Protein AF-A0A962A7D8-F1 (afdb_monomer)

Foldseek 3Di:
DDDDDDDDDPPPDDPVRVVVVCVVVVPPPPQPPVNVVVVVVVVVVVDDDPDPPPPVVVVVVVVVVVVVVVVLVVVLVVLVVVLVVLVVVLVVLVVVLVVLVVQLVVLVVVLVVLVVVVVVLVVVLVVLVVLLVVLQVVCVVQQWDWAADPVRDIWIWAAEPVRFIWTQDPLDTHTDPDPVVVVRVCVVVVDDDDHGHYPPPPVNSVSVVSNVVSVVVVVVSVVVVVVSVVVSVVSVVSSVVSVVSSVVSVVVSVVSVVVSVVSVVVSVVSVVVVVVPPPDDPDPDPLVVLCVVCVVVLLVVCVVVVLEDELVVSCVVSVVSVHHSVCSVVSVVVSCVPPVRDYDHPDDPPPPPPDDDDDDDDDDDDDDDD

pLDDT: mean 70.57, std 15.54, range [33.22, 94.38]

Sequence (370 aa):
MMIVQPAINNSELSRTQQQELGAVLGTSKPKTQFQIENENLLAIASGANVAQTGIIGADKAEKERENARRREGEAARATFDALGHLYAELEKLNEDIKAAEEEYELALKKEMDQLAITQQEGFDLFETLDELKAVASELENAGYIMVSDIQGDKHVVFQGTDGGYYIHENGQSVPVTDDAQLAAIEAQLGMEGKHLANPDEIQSNALIVKQQALYKQLDMHEDNSFASDAQQQVLGKETDKAEGKVNGLKDERTVLKSKIAVQEELQDKDSENEEINDIGAPKPDEDMMLFAERKSEIGAIIDYNGGTISDYELENILREYGINPAKLETIKQNLSDSYGFELENMQRKEIALENTPAITPSPSMNTPLS

Structure (mmCIF, N/CA/C/O backbone):
data_AF-A0A962A7D8-F1
#
_entry.id   AF-A0A962A7D8-F1
#
loop_
_atom_site.group_PDB
_atom_site.id
_atom_site.type_symbol
_atom_site.label_atom_id
_atom_site.label_alt_id
_atom_site.label_comp_id
_atom_site.label_asym_id
_atom_site.label_entity_id
_atom_site.label_seq_id
_atom_site.pdbx_PDB_ins_code
_atom_site.Cartn_x
_atom_site.Cartn_y
_atom_site.Cartn_z
_atom_site.occupancy
_atom_site.B_iso_or_equiv
_atom_site.auth_seq_id
_atom_site.auth_comp_id
_atom_site.auth_asym_id
_atom_site.auth_atom_id
_atom_site.pdbx_PDB_model_num
ATOM 1 N N . MET A 1 1 ? 62.758 20.189 8.345 1.00 37.97 1 MET A N 1
ATOM 2 C CA . MET A 1 1 ? 61.518 19.388 8.412 1.00 37.97 1 MET A CA 1
ATOM 3 C C . MET A 1 1 ? 61.565 18.391 7.265 1.00 37.97 1 MET A C 1
ATOM 5 O O . MET A 1 1 ? 61.422 18.798 6.123 1.00 37.97 1 MET A O 1
ATOM 9 N N . MET A 1 2 ? 61.910 17.136 7.556 1.00 33.22 2 MET A N 1
ATOM 10 C CA . MET A 1 2 ? 61.931 16.039 6.581 1.00 33.22 2 MET A CA 1
ATOM 11 C C . MET A 1 2 ? 60.559 15.368 6.600 1.00 33.22 2 MET A C 1
ATOM 13 O O . MET A 1 2 ? 60.123 14.916 7.656 1.00 33.22 2 MET A O 1
ATOM 17 N N . ILE A 1 3 ? 59.883 15.326 5.453 1.00 35.62 3 ILE A N 1
ATOM 18 C CA . ILE A 1 3 ? 58.653 14.550 5.280 1.00 35.62 3 ILE A CA 1
ATOM 19 C C . ILE A 1 3 ? 59.082 13.114 4.974 1.00 35.62 3 ILE A C 1
ATOM 21 O O . ILE A 1 3 ? 59.644 12.839 3.916 1.00 35.62 3 ILE A O 1
ATOM 25 N N . VAL A 1 4 ? 58.866 12.220 5.935 1.00 35.19 4 VAL A N 1
ATOM 26 C CA . VAL A 1 4 ? 59.059 10.775 5.787 1.00 35.19 4 VAL A CA 1
ATOM 27 C C . VAL A 1 4 ? 57.798 10.211 5.131 1.00 35.19 4 VAL A C 1
ATOM 29 O O . VAL A 1 4 ? 56.715 10.311 5.703 1.00 35.19 4 VAL A O 1
ATOM 32 N N . GLN A 1 5 ? 57.922 9.649 3.927 1.00 34.38 5 GLN A N 1
ATOM 33 C CA . GLN A 1 5 ? 56.853 8.861 3.307 1.00 34.38 5 GLN A CA 1
ATOM 34 C C . GLN A 1 5 ? 56.814 7.463 3.946 1.00 34.38 5 GLN A C 1
ATOM 36 O O . GLN A 1 5 ? 57.874 6.853 4.112 1.00 34.38 5 GLN A O 1
ATOM 41 N N . PRO A 1 6 ? 55.633 6.930 4.303 1.00 41.41 6 PRO A N 1
ATOM 42 C CA . PRO A 1 6 ? 55.533 5.584 4.842 1.00 41.41 6 PRO A CA 1
ATOM 43 C C . PRO A 1 6 ? 55.734 4.561 3.716 1.00 41.41 6 PRO A C 1
ATOM 45 O O . PRO A 1 6 ? 55.047 4.596 2.697 1.00 41.41 6 PRO A O 1
ATOM 48 N N . ALA A 1 7 ? 56.675 3.637 3.907 1.00 45.56 7 ALA A N 1
ATOM 49 C CA . ALA A 1 7 ? 56.797 2.454 3.068 1.00 45.56 7 ALA A CA 1
ATOM 50 C C . ALA A 1 7 ? 55.638 1.501 3.399 1.00 45.56 7 ALA A C 1
ATOM 52 O O . ALA A 1 7 ? 55.587 0.930 4.488 1.00 45.56 7 ALA A O 1
ATOM 53 N N . ILE A 1 8 ? 54.692 1.358 2.473 1.00 44.34 8 ILE A N 1
ATOM 54 C CA . ILE A 1 8 ? 53.616 0.370 2.571 1.00 44.34 8 ILE A CA 1
ATOM 55 C C . ILE A 1 8 ? 54.189 -0.981 2.126 1.00 44.34 8 ILE A C 1
ATOM 57 O O . ILE A 1 8 ? 54.698 -1.117 1.013 1.00 44.34 8 ILE A O 1
ATOM 61 N N . ASN A 1 9 ? 54.147 -1.973 3.016 1.00 47.34 9 ASN A N 1
ATOM 62 C CA . ASN A 1 9 ? 54.553 -3.347 2.727 1.00 47.34 9 ASN A CA 1
ATOM 63 C C . ASN A 1 9 ? 53.448 -4.036 1.906 1.00 47.34 9 ASN A C 1
ATOM 65 O O . ASN A 1 9 ? 52.355 -4.277 2.407 1.00 47.34 9 ASN A O 1
ATOM 69 N N . ASN A 1 10 ? 53.734 -4.373 0.646 1.00 48.00 10 ASN A N 1
ATOM 70 C CA . ASN A 1 10 ? 52.764 -4.925 -0.316 1.00 48.00 10 ASN A CA 1
ATOM 71 C C . ASN A 1 10 ? 52.416 -6.417 -0.115 1.00 48.00 10 ASN A C 1
ATOM 73 O O . ASN A 1 10 ? 51.794 -7.025 -0.987 1.00 48.00 10 ASN A O 1
ATOM 77 N N . SER A 1 11 ? 52.814 -7.037 0.997 1.00 47.69 11 SER A N 1
ATOM 78 C CA . SER A 1 11 ? 52.662 -8.484 1.202 1.00 47.69 11 SER A CA 1
ATOM 79 C C . SER A 1 11 ? 51.288 -8.931 1.718 1.00 47.69 11 SER A C 1
ATOM 81 O O . SER A 1 11 ? 51.069 -10.132 1.826 1.00 47.69 11 SER A O 1
ATOM 83 N N . GLU A 1 12 ? 50.361 -8.012 2.012 1.00 49.09 12 GLU A N 1
ATOM 84 C CA . GLU A 1 12 ? 49.039 -8.336 2.593 1.00 49.09 12 GLU A CA 1
ATOM 85 C C . GLU A 1 12 ? 47.843 -7.806 1.781 1.00 49.09 12 GLU A C 1
ATOM 87 O O . GLU A 1 12 ? 46.715 -7.780 2.265 1.00 49.09 12 GLU A O 1
ATOM 92 N N . LEU A 1 13 ? 48.055 -7.398 0.528 1.00 50.09 13 LEU A N 1
ATOM 93 C CA . LEU A 1 13 ? 46.958 -6.985 -0.351 1.00 50.09 13 LEU A CA 1
ATOM 94 C C . LEU A 1 13 ? 46.391 -8.192 -1.103 1.00 50.09 13 LEU A C 1
ATOM 96 O O . LEU A 1 13 ? 47.131 -8.961 -1.719 1.00 50.09 13 LEU A O 1
ATOM 100 N N . SER A 1 14 ? 45.064 -8.339 -1.083 1.00 59.34 14 SER A N 1
ATOM 101 C CA . SER A 1 14 ? 44.373 -9.336 -1.907 1.00 59.34 14 SER A CA 1
ATOM 102 C C . SER A 1 14 ? 44.593 -9.052 -3.402 1.00 59.3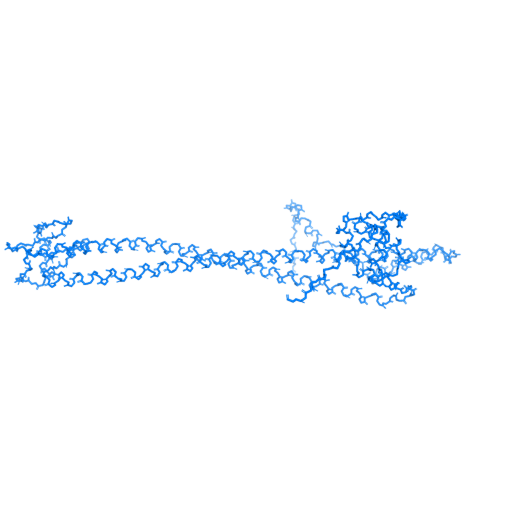4 14 SER A C 1
ATOM 104 O O . SER A 1 14 ? 44.813 -7.906 -3.802 1.00 59.34 14 SER A O 1
ATOM 106 N N . ARG A 1 15 ? 44.519 -10.085 -4.257 1.00 52.59 15 ARG A N 1
ATOM 107 C CA . ARG A 1 15 ? 44.713 -9.946 -5.720 1.00 52.59 15 ARG A CA 1
ATOM 108 C C . ARG A 1 15 ? 43.838 -8.850 -6.339 1.00 52.59 15 ARG A C 1
ATOM 110 O O . ARG A 1 15 ? 44.302 -8.145 -7.229 1.00 52.59 15 ARG A O 1
ATOM 117 N N . THR A 1 16 ? 42.618 -8.685 -5.839 1.00 51.78 16 THR A N 1
ATOM 118 C CA . THR A 1 16 ? 41.662 -7.677 -6.309 1.00 51.78 16 THR A CA 1
ATOM 119 C C . THR A 1 16 ? 42.120 -6.258 -5.956 1.00 51.78 16 THR A C 1
ATOM 121 O O . THR A 1 16 ? 42.110 -5.375 -6.806 1.00 51.78 16 THR A O 1
ATOM 124 N N . GLN A 1 17 ? 42.657 -6.053 -4.750 1.00 59.25 17 GLN A N 1
ATOM 125 C CA . GLN A 1 17 ? 43.193 -4.753 -4.327 1.00 59.25 17 GLN A CA 1
ATOM 126 C C . GLN A 1 17 ? 44.527 -4.416 -5.008 1.00 59.25 17 GLN A C 1
ATOM 128 O O . GLN A 1 17 ? 44.809 -3.249 -5.263 1.00 59.25 17 GLN A O 1
ATOM 133 N N . GLN A 1 18 ? 45.342 -5.420 -5.352 1.00 54.72 18 GLN A N 1
ATOM 134 C CA . GLN A 1 18 ? 46.541 -5.208 -6.172 1.00 54.72 18 GLN A CA 1
ATOM 135 C C . GLN A 1 18 ? 46.192 -4.798 -7.612 1.00 54.72 18 GLN A C 1
ATOM 137 O O . GLN A 1 18 ? 46.920 -4.003 -8.204 1.00 54.72 18 GLN A O 1
ATOM 142 N N . GLN A 1 19 ? 45.080 -5.294 -8.168 1.00 53.62 19 GLN A N 1
ATOM 143 C CA . GLN A 1 19 ? 44.579 -4.865 -9.478 1.00 53.62 19 GLN A CA 1
ATOM 144 C C . GLN A 1 19 ? 44.039 -3.431 -9.452 1.00 53.62 19 GLN A C 1
ATOM 146 O O . GLN A 1 19 ? 44.359 -2.655 -10.350 1.00 53.62 19 GLN A O 1
ATOM 151 N N . GLU A 1 20 ? 43.306 -3.044 -8.408 1.00 53.62 20 GLU A N 1
ATOM 152 C CA . GLU A 1 20 ? 42.812 -1.669 -8.259 1.00 53.62 20 GLU A CA 1
ATOM 153 C C . GLU A 1 20 ? 43.946 -0.669 -7.982 1.00 53.62 20 GLU A C 1
ATOM 155 O O . GLU A 1 20 ? 43.993 0.391 -8.605 1.00 53.62 20 GLU A O 1
ATOM 160 N N . LEU A 1 21 ? 44.940 -1.019 -7.150 1.00 49.62 21 LEU A N 1
ATOM 161 C CA . LEU A 1 21 ? 46.147 -0.193 -6.995 1.00 49.62 21 LEU A CA 1
ATOM 162 C C . LEU A 1 21 ? 46.977 -0.128 -8.285 1.00 49.62 21 LEU A C 1
ATOM 164 O O . LEU A 1 21 ? 47.561 0.915 -8.573 1.00 49.62 21 LEU A O 1
ATOM 168 N N . GLY A 1 22 ? 47.016 -1.205 -9.076 1.00 49.94 22 GLY A N 1
ATOM 169 C CA . GLY A 1 22 ? 47.651 -1.222 -10.395 1.00 49.94 22 GLY A CA 1
ATOM 170 C C . GLY A 1 22 ? 46.959 -0.302 -11.406 1.00 49.94 22 GLY A C 1
ATOM 171 O O . GLY A 1 22 ? 47.640 0.344 -12.201 1.00 49.94 22 GLY A O 1
ATOM 172 N N . ALA A 1 23 ? 45.631 -0.180 -11.334 1.00 53.50 23 ALA A N 1
ATOM 173 C CA . ALA A 1 23 ? 44.852 0.751 -12.149 1.00 53.50 23 ALA A CA 1
ATOM 174 C C . ALA A 1 23 ? 45.048 2.218 -11.719 1.00 53.50 23 ALA A C 1
ATOM 176 O O . ALA A 1 23 ? 45.075 3.107 -12.566 1.00 53.50 23 ALA A O 1
ATOM 177 N N . VAL A 1 24 ? 45.246 2.474 -10.420 1.00 50.94 24 VAL A N 1
ATOM 178 C CA . VAL A 1 24 ? 45.437 3.832 -9.873 1.00 50.94 24 VAL A CA 1
ATOM 179 C C . VAL A 1 24 ? 46.891 4.327 -9.990 1.00 50.94 24 VAL A C 1
ATOM 181 O O . VAL A 1 24 ? 47.118 5.523 -10.163 1.00 50.94 24 VAL A O 1
ATOM 184 N N . LEU A 1 25 ? 47.890 3.435 -9.928 1.00 47.41 25 LEU A N 1
ATOM 185 C CA . LEU A 1 25 ? 49.326 3.778 -9.985 1.00 47.41 25 LEU A CA 1
ATOM 186 C C . LEU A 1 25 ? 50.003 3.450 -11.329 1.00 47.41 25 LEU A C 1
ATOM 188 O O . LEU A 1 25 ? 51.215 3.635 -11.466 1.00 47.41 25 LEU A O 1
ATOM 192 N N . GLY A 1 26 ? 49.244 2.981 -12.323 1.00 42.12 26 GLY A N 1
ATOM 193 C CA . GLY A 1 26 ? 49.722 2.628 -13.659 1.00 42.12 26 GLY A CA 1
ATOM 194 C C . GLY A 1 26 ? 50.285 3.819 -14.436 1.00 42.12 26 GLY A C 1
ATOM 195 O O . GLY A 1 26 ? 49.585 4.528 -15.155 1.00 42.12 26 GLY A O 1
ATOM 196 N N . THR A 1 27 ? 51.596 4.008 -14.332 1.00 48.44 27 THR A N 1
ATOM 197 C CA . THR A 1 27 ? 52.415 4.915 -15.134 1.00 48.44 27 THR A CA 1
ATOM 198 C C . THR A 1 27 ? 52.615 4.383 -16.556 1.00 48.44 27 THR A C 1
ATOM 200 O O . THR A 1 27 ? 53.718 4.030 -16.961 1.00 48.44 27 THR A O 1
ATOM 203 N N . SER A 1 28 ? 51.572 4.421 -17.380 1.00 46.38 28 SER A N 1
ATOM 204 C CA . SER A 1 28 ? 51.760 4.646 -18.815 1.00 46.38 28 SER A CA 1
ATOM 205 C C . SER A 1 28 ? 51.180 6.012 -19.124 1.00 46.38 28 SER A C 1
ATOM 207 O O . SER A 1 28 ? 50.012 6.138 -19.487 1.00 46.38 28 SER A O 1
ATOM 209 N N . LYS A 1 29 ? 51.984 7.065 -18.926 1.00 50.78 29 LYS A N 1
ATOM 210 C CA . LYS A 1 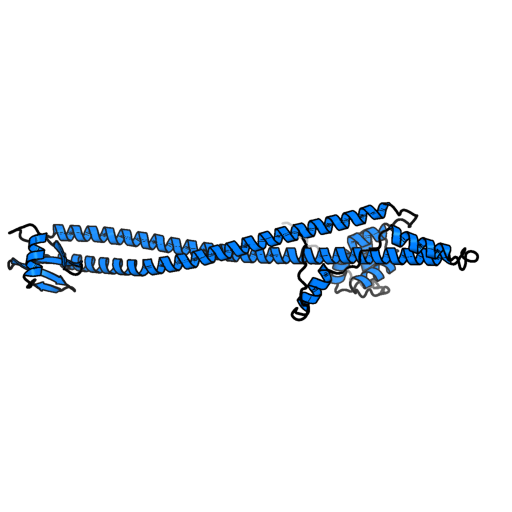29 ? 51.611 8.368 -19.478 1.00 50.78 29 LYS A CA 1
ATOM 211 C C . LYS A 1 29 ? 51.354 8.150 -20.974 1.00 50.78 29 LYS A C 1
ATOM 213 O O . LYS A 1 29 ? 52.261 7.639 -21.638 1.00 50.78 29 LYS A O 1
ATOM 218 N N . PRO A 1 30 ? 50.156 8.474 -21.491 1.00 50.34 30 PRO A N 1
ATOM 219 C CA . PRO A 1 30 ? 49.910 8.408 -22.922 1.00 50.34 30 PRO A CA 1
ATOM 220 C C . PRO A 1 30 ? 50.983 9.250 -23.610 1.00 50.34 30 PRO A C 1
ATOM 222 O O . PRO A 1 30 ? 51.311 10.345 -23.135 1.00 50.34 30 PRO A O 1
ATOM 225 N N . LYS A 1 31 ? 51.595 8.701 -24.668 1.00 52.47 31 LYS A N 1
ATOM 226 C CA . LYS A 1 31 ? 52.597 9.429 -25.452 1.00 52.47 31 LYS A CA 1
ATOM 227 C C . LYS A 1 31 ? 51.984 10.770 -25.836 1.00 52.47 31 LYS A C 1
ATOM 229 O O . LYS A 1 31 ? 50.856 10.813 -26.324 1.00 52.47 31 LYS A O 1
ATOM 234 N N . THR A 1 32 ? 52.692 11.864 -25.581 1.00 63.53 32 THR A N 1
ATOM 235 C CA . THR A 1 32 ? 52.187 13.170 -26.009 1.00 63.53 32 THR A CA 1
ATOM 236 C C . THR A 1 32 ? 52.130 13.196 -27.536 1.00 63.53 32 THR A C 1
ATOM 238 O O . THR A 1 32 ? 52.928 12.522 -28.190 1.00 63.53 32 THR A O 1
ATOM 241 N N . GLN A 1 33 ? 51.222 13.990 -28.111 1.00 56.00 33 GLN A N 1
ATOM 242 C CA . GLN A 1 33 ? 51.113 14.194 -29.565 1.00 56.00 33 GLN A CA 1
ATOM 243 C C . GLN A 1 33 ? 52.496 14.413 -30.210 1.00 56.00 33 GLN A C 1
ATOM 245 O O . GLN A 1 33 ? 52.840 13.806 -31.217 1.00 56.00 33 GLN A O 1
ATOM 250 N N . PHE A 1 34 ? 53.346 15.180 -29.523 1.00 56.53 34 PHE A N 1
ATOM 251 C CA . PHE A 1 34 ? 54.712 15.481 -29.937 1.00 56.53 34 PHE A CA 1
ATOM 252 C C . PHE A 1 34 ? 55.637 14.252 -29.980 1.00 56.53 34 PHE A C 1
ATOM 254 O O . PHE A 1 34 ? 56.494 14.152 -30.850 1.00 56.53 34 PHE A O 1
ATOM 261 N N . GLN A 1 35 ? 55.491 13.296 -29.058 1.00 57.75 35 GLN A N 1
ATOM 262 C CA . GLN A 1 35 ? 56.272 12.052 -29.064 1.00 57.75 35 GLN A CA 1
ATOM 263 C C . GLN A 1 35 ? 55.832 11.108 -30.189 1.00 57.75 35 GLN A C 1
ATOM 265 O O . GLN A 1 35 ? 56.678 10.444 -30.784 1.00 57.75 35 GLN A O 1
ATOM 270 N N . ILE A 1 36 ? 54.534 11.086 -30.503 1.00 66.00 36 ILE A N 1
ATOM 271 C CA . ILE A 1 36 ? 53.969 10.309 -31.617 1.00 66.00 36 ILE A CA 1
ATOM 272 C C . ILE A 1 36 ? 54.437 10.889 -32.959 1.00 66.00 36 ILE A C 1
ATOM 274 O O . ILE A 1 36 ? 54.907 10.159 -33.830 1.00 66.00 36 ILE A O 1
ATOM 278 N N . GLU A 1 37 ? 54.381 12.212 -33.111 1.00 53.50 37 GLU A N 1
ATOM 279 C CA . GLU A 1 37 ? 54.834 12.898 -34.324 1.00 53.50 37 GLU A CA 1
ATOM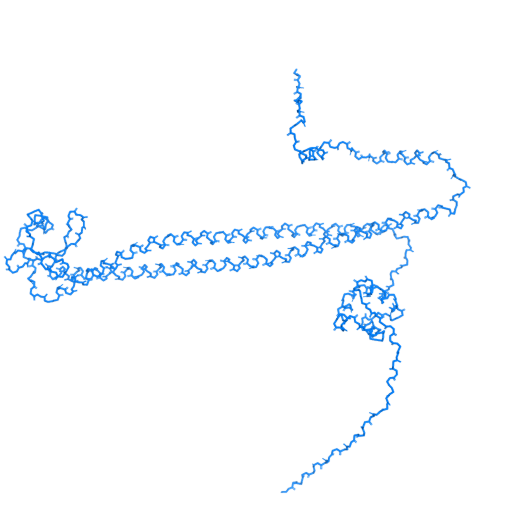 280 C C . GLU A 1 37 ? 56.342 12.742 -34.549 1.00 53.50 37 GLU A C 1
ATOM 282 O O . GLU A 1 37 ? 56.775 12.522 -35.679 1.00 53.50 37 GLU A O 1
ATOM 287 N N . ASN A 1 38 ? 57.150 12.779 -33.486 1.00 59.41 38 ASN A N 1
ATOM 288 C CA . ASN A 1 38 ? 58.602 12.647 -33.602 1.00 59.41 38 ASN A CA 1
ATOM 289 C C . ASN A 1 38 ? 59.036 11.209 -33.961 1.00 59.41 38 ASN A C 1
ATOM 291 O O . ASN A 1 38 ? 59.969 11.028 -34.741 1.00 59.41 38 ASN A O 1
ATOM 295 N N . GLU A 1 39 ? 58.333 10.181 -33.467 1.00 61.53 39 GLU A N 1
ATOM 296 C CA . GLU A 1 39 ? 58.530 8.789 -33.910 1.00 61.53 39 GLU A CA 1
ATOM 297 C C . GLU A 1 39 ? 58.134 8.593 -35.383 1.00 61.53 39 GLU A C 1
ATOM 299 O O . GLU A 1 39 ? 58.875 7.955 -36.136 1.00 61.53 39 GLU A O 1
ATOM 304 N N . ASN A 1 40 ? 57.026 9.197 -35.827 1.00 59.41 40 ASN A N 1
ATOM 305 C CA . ASN A 1 40 ? 56.606 9.157 -37.232 1.00 59.41 40 ASN A CA 1
ATOM 306 C C . ASN A 1 40 ? 57.596 9.883 -38.155 1.00 59.41 40 ASN A C 1
ATOM 308 O O . ASN A 1 40 ? 57.915 9.383 -39.234 1.00 59.41 40 ASN A O 1
ATOM 312 N N . LEU A 1 41 ? 58.145 11.021 -37.728 1.00 59.38 41 LEU A N 1
ATOM 313 C CA . LEU A 1 41 ? 59.161 11.753 -38.488 1.00 59.38 41 LEU A CA 1
ATOM 314 C C . LEU A 1 41 ? 60.491 10.992 -38.565 1.00 59.38 41 LEU A C 1
ATOM 316 O O . LEU A 1 41 ? 61.124 10.994 -39.619 1.00 59.38 41 LEU A O 1
ATOM 320 N N . LEU A 1 42 ? 60.890 10.285 -37.504 1.00 52.62 42 LEU A N 1
ATOM 321 C CA . LEU A 1 42 ? 62.054 9.389 -37.514 1.00 52.62 42 LEU A CA 1
ATOM 322 C C . LEU A 1 42 ? 61.848 8.179 -38.438 1.00 52.62 42 LEU A C 1
ATOM 324 O O . LEU A 1 42 ? 62.777 7.789 -39.149 1.00 52.62 42 LEU A O 1
ATOM 328 N N . ALA A 1 43 ? 60.633 7.628 -38.493 1.00 52.66 43 ALA A N 1
ATOM 329 C CA . ALA A 1 43 ? 60.281 6.560 -39.426 1.00 52.66 43 ALA A CA 1
ATOM 330 C C . ALA A 1 43 ? 60.337 7.036 -40.889 1.00 52.66 43 ALA A C 1
ATOM 332 O O . ALA A 1 43 ? 60.905 6.345 -41.736 1.00 52.66 43 ALA A O 1
ATOM 333 N N . ILE A 1 44 ? 59.849 8.248 -41.173 1.00 52.44 44 ILE A N 1
ATOM 334 C CA . ILE A 1 44 ? 59.912 8.880 -42.501 1.00 52.44 44 ILE A CA 1
ATOM 335 C C . ILE A 1 44 ? 61.363 9.226 -42.887 1.00 52.44 44 ILE A C 1
ATOM 337 O O . ILE A 1 44 ? 61.778 8.974 -44.019 1.00 52.44 44 ILE A O 1
ATOM 341 N N . ALA A 1 45 ? 62.163 9.738 -41.946 1.00 43.16 45 ALA A N 1
ATOM 342 C CA . ALA A 1 45 ? 63.569 10.088 -42.166 1.00 43.16 45 ALA A CA 1
ATOM 343 C C . ALA A 1 45 ? 64.478 8.861 -42.374 1.00 43.16 45 ALA A C 1
ATOM 345 O O . ALA A 1 45 ? 65.517 8.975 -43.024 1.00 43.16 45 ALA A O 1
ATOM 346 N N . SER A 1 46 ? 64.086 7.683 -41.871 1.00 44.88 46 SER A N 1
ATOM 347 C CA . SER A 1 46 ? 64.838 6.430 -42.047 1.00 44.88 46 SER A CA 1
ATOM 348 C C . SER A 1 46 ? 64.749 5.813 -43.454 1.00 44.88 46 SER A C 1
ATOM 350 O O . SER A 1 46 ? 65.473 4.864 -43.743 1.00 44.88 46 SER A O 1
ATOM 352 N N . GLY A 1 47 ? 63.937 6.385 -44.354 1.00 46.28 47 GLY A N 1
ATOM 353 C CA . GLY A 1 47 ? 64.273 6.524 -45.776 1.00 46.28 47 GLY A CA 1
ATOM 354 C C . GLY A 1 47 ? 64.792 5.298 -46.541 1.00 46.28 47 GLY A C 1
ATOM 355 O O . GLY A 1 47 ? 65.643 5.459 -47.414 1.00 46.28 47 GLY A O 1
ATOM 356 N N . ALA A 1 48 ? 64.282 4.091 -46.291 1.00 43.59 48 ALA A N 1
ATOM 357 C CA . ALA A 1 48 ? 64.514 2.945 -47.169 1.00 43.59 48 ALA A CA 1
ATOM 358 C C . ALA A 1 48 ? 63.318 2.769 -48.124 1.00 43.59 48 ALA A C 1
ATOM 360 O O . ALA A 1 48 ? 62.338 2.114 -47.782 1.00 43.59 48 ALA A O 1
ATOM 361 N N . ASN A 1 49 ? 63.455 3.353 -49.326 1.00 41.31 49 ASN A N 1
ATOM 362 C CA . ASN A 1 49 ? 62.617 3.248 -50.542 1.00 41.31 49 ASN A CA 1
ATOM 363 C C . ASN A 1 49 ? 61.690 4.433 -50.861 1.00 41.31 49 ASN A C 1
ATOM 365 O O . ASN A 1 49 ? 60.469 4.346 -50.772 1.00 41.31 49 ASN A O 1
ATOM 369 N N . VAL A 1 50 ? 62.287 5.513 -51.377 1.00 47.62 50 VAL A N 1
ATOM 370 C CA . VAL A 1 50 ? 61.589 6.685 -51.953 1.00 47.62 50 VAL A CA 1
ATOM 371 C C . VAL A 1 50 ? 61.606 6.680 -53.500 1.00 47.62 50 VAL A C 1
ATOM 373 O O . VAL A 1 50 ? 61.333 7.688 -54.132 1.00 47.62 50 VAL A O 1
ATOM 376 N N . ALA A 1 51 ? 61.887 5.552 -54.166 1.00 41.97 51 ALA A N 1
ATOM 377 C CA . ALA A 1 51 ? 61.970 5.524 -55.640 1.00 41.97 51 ALA A CA 1
ATOM 378 C C . ALA A 1 51 ? 61.086 4.478 -56.347 1.00 41.97 51 ALA A C 1
ATOM 380 O O . ALA A 1 51 ? 61.225 4.284 -57.551 1.00 41.97 51 ALA A O 1
ATOM 381 N N . GLN A 1 52 ? 60.152 3.823 -55.645 1.00 41.22 52 GLN A N 1
ATOM 382 C CA . GLN A 1 52 ? 59.254 2.824 -56.257 1.00 41.22 52 GLN A CA 1
ATOM 383 C C . GLN A 1 52 ? 57.807 2.888 -55.727 1.00 41.22 52 GLN A C 1
ATOM 385 O O . GLN A 1 52 ? 57.073 1.906 -55.737 1.00 41.22 52 GLN A O 1
ATOM 390 N N . THR A 1 53 ? 57.382 4.056 -55.248 1.00 41.34 53 THR A N 1
ATOM 391 C CA . THR A 1 53 ? 56.125 4.276 -54.509 1.00 41.34 53 THR A CA 1
ATOM 392 C C . THR A 1 53 ? 55.107 5.119 -55.282 1.00 41.34 53 THR A C 1
ATOM 394 O O . THR A 1 53 ? 54.309 5.831 -54.690 1.00 41.34 53 THR A O 1
ATOM 397 N N . GLY A 1 54 ? 55.096 5.033 -56.614 1.00 40.06 54 GLY A N 1
ATOM 398 C CA . GLY A 1 54 ? 54.026 5.634 -57.423 1.00 40.06 54 GLY A CA 1
ATOM 399 C C . GLY A 1 54 ? 52.755 4.779 -57.507 1.00 40.06 54 GLY A C 1
ATOM 400 O O . GLY A 1 54 ? 51.688 5.310 -57.776 1.00 40.06 54 GLY A O 1
ATOM 401 N N . ILE A 1 55 ? 52.863 3.461 -57.287 1.00 43.91 55 ILE A N 1
ATOM 402 C CA . ILE A 1 55 ? 51.766 2.505 -57.547 1.00 43.91 55 ILE A CA 1
ATOM 403 C C . ILE A 1 55 ? 51.399 1.672 -56.301 1.00 43.91 55 ILE A C 1
ATOM 405 O O . ILE A 1 55 ? 50.259 1.262 -56.166 1.00 43.91 55 ILE A O 1
ATOM 409 N N . ILE A 1 56 ? 52.308 1.489 -55.332 1.00 45.78 56 ILE A N 1
ATOM 410 C CA . ILE A 1 56 ? 52.059 0.665 -54.123 1.00 45.78 56 ILE A CA 1
ATOM 411 C C . ILE A 1 56 ? 51.526 1.499 -52.932 1.00 45.78 56 ILE A C 1
ATOM 413 O O . ILE A 1 56 ? 50.964 0.964 -51.980 1.00 45.78 56 ILE A O 1
ATOM 417 N N . GLY A 1 57 ? 51.681 2.829 -52.964 1.00 45.31 57 GLY A N 1
ATOM 418 C CA . GLY A 1 57 ? 51.228 3.721 -51.886 1.00 45.31 57 GLY A CA 1
ATOM 419 C C . GLY A 1 57 ? 49.714 3.961 -51.859 1.00 45.31 57 GLY A C 1
ATOM 420 O O . GLY A 1 57 ? 49.163 4.183 -50.783 1.00 45.31 57 GLY A O 1
ATOM 421 N N . ALA A 1 58 ? 49.052 3.869 -53.018 1.00 53.44 58 ALA A N 1
ATOM 422 C CA . ALA A 1 58 ? 47.601 3.991 -53.123 1.00 53.44 58 ALA A CA 1
ATOM 423 C C . ALA A 1 58 ? 46.909 2.857 -52.355 1.00 53.44 58 ALA A C 1
ATOM 425 O O . ALA A 1 58 ? 46.134 3.142 -51.454 1.00 53.44 58 ALA A O 1
ATOM 426 N N . ASP A 1 59 ? 47.315 1.602 -52.578 1.00 58.94 59 ASP A N 1
ATOM 427 C CA . ASP A 1 59 ? 46.730 0.429 -51.909 1.00 58.94 59 ASP A CA 1
ATOM 428 C C . ASP A 1 59 ? 46.892 0.446 -50.382 1.00 58.94 59 ASP A C 1
ATOM 430 O O . ASP A 1 59 ? 46.017 -0.018 -49.653 1.00 58.94 59 ASP A O 1
ATOM 434 N N . LYS A 1 60 ? 48.002 0.987 -49.858 1.00 67.44 60 LYS A N 1
ATOM 435 C CA . LYS A 1 60 ? 48.196 1.091 -48.403 1.00 67.44 60 LYS A CA 1
ATOM 436 C C . LYS A 1 60 ? 47.306 2.176 -47.790 1.00 67.44 60 LYS A C 1
ATOM 438 O O . LYS A 1 60 ? 46.709 1.934 -46.745 1.00 67.44 60 LYS A O 1
ATOM 443 N N . ALA A 1 61 ? 47.205 3.337 -48.436 1.00 68.88 61 ALA A N 1
ATOM 444 C CA . ALA A 1 61 ? 46.331 4.418 -47.989 1.00 68.88 61 ALA A CA 1
ATOM 445 C C . ALA A 1 61 ? 44.844 4.040 -48.123 1.00 68.88 61 ALA A C 1
ATOM 447 O O . ALA A 1 61 ? 44.054 4.342 -47.234 1.00 68.88 61 ALA A O 1
ATOM 448 N N . GLU A 1 62 ? 44.477 3.329 -49.191 1.00 70.12 62 GLU A N 1
ATOM 449 C CA . GLU A 1 62 ? 43.143 2.760 -49.411 1.00 70.12 62 GLU A CA 1
ATOM 450 C C . GLU A 1 62 ? 42.791 1.764 -48.299 1.00 70.12 62 GLU A C 1
ATOM 452 O O . GLU A 1 62 ? 41.756 1.893 -47.654 1.00 70.12 62 GLU A O 1
ATOM 457 N N . LYS A 1 63 ? 43.703 0.837 -47.980 1.00 71.56 63 LYS A N 1
ATOM 458 C CA . LYS A 1 63 ? 43.510 -0.160 -46.918 1.00 71.56 63 LYS A CA 1
ATOM 459 C C . LYS A 1 63 ? 43.467 0.449 -45.514 1.00 71.56 63 LYS A C 1
ATOM 461 O O . LYS A 1 63 ? 42.754 -0.048 -44.645 1.00 71.56 63 LYS A O 1
ATOM 466 N N . GLU A 1 64 ? 44.234 1.506 -45.252 1.00 69.75 64 GLU A N 1
ATOM 467 C CA . GLU A 1 64 ? 44.147 2.253 -43.989 1.00 69.75 64 GLU A CA 1
ATOM 468 C C . GLU A 1 64 ? 42.818 3.015 -43.876 1.00 69.75 64 GLU A C 1
ATOM 470 O O . GLU A 1 64 ? 42.207 2.979 -42.808 1.00 69.75 64 GLU A O 1
ATOM 475 N N . ARG A 1 65 ? 42.314 3.604 -44.970 1.00 71.62 65 ARG A N 1
ATOM 476 C CA . ARG A 1 65 ? 40.972 4.214 -45.020 1.00 71.62 65 ARG A CA 1
ATOM 477 C C . ARG A 1 65 ? 39.857 3.185 -44.857 1.00 71.62 65 ARG A C 1
ATOM 479 O O . ARG A 1 65 ? 38.898 3.447 -44.144 1.00 71.62 65 ARG A O 1
ATOM 486 N N . GLU A 1 66 ? 39.981 2.013 -45.472 1.00 72.50 66 GLU A N 1
ATOM 487 C CA . GLU A 1 66 ? 39.007 0.929 -45.331 1.00 72.50 66 GLU A CA 1
ATOM 488 C C . GLU A 1 66 ? 38.973 0.392 -43.894 1.00 72.50 66 GLU A C 1
ATOM 490 O O . GLU A 1 66 ? 37.899 0.221 -43.323 1.00 72.50 66 GLU A O 1
ATOM 495 N N . ASN A 1 67 ? 40.134 0.222 -43.255 1.00 69.25 67 ASN A N 1
ATOM 496 C CA . ASN A 1 67 ? 40.202 -0.135 -41.836 1.00 69.25 67 ASN A CA 1
ATOM 497 C C . ASN A 1 67 ? 39.639 0.962 -40.919 1.00 69.25 67 ASN A C 1
ATOM 499 O O . ASN A 1 67 ? 39.051 0.627 -39.893 1.00 69.25 67 ASN A O 1
ATOM 503 N N . ALA A 1 68 ? 39.820 2.245 -41.256 1.00 67.44 68 ALA A N 1
ATOM 504 C CA . ALA A 1 68 ? 39.221 3.357 -40.517 1.00 67.44 68 ALA A CA 1
ATOM 505 C C . ALA A 1 68 ? 37.689 3.321 -40.620 1.00 67.44 68 ALA A C 1
ATOM 507 O O . ALA A 1 68 ? 37.030 3.226 -39.590 1.00 67.44 68 ALA A O 1
ATOM 508 N N . ARG A 1 69 ? 37.142 3.207 -41.839 1.00 71.12 69 ARG A N 1
ATOM 509 C CA . ARG A 1 69 ? 35.695 3.046 -42.076 1.00 71.12 69 ARG A CA 1
ATOM 510 C C . ARG A 1 69 ? 35.117 1.816 -41.383 1.00 71.12 69 ARG A C 1
ATOM 512 O O . ARG A 1 69 ? 34.010 1.855 -40.861 1.00 71.12 69 ARG A O 1
ATOM 519 N N . ARG A 1 70 ? 35.861 0.704 -41.353 1.00 70.19 70 ARG A N 1
ATOM 520 C CA . ARG A 1 70 ? 35.420 -0.512 -40.659 1.00 70.19 70 ARG A CA 1
ATOM 521 C C . ARG A 1 70 ? 35.383 -0.319 -39.144 1.00 70.19 70 ARG A C 1
ATOM 523 O O . ARG A 1 70 ? 34.457 -0.802 -38.509 1.00 70.19 70 ARG A O 1
ATOM 530 N N . ARG A 1 71 ? 36.362 0.390 -38.570 1.00 69.81 71 ARG A N 1
ATOM 531 C CA . ARG A 1 71 ? 36.380 0.734 -37.137 1.00 69.81 71 ARG A CA 1
ATOM 532 C C . ARG A 1 71 ? 35.277 1.723 -36.773 1.00 69.81 71 ARG A C 1
ATOM 534 O O . ARG A 1 71 ? 34.669 1.555 -35.726 1.00 69.81 71 ARG A O 1
ATOM 541 N N . GLU A 1 72 ? 35.003 2.702 -37.630 1.00 69.75 72 GLU A N 1
ATOM 542 C CA . GLU A 1 72 ? 33.882 3.639 -37.478 1.00 69.75 72 GLU A CA 1
ATOM 543 C C . GLU A 1 72 ? 32.541 2.893 -37.540 1.00 69.75 72 GLU A C 1
ATOM 545 O O . GLU A 1 72 ? 31.718 3.038 -36.644 1.00 69.75 72 GLU A O 1
ATOM 550 N N . GLY A 1 73 ? 32.360 1.988 -38.508 1.00 70.00 73 GLY A N 1
ATOM 551 C CA . GLY A 1 73 ? 31.164 1.144 -38.593 1.00 70.00 73 GLY A CA 1
ATOM 552 C C . GLY A 1 73 ? 31.006 0.163 -37.422 1.00 70.00 73 GLY A C 1
ATOM 553 O O . GLY A 1 73 ? 29.889 -0.088 -36.974 1.00 70.00 73 GLY A O 1
ATOM 554 N N . GLU A 1 74 ? 32.107 -0.385 -36.896 1.00 72.81 74 GLU A N 1
ATOM 555 C CA . GLU A 1 74 ? 32.105 -1.199 -35.670 1.00 72.81 74 GLU A CA 1
ATOM 556 C C . GLU A 1 74 ? 31.745 -0.352 -34.434 1.00 72.81 74 GLU A C 1
ATOM 558 O O . GLU A 1 74 ? 30.969 -0.810 -33.595 1.00 72.81 74 GLU A O 1
ATOM 563 N N . ALA A 1 75 ? 32.245 0.886 -34.338 1.00 70.00 75 ALA A N 1
ATOM 564 C CA . ALA A 1 75 ? 31.924 1.812 -33.253 1.00 70.00 75 ALA A CA 1
ATOM 565 C C . ALA A 1 75 ? 30.453 2.260 -33.292 1.00 70.00 75 ALA A C 1
ATOM 567 O O . ALA A 1 75 ? 29.783 2.198 -32.265 1.00 70.00 75 ALA A O 1
ATOM 568 N N . ALA A 1 76 ? 29.929 2.608 -34.470 1.00 70.06 76 ALA A N 1
ATOM 569 C CA . ALA A 1 76 ? 28.530 2.994 -34.662 1.00 70.06 76 ALA A CA 1
ATOM 570 C C . ALA A 1 76 ? 27.548 1.844 -34.367 1.00 70.06 76 ALA A C 1
ATOM 572 O O . ALA A 1 76 ? 26.474 2.051 -33.807 1.00 70.06 76 ALA A O 1
ATOM 573 N N . ARG A 1 77 ? 27.916 0.598 -34.699 1.00 73.38 77 ARG A N 1
ATOM 574 C CA . ARG A 1 77 ? 27.127 -0.577 -34.289 1.00 73.38 77 ARG A CA 1
ATOM 575 C C . ARG A 1 77 ? 27.150 -0.769 -32.777 1.00 73.38 77 ARG A C 1
ATOM 577 O O . ARG A 1 77 ? 26.101 -0.982 -32.183 1.00 73.38 77 ARG A O 1
ATOM 584 N N . ALA A 1 78 ? 28.319 -0.640 -32.150 1.00 71.69 78 ALA A N 1
ATOM 585 C CA . ALA A 1 78 ? 28.444 -0.776 -30.703 1.00 71.69 78 ALA A CA 1
ATOM 586 C C . ALA A 1 78 ? 27.655 0.301 -29.935 1.00 71.69 78 ALA A C 1
ATOM 588 O O . ALA A 1 78 ? 27.090 0.000 -28.883 1.00 71.69 78 ALA A O 1
ATOM 589 N N . THR A 1 79 ? 27.581 1.539 -30.442 1.00 73.00 79 THR A N 1
ATOM 590 C CA . THR A 1 79 ? 26.758 2.597 -29.833 1.00 73.00 79 THR A CA 1
ATOM 591 C C . THR A 1 79 ? 25.264 2.327 -29.997 1.00 73.00 79 THR A C 1
ATOM 593 O O . THR A 1 79 ? 24.523 2.511 -29.031 1.00 73.00 79 THR A O 1
ATOM 596 N N . PHE A 1 80 ? 24.828 1.826 -31.157 1.00 73.62 80 PHE A N 1
ATOM 597 C CA . PHE A 1 80 ? 23.434 1.437 -31.388 1.00 73.62 80 PHE A CA 1
ATOM 598 C C . PHE A 1 80 ? 23.003 0.259 -30.500 1.00 73.62 80 PHE A C 1
ATOM 600 O O . PHE A 1 80 ? 21.956 0.325 -29.858 1.00 73.62 80 PHE A O 1
ATOM 607 N N . ASP A 1 81 ? 23.837 -0.779 -30.387 1.00 73.62 81 ASP A N 1
ATOM 608 C CA . ASP A 1 81 ? 23.584 -1.920 -29.498 1.00 73.62 81 ASP A CA 1
ATOM 609 C C . ASP A 1 81 ? 23.516 -1.471 -28.026 1.00 73.62 81 ASP A C 1
ATOM 611 O O . ASP A 1 81 ? 22.636 -1.900 -27.275 1.00 73.62 81 ASP A O 1
ATOM 615 N N . ALA A 1 82 ? 24.401 -0.556 -27.609 1.00 74.06 82 ALA A N 1
ATOM 616 C CA . ALA A 1 82 ? 24.381 0.016 -26.263 1.00 74.06 82 ALA A CA 1
ATOM 617 C C . ALA A 1 82 ? 23.098 0.819 -25.987 1.00 74.06 82 ALA A C 1
ATOM 619 O O . ALA A 1 82 ? 22.509 0.672 -24.915 1.00 74.06 82 ALA A O 1
ATOM 620 N N . LEU A 1 83 ? 22.633 1.627 -26.947 1.00 73.50 83 LEU A N 1
ATOM 621 C CA . LEU A 1 83 ? 21.349 2.328 -26.845 1.00 73.50 83 LEU A CA 1
ATOM 622 C C . LEU A 1 83 ? 20.181 1.342 -26.763 1.00 73.50 83 LEU A C 1
ATOM 624 O O . LEU A 1 83 ? 19.327 1.494 -25.893 1.00 73.50 83 LEU A O 1
ATOM 628 N N . GLY A 1 84 ? 20.171 0.300 -27.599 1.00 73.62 84 GLY A N 1
ATOM 629 C CA . GLY A 1 84 ? 19.156 -0.754 -27.560 1.00 73.62 84 GLY A CA 1
ATOM 630 C C . GLY A 1 84 ? 19.066 -1.432 -26.190 1.00 73.62 84 GLY A C 1
ATOM 631 O O . GLY A 1 84 ? 17.971 -1.595 -25.649 1.00 73.62 84 GLY A O 1
ATOM 632 N N . HIS A 1 85 ? 20.211 -1.748 -25.578 1.00 79.44 85 HIS A N 1
ATOM 633 C CA . HIS A 1 85 ? 20.258 -2.281 -24.215 1.00 79.44 85 HIS A CA 1
ATO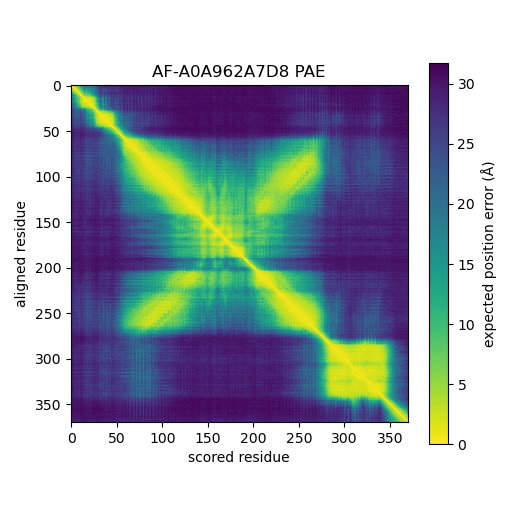M 634 C C . HIS A 1 85 ? 19.715 -1.296 -23.169 1.00 79.44 85 HIS A C 1
ATOM 636 O O . HIS A 1 85 ? 18.921 -1.702 -22.322 1.00 79.44 85 HIS A O 1
ATOM 642 N N . LEU A 1 86 ? 20.083 -0.011 -23.239 1.00 73.31 86 LEU A N 1
ATOM 643 C CA . LEU A 1 86 ? 19.580 1.010 -22.309 1.00 73.31 86 LEU A CA 1
ATOM 644 C C . LEU A 1 86 ? 18.064 1.224 -22.441 1.00 73.31 86 LEU A C 1
ATOM 646 O O . LEU A 1 86 ? 17.380 1.407 -21.435 1.00 73.31 86 LEU A O 1
ATOM 650 N N . TYR A 1 87 ? 17.527 1.173 -23.662 1.00 76.44 87 TYR A N 1
ATOM 651 C CA . TYR A 1 87 ? 16.088 1.262 -23.908 1.00 76.44 87 TYR A CA 1
ATOM 652 C C . TYR A 1 87 ? 15.331 0.039 -23.376 1.00 76.44 87 TYR A C 1
ATOM 654 O O . TYR A 1 87 ? 14.293 0.210 -22.737 1.00 76.44 87 TYR A O 1
ATOM 662 N N . ALA A 1 88 ? 15.873 -1.171 -23.544 1.00 79.75 88 ALA A N 1
ATOM 663 C CA . ALA A 1 88 ? 15.294 -2.385 -22.966 1.00 79.75 88 ALA A CA 1
ATOM 664 C C . ALA A 1 88 ? 15.327 -2.369 -21.424 1.00 79.75 88 ALA A C 1
ATOM 666 O O . ALA A 1 88 ? 14.355 -2.755 -20.772 1.00 79.75 88 ALA A O 1
ATOM 667 N N . GLU A 1 89 ? 16.419 -1.881 -20.821 1.00 81.31 89 GLU A N 1
ATOM 668 C CA . GLU A 1 89 ? 16.492 -1.656 -19.371 1.00 81.31 89 GLU A CA 1
ATOM 669 C C . GLU A 1 89 ? 15.449 -0.630 -18.905 1.00 81.31 89 GLU A C 1
ATOM 671 O O . GLU A 1 89 ? 14.826 -0.823 -17.861 1.00 81.31 89 GLU A O 1
ATOM 676 N N . LEU A 1 90 ? 15.220 0.435 -19.681 1.00 80.25 90 LEU A N 1
ATOM 677 C CA . LEU A 1 90 ? 14.234 1.466 -19.359 1.00 80.25 90 LEU A CA 1
ATOM 678 C C . LEU A 1 90 ? 12.804 0.931 -19.431 1.00 80.25 90 LEU A C 1
ATOM 680 O O . LEU A 1 90 ? 11.985 1.276 -18.580 1.00 80.25 90 LEU A O 1
ATOM 684 N N . GLU A 1 91 ? 12.499 0.106 -20.431 1.00 85.00 91 GLU A N 1
ATOM 685 C CA . GLU A 1 91 ? 11.199 -0.551 -20.568 1.00 85.00 91 GLU A CA 1
ATOM 686 C C . GLU A 1 91 ? 10.921 -1.460 -19.371 1.00 85.00 91 GLU A C 1
ATOM 688 O O . GLU A 1 91 ? 9.925 -1.257 -18.674 1.00 85.00 91 GLU A O 1
ATOM 693 N N . LYS A 1 92 ? 11.860 -2.356 -19.050 1.00 87.94 92 LYS A N 1
ATOM 694 C CA . LYS A 1 92 ? 11.754 -3.228 -17.877 1.00 87.94 92 LYS A CA 1
ATOM 695 C C . LYS A 1 92 ? 11.585 -2.430 -16.581 1.00 87.94 92 LYS A C 1
ATOM 697 O O . LYS A 1 92 ? 10.735 -2.755 -15.760 1.00 87.94 92 LYS A O 1
ATOM 702 N N . LEU A 1 93 ? 12.350 -1.354 -16.405 1.00 79.69 93 LEU A N 1
ATOM 703 C CA . LEU A 1 93 ? 12.242 -0.510 -15.217 1.00 79.69 93 LEU A CA 1
ATOM 704 C C . LEU A 1 93 ? 10.874 0.185 -15.118 1.00 79.69 93 LEU A C 1
ATOM 706 O O . LEU A 1 93 ? 10.363 0.377 -14.017 1.00 79.69 93 LEU A O 1
ATOM 710 N N . ASN A 1 94 ? 10.251 0.548 -16.242 1.00 81.56 94 ASN A N 1
ATOM 711 C CA . ASN A 1 94 ? 8.888 1.083 -16.232 1.00 81.56 94 ASN A CA 1
ATOM 712 C C . ASN A 1 94 ? 7.853 0.015 -15.842 1.00 81.56 94 ASN A C 1
ATOM 714 O O . ASN A 1 94 ? 6.904 0.341 -15.127 1.00 81.56 94 ASN A O 1
ATOM 718 N N . GLU A 1 95 ? 8.030 -1.238 -16.270 1.00 88.62 95 GLU A N 1
ATOM 719 C CA . GLU A 1 95 ? 7.191 -2.358 -15.820 1.00 88.62 95 GLU A CA 1
ATOM 720 C C . GLU A 1 95 ? 7.348 -2.605 -14.314 1.00 88.62 95 GLU A C 1
ATOM 722 O O . GLU A 1 95 ? 6.348 -2.710 -13.601 1.00 88.62 95 GLU A O 1
ATOM 727 N N . ASP A 1 96 ? 8.587 -2.604 -13.815 1.00 82.25 96 ASP A N 1
ATOM 728 C CA . ASP A 1 96 ? 8.895 -2.768 -12.391 1.00 82.25 96 ASP A CA 1
ATOM 729 C C . ASP A 1 96 ? 8.297 -1.624 -11.546 1.00 82.25 96 ASP A C 1
ATOM 731 O O . ASP A 1 96 ? 7.745 -1.873 -10.470 1.00 82.25 96 ASP A O 1
ATOM 735 N N . ILE A 1 97 ? 8.343 -0.375 -12.037 1.00 79.94 97 ILE A N 1
ATOM 736 C CA . ILE A 1 97 ? 7.677 0.775 -11.395 1.00 79.94 97 ILE A CA 1
ATOM 737 C C . ILE A 1 97 ? 6.170 0.551 -11.336 1.00 79.94 97 ILE A C 1
ATOM 739 O O . ILE A 1 97 ? 5.578 0.746 -10.278 1.00 79.94 97 ILE A O 1
ATOM 743 N N . LYS A 1 98 ? 5.550 0.130 -12.442 1.00 88.31 98 LYS A N 1
ATOM 744 C CA . LYS A 1 98 ? 4.103 -0.093 -12.492 1.00 88.31 98 LYS A CA 1
ATOM 745 C C . LYS A 1 98 ? 3.671 -1.179 -11.503 1.00 88.31 98 LYS A C 1
ATOM 747 O O . LYS A 1 98 ? 2.721 -0.977 -10.754 1.00 88.31 98 LYS A O 1
ATOM 752 N N . ALA A 1 99 ? 4.396 -2.295 -11.450 1.00 89.38 99 ALA A N 1
ATOM 753 C CA . ALA A 1 99 ? 4.128 -3.359 -10.486 1.00 89.38 99 ALA A CA 1
ATOM 754 C C . ALA A 1 99 ? 4.294 -2.874 -9.033 1.00 89.38 99 ALA A C 1
ATOM 756 O O . ALA A 1 99 ? 3.485 -3.207 -8.169 1.00 89.38 99 ALA A O 1
ATOM 757 N N . ALA A 1 100 ? 5.312 -2.052 -8.756 1.00 79.56 100 ALA A N 1
ATOM 758 C CA . ALA A 1 100 ? 5.511 -1.467 -7.432 1.00 79.56 100 ALA A CA 1
ATOM 759 C C . ALA A 1 100 ? 4.416 -0.446 -7.055 1.00 79.56 100 ALA A C 1
ATOM 761 O O . ALA A 1 100 ? 4.030 -0.378 -5.890 1.00 79.56 100 ALA A O 1
ATOM 762 N N . GLU A 1 101 ? 3.899 0.326 -8.016 1.00 85.69 101 GLU A N 1
ATOM 763 C CA . GLU A 1 101 ? 2.767 1.240 -7.806 1.00 85.69 101 GLU A CA 1
ATOM 764 C C . GLU A 1 101 ? 1.482 0.465 -7.472 1.00 85.69 101 GLU A C 1
ATOM 766 O O . GLU A 1 101 ? 0.791 0.824 -6.521 1.00 85.69 101 GLU A O 1
ATOM 771 N N . GLU A 1 102 ? 1.210 -0.650 -8.158 1.00 89.69 102 GLU A N 1
ATOM 772 C CA . GLU A 1 102 ? 0.079 -1.537 -7.839 1.00 89.69 102 GLU A CA 1
ATOM 773 C C . GLU A 1 102 ? 0.208 -2.164 -6.431 1.00 89.69 102 GLU A C 1
ATOM 775 O O . GLU A 1 102 ? -0.774 -2.243 -5.687 1.00 89.69 102 GLU A O 1
ATOM 780 N N . GLU A 1 103 ? 1.418 -2.573 -6.023 1.00 86.56 103 GLU A N 1
ATOM 781 C CA . GLU A 1 103 ? 1.694 -3.051 -4.657 1.00 86.56 103 GLU A CA 1
ATOM 782 C C . GLU A 1 103 ? 1.437 -1.959 -3.602 1.00 86.56 103 GLU A C 1
ATOM 784 O O . GLU A 1 103 ? 0.839 -2.240 -2.558 1.00 86.56 103 GLU A O 1
ATOM 789 N N . TYR A 1 104 ? 1.867 -0.722 -3.873 1.00 84.25 104 TYR A N 1
ATOM 790 C CA . TYR A 1 104 ? 1.659 0.424 -2.985 1.00 84.25 104 TYR A CA 1
ATOM 791 C C . TYR A 1 104 ? 0.174 0.775 -2.836 1.00 84.25 104 TYR A C 1
ATOM 793 O O . TYR A 1 104 ? -0.309 0.922 -1.713 1.00 84.25 104 TYR A O 1
ATOM 801 N N . GLU A 1 105 ? -0.578 0.835 -3.938 1.00 88.94 105 GLU A N 1
ATOM 802 C CA . GLU A 1 105 ? -2.023 1.092 -3.898 1.00 88.94 105 GLU A CA 1
ATOM 803 C C . GLU A 1 105 ? -2.773 0.021 -3.093 1.00 88.94 105 GLU A C 1
ATOM 805 O O . GLU A 1 105 ? -3.688 0.335 -2.324 1.00 88.94 105 GLU A O 1
ATOM 810 N N . LEU A 1 106 ? -2.370 -1.247 -3.220 1.00 89.56 106 LEU A N 1
ATOM 811 C CA . LEU A 1 106 ? -2.953 -2.338 -2.443 1.00 89.56 106 LEU A CA 1
ATOM 812 C C . LEU A 1 106 ? -2.642 -2.214 -0.943 1.00 89.56 106 LEU A C 1
ATOM 814 O O . LEU A 1 106 ? -3.523 -2.485 -0.124 1.00 89.56 106 LEU A O 1
ATOM 818 N N . ALA A 1 107 ? -1.415 -1.832 -0.579 1.00 83.25 107 ALA A N 1
ATOM 819 C CA . ALA A 1 107 ? -1.027 -1.604 0.814 1.00 83.25 107 ALA A CA 1
ATOM 820 C C . ALA A 1 107 ? -1.831 -0.448 1.429 1.00 83.25 107 ALA A C 1
ATOM 822 O O . ALA A 1 107 ? -2.477 -0.632 2.463 1.00 83.25 107 ALA A O 1
ATOM 823 N N . LEU A 1 108 ? -1.905 0.684 0.722 1.00 85.06 108 LEU A N 1
ATOM 824 C CA . LEU A 1 108 ? -2.673 1.854 1.145 1.00 85.06 108 LEU A CA 1
ATOM 825 C C . LEU A 1 108 ? -4.161 1.527 1.325 1.00 85.06 108 LEU A C 1
ATOM 827 O O . LEU A 1 108 ? -4.790 1.953 2.292 1.00 85.06 108 LEU A O 1
ATOM 831 N N . LYS A 1 109 ? -4.735 0.726 0.419 1.00 90.69 109 LYS A N 1
ATOM 832 C CA . LYS A 1 109 ? -6.126 0.283 0.542 1.00 90.69 109 LYS A CA 1
ATOM 833 C C . LYS A 1 109 ? -6.360 -0.536 1.814 1.00 90.69 109 LYS A C 1
ATOM 835 O O . LYS A 1 109 ? -7.347 -0.298 2.501 1.00 90.69 109 LYS A O 1
ATOM 840 N N . LYS A 1 110 ? -5.466 -1.472 2.146 1.00 86.12 110 LYS A N 1
ATOM 841 C CA . LYS A 1 110 ? -5.582 -2.270 3.380 1.00 86.12 110 LYS A CA 1
ATOM 842 C C . LYS A 1 110 ? -5.507 -1.400 4.631 1.00 86.12 110 LYS A C 1
ATOM 844 O O . LYS A 1 110 ? -6.256 -1.635 5.572 1.00 86.12 110 LYS A O 1
ATOM 849 N N . GLU A 1 111 ? -4.625 -0.404 4.635 1.00 85.50 111 GLU A N 1
ATOM 850 C CA . GLU A 1 111 ? -4.510 0.555 5.736 1.00 85.50 111 GLU A CA 1
ATOM 851 C C . GLU A 1 111 ? -5.800 1.371 5.908 1.00 85.50 111 GLU A C 1
ATOM 853 O O . GLU A 1 111 ? -6.316 1.495 7.020 1.00 85.50 111 GLU A O 1
ATOM 858 N N . MET A 1 112 ? -6.382 1.845 4.802 1.00 82.12 112 MET A N 1
ATOM 859 C CA . MET A 1 112 ? -7.664 2.555 4.808 1.00 82.12 112 MET A CA 1
ATOM 860 C C . MET A 1 112 ? -8.833 1.684 5.281 1.00 82.12 112 MET A C 1
ATOM 862 O O . MET A 1 112 ? -9.656 2.148 6.072 1.00 82.12 112 MET A O 1
ATOM 866 N N . ASP A 1 113 ? -8.905 0.434 4.819 1.00 87.88 113 ASP A N 1
ATOM 867 C CA . ASP A 1 113 ? -9.935 -0.520 5.239 1.00 87.88 113 ASP A CA 1
ATOM 868 C C . ASP A 1 113 ? -9.816 -0.811 6.749 1.00 87.88 113 ASP A C 1
ATOM 870 O O . ASP A 1 113 ? -10.823 -0.819 7.458 1.00 87.88 113 ASP A O 1
ATOM 874 N N . GLN A 1 114 ? -8.591 -0.963 7.272 1.00 83.25 114 GLN A N 1
ATOM 875 C CA . GLN A 1 114 ? -8.357 -1.150 8.707 1.00 83.25 114 GLN A CA 1
ATOM 876 C C . GLN A 1 114 ? -8.761 0.085 9.520 1.00 83.25 114 GLN A C 1
ATOM 878 O O . GLN A 1 114 ? -9.408 -0.048 10.557 1.00 83.25 114 GLN A O 1
ATOM 883 N N . LEU A 1 115 ? -8.430 1.290 9.046 1.00 80.38 115 LEU A N 1
ATOM 884 C CA . LEU A 1 115 ? -8.830 2.533 9.706 1.00 80.38 115 LEU A CA 1
ATOM 885 C C . LEU A 1 115 ? -10.357 2.674 9.768 1.00 80.38 115 LEU A C 1
ATOM 887 O O . LEU A 1 115 ? -10.889 3.115 10.787 1.00 80.38 115 LEU A O 1
ATOM 891 N N . ALA A 1 116 ? -11.065 2.283 8.705 1.00 83.50 116 ALA A N 1
ATOM 892 C CA . ALA A 1 116 ? -12.525 2.292 8.680 1.00 83.50 116 ALA A CA 1
ATOM 893 C C . ALA A 1 116 ? -13.123 1.324 9.715 1.00 83.50 116 ALA A C 1
ATOM 895 O O . ALA A 1 116 ? -14.081 1.686 10.399 1.00 83.50 116 ALA A O 1
ATOM 896 N N . ILE A 1 117 ? -12.534 0.132 9.878 1.00 82.81 117 ILE A N 1
ATOM 897 C CA . ILE A 1 117 ? -12.931 -0.829 10.920 1.00 82.81 117 ILE A CA 1
ATOM 898 C C . ILE A 1 117 ? -12.717 -0.223 12.309 1.00 82.81 117 ILE A C 1
ATOM 900 O O . ILE A 1 117 ? -13.658 -0.180 13.095 1.00 82.81 117 ILE A O 1
ATOM 904 N N . THR A 1 118 ? -11.532 0.328 12.592 1.00 79.50 118 THR A N 1
ATOM 905 C CA . THR A 1 118 ? -11.239 0.946 13.897 1.00 79.50 118 THR A CA 1
ATOM 906 C C . THR A 1 118 ? -12.181 2.119 14.204 1.00 79.50 118 THR A C 1
ATOM 908 O O . THR A 1 118 ? -12.610 2.296 15.343 1.00 79.50 118 THR A O 1
ATOM 911 N N . GLN A 1 119 ? -12.542 2.928 13.201 1.00 79.38 119 GLN A N 1
ATOM 912 C CA . GLN A 1 119 ? -13.516 4.012 13.379 1.00 79.38 119 GLN A CA 1
ATOM 913 C C . GLN A 1 119 ? -14.917 3.487 13.702 1.00 79.38 119 GLN A C 1
ATOM 915 O O . GLN A 1 119 ? -15.591 4.060 14.559 1.00 79.38 119 GLN A O 1
ATOM 920 N N . GLN A 1 120 ? -15.345 2.405 13.045 1.00 81.56 120 GLN A N 1
ATOM 921 C CA . GLN A 1 120 ? -16.627 1.765 13.330 1.00 81.56 120 GLN A CA 1
ATOM 922 C C . GLN A 1 120 ? -16.647 1.167 14.741 1.00 81.56 120 GLN A C 1
ATOM 924 O O . GLN A 1 120 ? -17.581 1.429 15.490 1.00 81.56 120 GLN A O 1
ATOM 929 N N . GLU A 1 121 ? -15.595 0.450 15.140 1.00 79.44 121 GLU A N 1
ATOM 930 C CA . GLU A 1 121 ? -15.460 -0.084 16.502 1.00 79.44 121 GLU A CA 1
ATOM 931 C C . GLU A 1 121 ? -15.485 1.035 17.555 1.00 79.44 121 GLU A C 1
ATOM 933 O O . GLU A 1 121 ? -16.098 0.888 18.612 1.00 79.44 121 GLU A O 1
ATOM 938 N N . GLY A 1 122 ? -14.873 2.186 17.253 1.00 75.50 122 GLY A N 1
ATOM 939 C CA . GLY A 1 122 ? -14.958 3.376 18.096 1.00 75.50 122 GLY A CA 1
ATOM 940 C C . GLY A 1 122 ? -16.383 3.926 18.212 1.00 75.50 122 GLY A C 1
ATOM 941 O O . GLY A 1 122 ? -16.785 4.349 19.294 1.00 75.50 122 GLY A O 1
ATOM 942 N N . PHE A 1 123 ? -17.164 3.906 17.128 1.00 77.25 123 PHE A N 1
ATOM 943 C CA . PHE A 1 123 ? -18.573 4.310 17.153 1.00 77.25 123 PHE A CA 1
ATOM 944 C C . PHE A 1 123 ? -19.423 3.358 18.007 1.00 77.25 123 PHE A C 1
ATOM 946 O O . PHE A 1 123 ? -20.178 3.822 18.863 1.00 77.25 123 PHE A O 1
ATOM 953 N N . ASP A 1 124 ? -19.239 2.047 17.842 1.00 77.00 124 ASP A N 1
ATOM 954 C CA . ASP A 1 124 ? -19.936 1.017 18.624 1.00 77.00 124 ASP A CA 1
ATOM 955 C C . ASP A 1 124 ? -19.611 1.147 20.132 1.00 77.00 124 ASP A C 1
ATOM 957 O O . ASP A 1 124 ? -20.485 0.997 20.995 1.00 77.00 124 ASP A O 1
ATOM 961 N N . LEU A 1 125 ? -18.369 1.525 20.470 1.00 78.94 125 LEU A N 1
ATOM 962 C CA . LEU A 1 125 ? -17.952 1.830 21.843 1.00 78.94 125 LEU A CA 1
ATOM 963 C C . LEU A 1 125 ? -18.707 3.037 22.425 1.00 78.94 125 LEU A C 1
ATOM 965 O O . LEU A 1 125 ? -19.140 2.998 23.579 1.00 78.94 125 LEU A O 1
ATOM 969 N N . PHE A 1 126 ? -18.876 4.110 21.645 1.00 78.38 126 PHE A N 1
ATOM 970 C CA . PHE A 1 126 ? -19.640 5.286 22.078 1.00 78.38 126 PHE A CA 1
ATOM 971 C C . PHE A 1 126 ? -21.107 4.942 22.351 1.00 78.38 126 PHE A C 1
ATOM 973 O O . PHE A 1 126 ? -21.640 5.370 23.377 1.00 78.38 126 PHE A O 1
ATOM 980 N N . GLU A 1 127 ? -21.737 4.142 21.487 1.00 83.19 127 GLU A N 1
ATOM 981 C CA . GLU A 1 127 ? -23.117 3.680 21.687 1.00 83.19 127 GLU A CA 1
ATOM 982 C C . GLU A 1 127 ? -23.236 2.835 22.966 1.00 83.19 127 GLU A C 1
ATOM 984 O O . GLU A 1 127 ? -24.087 3.108 23.815 1.00 83.19 127 GLU A O 1
ATOM 989 N N . THR A 1 128 ? -22.302 1.903 23.177 1.00 80.38 128 THR A N 1
ATOM 990 C CA . THR A 1 128 ? -22.226 1.076 24.395 1.00 80.38 128 THR A CA 1
ATOM 991 C C . THR A 1 128 ? -22.074 1.931 25.661 1.00 80.38 128 THR A C 1
ATOM 993 O O . THR A 1 128 ? -22.726 1.676 26.677 1.00 80.38 128 THR A O 1
ATOM 996 N N . LEU A 1 129 ? -21.245 2.981 25.620 1.00 78.62 129 LEU A N 1
ATOM 997 C CA . LEU A 1 129 ? -21.055 3.905 26.744 1.00 78.62 129 LEU A CA 1
ATOM 998 C C . LEU A 1 129 ? -22.305 4.738 27.045 1.00 78.62 129 LEU A C 1
ATOM 1000 O O . LEU A 1 129 ? -22.604 4.990 28.216 1.00 78.62 129 LEU A O 1
ATOM 1004 N N . ASP A 1 130 ? -23.025 5.189 26.022 1.00 82.00 130 ASP A N 1
ATOM 1005 C CA . ASP A 1 130 ? -24.263 5.942 26.214 1.00 82.00 130 ASP A CA 1
ATOM 1006 C C . ASP A 1 130 ? -25.391 5.046 26.741 1.00 82.00 130 ASP A C 1
ATOM 1008 O O . ASP A 1 130 ? -26.111 5.452 27.660 1.00 82.00 130 ASP A O 1
ATOM 1012 N N . GLU A 1 131 ? -25.476 3.796 26.276 1.00 83.00 131 GLU A N 1
ATOM 1013 C CA . GLU A 1 131 ? -26.354 2.788 26.874 1.00 83.00 131 GLU A CA 1
ATOM 1014 C C . GLU A 1 131 ? -26.016 2.533 28.347 1.00 83.00 131 GLU A C 1
ATOM 1016 O O . GLU A 1 131 ? -26.915 2.477 29.188 1.00 83.00 131 GLU A O 1
ATOM 1021 N N . LEU A 1 132 ? -24.728 2.431 28.688 1.00 83.12 132 LEU A N 1
ATOM 1022 C CA . LEU A 1 132 ? -24.286 2.223 30.066 1.00 83.12 132 LEU A CA 1
ATOM 1023 C C . LEU A 1 132 ? -24.688 3.397 30.972 1.00 83.12 132 LEU A C 1
ATOM 1025 O O . LEU A 1 132 ? -25.147 3.177 32.094 1.00 83.12 132 LEU A O 1
ATOM 1029 N N . LYS A 1 133 ? -24.561 4.643 30.492 1.00 81.56 133 LYS A N 1
ATOM 1030 C CA . LYS A 1 133 ? -25.014 5.838 31.229 1.00 81.56 133 LYS A CA 1
ATOM 1031 C C . LYS A 1 133 ? -26.527 5.837 31.433 1.00 81.56 133 LYS A C 1
ATOM 1033 O O . LYS A 1 133 ? -26.981 6.190 32.521 1.00 81.56 133 LYS A O 1
ATOM 1038 N N . ALA A 1 134 ? -27.294 5.440 30.417 1.00 83.44 134 ALA A N 1
ATOM 1039 C CA . ALA A 1 134 ? -28.746 5.336 30.522 1.00 83.44 134 ALA A CA 1
ATOM 1040 C C . ALA A 1 134 ? -29.146 4.293 31.577 1.00 83.44 134 ALA A C 1
ATOM 1042 O O . ALA A 1 134 ? -29.903 4.612 32.491 1.00 83.44 134 ALA A O 1
ATOM 1043 N N . VAL A 1 135 ? -28.553 3.093 31.523 1.00 79.56 135 VAL A N 1
ATOM 1044 C CA . VAL A 1 135 ? -28.797 2.024 32.508 1.00 79.56 135 VAL A CA 1
ATOM 1045 C C . VAL A 1 135 ? -28.383 2.456 33.917 1.00 79.56 135 VAL A C 1
ATOM 1047 O O . VAL A 1 135 ? -29.123 2.223 34.868 1.00 79.56 135 VAL A O 1
ATOM 1050 N N . ALA A 1 136 ? -27.238 3.126 34.069 1.00 76.38 136 ALA A N 1
ATOM 1051 C CA . ALA A 1 136 ? -26.794 3.639 35.364 1.00 76.38 136 ALA A CA 1
ATOM 1052 C C . ALA A 1 136 ? -27.776 4.672 35.944 1.00 76.38 136 ALA A C 1
ATOM 1054 O O . ALA A 1 136 ? -28.083 4.620 37.132 1.00 76.38 136 ALA A O 1
ATOM 1055 N N . SER A 1 137 ? -28.307 5.571 35.109 1.00 79.50 137 SER A N 1
ATOM 1056 C CA . SER A 1 137 ? -29.310 6.550 35.537 1.00 79.50 137 SER A CA 1
ATOM 1057 C C . SER A 1 137 ? -30.639 5.891 35.919 1.00 79.50 137 SER A C 1
ATOM 1059 O O . SER A 1 137 ? -31.265 6.297 36.897 1.00 79.50 137 SER A O 1
ATOM 1061 N N . GLU A 1 138 ? -31.071 4.858 35.191 1.00 80.62 138 GLU A N 1
ATOM 1062 C CA . GLU A 1 138 ? -32.265 4.079 35.543 1.00 80.62 138 GLU A CA 1
ATOM 1063 C C . GLU A 1 138 ? -32.093 3.342 36.877 1.00 80.62 138 GLU A C 1
ATOM 1065 O O . GLU A 1 138 ? -32.993 3.392 37.715 1.00 80.62 138 GLU A O 1
ATOM 1070 N N . LEU A 1 139 ? -30.924 2.736 37.114 1.00 74.75 139 LEU A N 1
ATOM 1071 C CA . LEU A 1 139 ? -30.588 2.091 38.387 1.00 74.75 139 LEU A CA 1
ATOM 1072 C C . LEU A 1 139 ? -30.579 3.092 39.554 1.00 74.75 139 LEU A C 1
ATOM 1074 O O . LEU A 1 139 ? -31.162 2.810 40.599 1.00 74.75 139 LEU A O 1
ATOM 1078 N N . GLU A 1 140 ? -29.986 4.275 39.371 1.00 74.19 140 GLU A N 1
ATOM 1079 C CA . GLU A 1 140 ? -29.972 5.332 40.393 1.00 74.19 140 GLU A CA 1
ATOM 1080 C C . GLU A 1 140 ? -31.389 5.831 40.724 1.00 74.19 140 GLU A C 1
ATOM 1082 O O . GLU A 1 140 ? -31.751 5.959 41.895 1.00 74.19 140 GLU A O 1
ATOM 1087 N N . ASN A 1 141 ? -32.231 6.046 39.706 1.00 76.94 141 ASN A N 1
ATOM 1088 C CA . ASN A 1 141 ? -33.637 6.425 39.893 1.00 76.94 141 ASN A CA 1
ATOM 1089 C C . ASN A 1 141 ? -34.446 5.333 40.605 1.00 76.94 141 ASN A C 1
ATOM 1091 O O . ASN A 1 141 ? -35.352 5.642 41.380 1.00 76.94 141 ASN A O 1
ATOM 1095 N N . ALA A 1 142 ? -34.098 4.069 40.363 1.00 69.44 142 ALA A N 1
ATOM 1096 C CA . ALA A 1 142 ? -34.646 2.915 41.056 1.00 69.44 142 ALA A CA 1
ATOM 1097 C C . ALA A 1 142 ? -34.001 2.685 42.434 1.00 69.44 142 ALA A C 1
ATOM 1099 O O . ALA A 1 142 ? -34.248 1.649 43.028 1.00 69.44 142 ALA A O 1
ATOM 1100 N N . GLY A 1 143 ? -33.186 3.614 42.953 1.00 69.50 143 GLY A N 1
ATOM 1101 C CA . GLY A 1 143 ? -32.608 3.575 44.300 1.00 69.50 143 GLY A CA 1
ATOM 1102 C C . GLY A 1 143 ? -31.490 2.550 44.508 1.00 69.50 143 GLY A C 1
ATOM 1103 O O . GLY A 1 143 ? -31.185 2.225 45.658 1.00 69.50 143 GLY A O 1
ATOM 1104 N N . TYR A 1 144 ? -30.885 2.061 43.424 1.00 71.00 144 TYR A N 1
ATO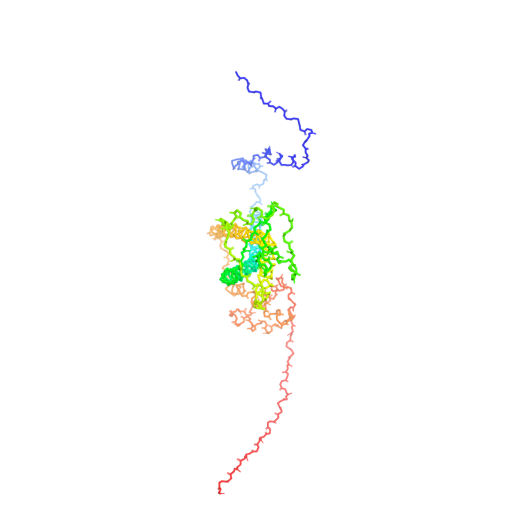M 1105 C CA . TYR A 1 144 ? -29.646 1.283 43.442 1.00 71.00 144 TYR A CA 1
ATOM 1106 C C . TYR A 1 144 ? -28.440 2.217 43.415 1.00 71.00 144 TYR A C 1
ATOM 1108 O O . TYR A 1 144 ? -28.492 3.309 42.849 1.00 71.00 144 TYR A O 1
ATOM 1116 N N . ILE A 1 145 ? -27.329 1.780 44.003 1.00 72.00 145 ILE A N 1
ATOM 1117 C CA . ILE A 1 145 ? -26.095 2.568 44.033 1.00 72.00 145 ILE A CA 1
ATOM 1118 C C . ILE A 1 145 ? -24.939 1.720 43.543 1.00 72.00 145 ILE A C 1
ATOM 1120 O O . ILE A 1 145 ? -24.828 0.544 43.879 1.00 72.00 145 ILE A O 1
ATOM 1124 N N . MET A 1 146 ? -24.061 2.344 42.767 1.00 71.94 146 MET A N 1
ATOM 1125 C CA . MET A 1 146 ? -22.801 1.750 42.344 1.00 71.94 146 MET A CA 1
ATOM 1126 C C . MET A 1 146 ? -21.712 2.041 43.373 1.00 71.94 146 MET A C 1
ATOM 1128 O O . MET A 1 146 ? -21.456 3.200 43.706 1.00 71.94 146 MET A O 1
ATOM 1132 N N . VAL A 1 147 ? -21.051 0.990 43.841 1.00 71.81 147 VAL A N 1
ATOM 1133 C CA . VAL A 1 147 ? -19.996 1.052 44.858 1.00 71.81 147 VAL A CA 1
ATOM 1134 C C . VAL A 1 147 ? -18.769 0.341 44.308 1.00 71.81 147 VAL A C 1
ATOM 1136 O O . VAL A 1 147 ? -18.901 -0.705 43.682 1.00 71.81 147 VAL A O 1
ATOM 1139 N N . SER A 1 148 ? -17.584 0.909 44.505 1.00 70.50 148 SER A N 1
ATOM 1140 C CA . SER A 1 148 ? -16.336 0.249 44.114 1.00 70.50 148 SER A CA 1
ATOM 1141 C C . SER A 1 148 ? -15.740 -0.445 45.325 1.00 70.50 148 SER A C 1
ATOM 1143 O O . SER A 1 148 ? -15.665 0.154 46.399 1.00 70.50 148 SER A O 1
ATOM 1145 N N . ASP A 1 149 ? -15.306 -1.688 45.158 1.00 69.81 149 ASP A N 1
ATOM 1146 C CA . ASP A 1 149 ? -14.546 -2.368 46.196 1.00 69.81 149 ASP A CA 1
ATOM 1147 C C . ASP A 1 149 ? -13.086 -1.879 46.255 1.00 69.81 149 ASP A C 1
ATOM 1149 O O . ASP A 1 149 ? -12.652 -0.987 45.521 1.00 69.81 149 ASP A O 1
ATOM 1153 N N . ILE A 1 150 ? -12.310 -2.470 47.165 1.00 64.88 150 ILE A N 1
ATOM 1154 C CA . ILE A 1 150 ? -10.898 -2.128 47.378 1.00 64.88 150 ILE A CA 1
ATOM 1155 C C . ILE A 1 150 ? -9.983 -2.495 46.198 1.00 64.88 150 ILE A C 1
ATOM 1157 O O . ILE A 1 150 ? -8.850 -2.015 46.151 1.00 64.88 150 ILE A O 1
ATOM 1161 N N . GLN A 1 151 ? -10.435 -3.363 45.288 1.00 71.88 151 GLN A N 1
ATOM 1162 C CA . GLN A 1 151 ? -9.723 -3.747 44.066 1.00 71.88 151 GLN A CA 1
ATOM 1163 C C . GLN A 1 151 ? -10.103 -2.837 42.888 1.00 71.88 151 GLN A C 1
ATOM 1165 O O . GLN A 1 151 ? -9.365 -2.770 41.908 1.00 71.88 151 GLN A O 1
ATOM 1170 N N . GLY A 1 152 ? -11.179 -2.058 43.036 1.00 71.19 152 GLY A N 1
ATOM 1171 C CA . GLY A 1 152 ? -11.703 -1.137 42.033 1.00 71.19 152 GLY A CA 1
ATOM 1172 C C . GLY A 1 152 ? -12.897 -1.699 41.264 1.00 71.19 152 GLY A C 1
ATOM 1173 O O . GLY A 1 152 ? -13.479 -0.966 40.456 1.00 71.19 152 GLY A O 1
ATOM 1174 N N . ASP A 1 153 ? -13.301 -2.940 41.543 1.00 71.94 153 ASP A N 1
ATOM 1175 C CA . ASP A 1 153 ? -14.426 -3.580 40.872 1.00 71.94 153 ASP A CA 1
ATOM 1176 C C . ASP A 1 153 ? -15.729 -2.919 41.315 1.00 71.94 153 ASP A C 1
ATOM 1178 O O . ASP A 1 153 ? -15.923 -2.573 42.485 1.00 71.94 153 ASP A O 1
ATOM 1182 N N . LYS A 1 154 ? -16.617 -2.675 40.351 1.00 71.56 154 LYS A N 1
ATOM 1183 C CA . LYS A 1 154 ? -17.865 -1.947 40.577 1.00 71.56 154 LYS A CA 1
ATOM 1184 C C . LYS A 1 154 ? -19.015 -2.914 40.822 1.00 71.56 154 LYS A C 1
ATOM 1186 O O . LYS A 1 154 ? -19.312 -3.759 39.983 1.00 71.56 154 LYS A O 1
ATOM 1191 N N . HIS A 1 155 ? -19.717 -2.702 41.926 1.00 74.75 155 HIS A N 1
ATOM 1192 C CA . HIS A 1 155 ? -20.821 -3.524 42.404 1.00 74.75 155 HIS A CA 1
ATOM 1193 C C . HIS A 1 155 ? -22.104 -2.703 42.512 1.00 74.75 155 HIS A C 1
ATOM 1195 O O . HIS A 1 155 ? -22.077 -1.547 42.938 1.00 74.75 155 HIS A O 1
ATOM 1201 N N . VAL A 1 156 ? -23.238 -3.313 42.164 1.00 74.88 156 VAL A N 1
ATOM 1202 C CA . VAL A 1 156 ? -24.565 -2.728 42.397 1.00 74.88 156 VAL A CA 1
ATOM 1203 C C . VAL A 1 156 ? -25.029 -3.118 43.799 1.00 74.88 156 VAL A C 1
ATOM 1205 O O . VAL A 1 156 ? -25.170 -4.308 44.092 1.00 74.88 156 VAL A O 1
ATOM 1208 N N . VAL A 1 157 ? -25.302 -2.125 44.646 1.00 75.44 157 VAL A N 1
ATOM 1209 C CA . VAL A 1 157 ? -25.800 -2.300 46.016 1.00 75.44 157 VAL A CA 1
ATOM 1210 C C . VAL A 1 157 ? -27.220 -1.763 46.157 1.00 75.44 157 VAL A C 1
ATOM 1212 O O . VAL A 1 157 ? -27.562 -0.704 45.627 1.00 75.44 157 VAL A O 1
ATOM 1215 N N . PHE A 1 158 ? -28.042 -2.493 46.909 1.00 77.00 158 PHE A N 1
ATOM 1216 C CA . PHE A 1 158 ? -29.395 -2.098 47.302 1.00 77.00 158 PHE A CA 1
ATOM 1217 C C . PHE A 1 158 ? -29.692 -2.505 48.751 1.00 77.00 158 PHE A C 1
ATOM 1219 O O . PHE A 1 158 ? -28.939 -3.272 49.353 1.00 77.00 158 PHE A O 1
ATOM 1226 N N . GLN A 1 159 ? -30.784 -1.991 49.321 1.00 75.88 159 GLN A N 1
ATOM 1227 C CA . GLN A 1 159 ? -31.224 -2.320 50.680 1.00 75.88 159 GLN A CA 1
ATOM 1228 C C . GLN A 1 159 ? -32.443 -3.237 50.610 1.00 75.88 159 GLN A C 1
ATOM 1230 O O . GLN A 1 159 ? -33.435 -2.923 49.961 1.00 75.88 159 GLN A O 1
ATOM 1235 N N . GLY A 1 160 ? -32.376 -4.388 51.270 1.00 70.50 160 GLY A N 1
ATOM 1236 C CA . GLY A 1 160 ? -33.503 -5.305 51.369 1.00 70.50 160 GLY A CA 1
ATOM 1237 C C . GLY A 1 160 ? -34.635 -4.751 52.236 1.00 70.50 160 GLY A C 1
ATOM 1238 O O . GLY A 1 160 ? -34.462 -3.810 53.013 1.00 70.50 160 GLY A O 1
ATOM 1239 N N . THR A 1 161 ? -35.801 -5.402 52.172 1.00 71.06 161 THR A N 1
ATOM 1240 C CA . THR A 1 161 ? -36.956 -5.126 53.053 1.00 71.06 161 THR A CA 1
ATOM 1241 C C . THR A 1 161 ? -36.613 -5.210 54.545 1.00 71.06 161 THR A C 1
ATOM 1243 O O . THR A 1 161 ? -37.305 -4.640 55.385 1.00 71.06 161 THR A O 1
ATOM 1246 N N . ASP A 1 162 ? -35.587 -5.992 54.882 1.00 76.12 162 ASP A N 1
ATOM 1247 C CA . ASP A 1 162 ? -35.071 -6.220 56.231 1.00 76.12 162 ASP A CA 1
ATOM 1248 C C . ASP A 1 162 ? -34.139 -5.097 56.722 1.00 76.12 162 ASP A C 1
ATOM 1250 O O . ASP A 1 162 ? -33.718 -5.113 57.878 1.00 76.12 162 ASP A O 1
ATOM 1254 N N . GLY A 1 163 ? -33.831 -4.121 55.863 1.00 74.50 163 GLY A N 1
ATOM 1255 C CA . GLY A 1 163 ? -32.902 -3.030 56.139 1.00 74.50 163 GLY A CA 1
ATOM 1256 C C . GLY A 1 163 ? -31.429 -3.389 55.921 1.00 74.50 163 GLY A C 1
ATOM 1257 O O . GLY A 1 163 ? -30.585 -2.505 56.074 1.00 74.50 163 GLY A O 1
ATOM 1258 N N . GLY A 1 164 ? -31.113 -4.636 55.554 1.00 78.25 164 GLY A N 1
ATOM 1259 C CA . GLY A 1 164 ? -29.752 -5.074 55.237 1.00 78.25 164 GLY A CA 1
ATOM 1260 C C . GLY A 1 164 ? -29.319 -4.637 53.838 1.00 78.25 164 GLY A C 1
ATOM 1261 O O . GLY A 1 164 ? -30.156 -4.458 52.957 1.00 78.25 164 GLY A O 1
ATOM 1262 N N . TYR A 1 165 ? -28.016 -4.470 53.617 1.00 79.88 165 TYR A N 1
ATOM 1263 C CA . TYR A 1 165 ? -27.468 -4.176 52.291 1.00 79.88 165 TYR A CA 1
ATOM 1264 C C . TYR A 1 165 ? -27.120 -5.467 51.551 1.00 79.88 165 TYR A C 1
ATOM 1266 O O . TYR A 1 165 ? -26.628 -6.423 52.150 1.00 79.88 165 TYR A O 1
ATOM 1274 N N . TYR A 1 166 ? -27.353 -5.482 50.243 1.00 82.00 166 TYR A N 1
ATOM 1275 C CA . TYR A 1 166 ? -27.086 -6.617 49.367 1.00 82.00 166 TYR A CA 1
ATOM 1276 C C . TYR A 1 166 ? -26.318 -6.152 48.131 1.00 82.00 166 TYR A C 1
ATOM 1278 O O . TYR A 1 166 ? -26.647 -5.115 47.554 1.00 82.00 166 TYR A O 1
ATOM 1286 N N . ILE A 1 167 ? -25.324 -6.936 47.717 1.00 80.56 167 ILE A N 1
ATOM 1287 C CA . ILE A 1 167 ? -24.616 -6.793 46.441 1.00 80.56 167 ILE A CA 1
ATOM 1288 C C . ILE A 1 167 ? -25.241 -7.758 45.439 1.00 80.56 167 ILE A C 1
ATOM 1290 O O . ILE A 1 167 ? -25.508 -8.915 45.771 1.00 80.56 167 ILE A O 1
ATOM 1294 N N . HIS A 1 168 ? -25.469 -7.301 44.211 1.00 72.62 168 HIS A N 1
ATOM 1295 C CA . HIS A 1 168 ? -25.878 -8.188 43.128 1.00 72.62 168 HIS A CA 1
ATOM 1296 C C . HIS A 1 168 ? -24.658 -8.695 42.351 1.00 72.62 168 HIS A C 1
ATOM 1298 O O . HIS A 1 168 ? -24.023 -7.945 41.611 1.00 72.62 168 HIS A O 1
ATOM 1304 N N . GLU A 1 169 ? -24.354 -9.983 42.488 1.00 72.44 169 GLU A N 1
ATOM 1305 C CA . GLU A 1 169 ? -23.201 -10.638 41.874 1.00 72.44 169 GLU A CA 1
ATOM 1306 C C . GLU A 1 169 ? -23.661 -11.890 41.112 1.00 72.44 169 GLU A C 1
ATOM 1308 O O . GLU A 1 169 ? -24.366 -12.742 41.652 1.00 72.44 169 GLU A O 1
ATOM 1313 N N . ASN A 1 170 ? -23.295 -12.013 39.830 1.00 69.00 170 ASN A N 1
ATOM 1314 C CA . ASN A 1 170 ? -23.632 -13.172 38.983 1.00 69.00 170 ASN A CA 1
ATOM 1315 C C . ASN A 1 170 ? -25.131 -13.560 38.963 1.00 69.00 170 ASN A C 1
ATOM 1317 O O . ASN A 1 170 ? -25.481 -14.741 38.910 1.00 69.00 170 ASN A O 1
ATOM 1321 N N . GLY A 1 171 ? -26.033 -12.575 39.018 1.00 67.25 171 GLY A N 1
ATOM 1322 C CA . GLY A 1 171 ? -27.481 -12.812 39.041 1.00 67.25 171 GLY A CA 1
ATOM 1323 C C . GLY A 1 171 ? -28.036 -13.244 40.404 1.00 67.25 171 GLY A C 1
ATOM 1324 O O . GLY A 1 171 ? -29.209 -13.613 40.496 1.00 67.25 171 GLY A O 1
ATOM 1325 N N . GLN A 1 172 ? -27.214 -13.234 41.456 1.00 74.75 172 GLN A N 1
ATOM 1326 C CA . GLN A 1 172 ? -27.620 -13.521 42.828 1.00 74.75 172 GLN A CA 1
ATOM 1327 C C . GLN A 1 172 ? -27.408 -12.304 43.723 1.00 74.75 172 GLN A C 1
ATOM 1329 O O . GLN A 1 172 ? -26.445 -11.559 43.581 1.00 74.75 172 GLN A O 1
ATOM 1334 N N . SER A 1 173 ? -28.314 -12.119 44.677 1.00 78.94 173 SER A N 1
ATOM 1335 C CA . SER A 1 173 ? -28.183 -11.090 45.704 1.00 78.94 173 SER A CA 1
ATOM 1336 C C . SER A 1 173 ? -27.497 -11.685 46.927 1.00 78.94 173 SER A C 1
ATOM 1338 O O . SER A 1 173 ? -28.042 -12.586 47.569 1.00 78.94 173 SER A O 1
ATOM 1340 N N . VAL A 1 174 ? -26.307 -11.188 47.242 1.00 82.56 174 VAL A N 1
ATOM 1341 C CA . VAL A 1 174 ? -25.489 -11.632 48.372 1.00 82.56 174 VAL A CA 1
ATOM 1342 C C . VAL A 1 174 ? -25.559 -10.564 49.466 1.00 82.56 174 VAL A C 1
ATOM 1344 O O . VAL A 1 174 ? -25.344 -9.389 49.168 1.00 82.56 174 VAL A O 1
ATOM 1347 N N . PRO A 1 175 ? -25.888 -10.916 50.722 1.00 83.06 175 PRO A N 1
ATOM 1348 C CA . PRO A 1 175 ? -25.894 -9.945 51.809 1.00 83.06 175 PRO A CA 1
ATOM 1349 C C . PRO A 1 175 ? -24.479 -9.420 52.062 1.00 83.06 175 PRO A C 1
ATOM 1351 O O . PRO A 1 175 ? -23.520 -10.193 52.110 1.00 83.06 175 PRO A O 1
ATOM 1354 N N . VAL A 1 176 ? -24.354 -8.113 52.274 1.00 80.94 176 VAL A N 1
ATOM 1355 C CA . VAL A 1 176 ? -23.103 -7.494 52.714 1.00 80.94 176 VAL A CA 1
ATOM 1356 C C . VAL A 1 176 ? -22.937 -7.783 54.199 1.00 80.94 176 VAL A C 1
ATOM 1358 O O . VAL A 1 176 ? -23.646 -7.226 55.035 1.00 80.94 176 VAL A O 1
ATOM 1361 N N . THR A 1 177 ? -22.023 -8.691 54.528 1.00 77.62 177 THR A N 1
ATOM 1362 C CA . THR A 1 177 ? -21.753 -9.099 55.917 1.00 77.62 177 THR A CA 1
ATOM 1363 C C . THR A 1 177 ? -20.417 -8.597 56.453 1.00 77.62 177 THR A C 1
ATOM 1365 O O . THR A 1 177 ? -20.122 -8.812 57.623 1.00 77.62 177 THR A O 1
ATOM 1368 N N . ASP A 1 178 ? -19.581 -8.004 55.602 1.00 79.81 178 ASP A N 1
ATOM 1369 C CA . ASP A 1 178 ? -18.281 -7.470 56.000 1.00 79.81 178 ASP A CA 1
ATOM 1370 C C . ASP A 1 178 ? -18.417 -6.019 56.480 1.00 79.81 178 ASP A C 1
ATOM 1372 O O . ASP A 1 178 ? -18.833 -5.144 55.721 1.00 79.81 178 ASP A O 1
ATOM 1376 N N . ASP A 1 179 ? -18.037 -5.761 57.733 1.00 74.69 179 ASP A N 1
ATOM 1377 C CA . ASP A 1 179 ? -18.140 -4.442 58.370 1.00 74.69 179 ASP A CA 1
ATOM 1378 C C . ASP A 1 179 ? -17.328 -3.371 57.620 1.00 74.69 179 ASP A C 1
ATOM 1380 O O . ASP A 1 179 ? -17.707 -2.199 57.604 1.00 74.69 179 ASP A O 1
ATOM 1384 N N . ALA A 1 180 ? -16.218 -3.753 56.975 1.00 73.38 180 ALA A N 1
ATOM 1385 C CA . ALA A 1 180 ? -15.403 -2.826 56.192 1.00 73.38 180 ALA A CA 1
ATOM 1386 C C . ALA A 1 180 ? -16.092 -2.424 54.877 1.00 73.38 180 ALA A C 1
ATOM 1388 O O . ALA A 1 180 ? -16.106 -1.238 54.536 1.00 73.38 180 ALA A O 1
ATOM 1389 N N . GLN A 1 181 ? -16.706 -3.378 54.168 1.00 70.38 181 GLN A N 1
ATOM 1390 C CA . GLN A 1 181 ? -17.560 -3.088 53.011 1.00 70.38 181 GLN A CA 1
ATOM 1391 C C . GLN A 1 181 ? -18.786 -2.260 53.403 1.00 70.38 181 GLN A C 1
ATOM 1393 O O . GLN A 1 181 ? -19.119 -1.305 52.704 1.00 70.38 181 GLN A O 1
ATOM 1398 N N . LEU A 1 182 ? -19.425 -2.578 54.533 1.00 70.88 182 LEU A N 1
ATOM 1399 C CA . LEU A 1 182 ? -20.575 -1.830 55.040 1.00 70.88 182 LEU A CA 1
ATOM 1400 C C . LEU A 1 182 ? -20.201 -0.368 55.320 1.00 70.88 182 LEU A C 1
ATOM 1402 O O . LEU A 1 182 ? -20.856 0.544 54.822 1.00 70.88 182 LEU A O 1
ATOM 1406 N N . ALA A 1 183 ? -19.092 -0.142 56.030 1.00 71.31 183 ALA A N 1
ATOM 1407 C CA . ALA A 1 183 ? -18.588 1.196 56.324 1.00 71.31 183 ALA A CA 1
ATOM 1408 C C . ALA A 1 183 ? -18.197 1.968 55.052 1.00 71.31 183 ALA A C 1
ATOM 1410 O O . ALA A 1 183 ? -18.386 3.182 54.992 1.00 71.31 183 ALA A O 1
ATOM 1411 N N . ALA A 1 184 ? -17.672 1.289 54.026 1.00 69.56 184 ALA A N 1
ATOM 1412 C CA . ALA A 1 184 ? -17.371 1.903 52.734 1.00 69.56 184 ALA A CA 1
ATOM 1413 C C . ALA A 1 184 ? -18.649 2.328 51.993 1.00 69.56 184 ALA A C 1
ATOM 1415 O O . ALA A 1 184 ? -18.730 3.465 51.526 1.00 69.56 184 ALA A O 1
ATOM 1416 N N . ILE A 1 185 ? -19.663 1.457 51.953 1.00 68.88 185 ILE A N 1
ATOM 1417 C CA . ILE A 1 185 ? -20.984 1.747 51.376 1.00 68.88 185 ILE A CA 1
ATOM 1418 C C . ILE A 1 185 ? -21.624 2.941 52.094 1.00 68.88 185 ILE A C 1
ATOM 1420 O O . ILE A 1 185 ? -22.055 3.891 51.443 1.00 68.88 185 ILE A O 1
ATOM 1424 N N . GLU A 1 186 ? -21.633 2.934 53.428 1.00 70.38 186 GLU A N 1
ATOM 1425 C CA . GLU A 1 186 ? -22.200 4.005 54.257 1.00 70.38 186 GLU A CA 1
ATOM 1426 C C . GLU A 1 186 ? -21.442 5.334 54.101 1.00 70.38 186 GLU A C 1
ATOM 1428 O O . GLU A 1 186 ? -22.060 6.398 53.988 1.00 70.38 186 GLU A O 1
ATOM 1433 N N . ALA A 1 187 ? -20.107 5.290 54.030 1.00 71.31 187 ALA A N 1
ATOM 1434 C CA . ALA A 1 187 ? -19.277 6.470 53.798 1.00 71.31 187 ALA A CA 1
ATOM 1435 C C . ALA A 1 187 ? -19.518 7.080 52.410 1.00 71.31 187 ALA A C 1
ATOM 1437 O O . ALA A 1 187 ? -19.591 8.303 52.276 1.00 71.31 187 ALA A O 1
ATOM 1438 N N . GLN A 1 188 ? -19.672 6.240 51.384 1.00 66.81 188 GLN A N 1
ATOM 1439 C CA . GLN A 1 188 ? -19.908 6.662 50.003 1.00 66.81 188 GLN A CA 1
ATOM 1440 C C . GLN A 1 188 ? -21.337 7.178 49.797 1.00 66.81 188 GLN A C 1
ATOM 1442 O O . GLN A 1 188 ? -21.564 8.109 49.025 1.00 66.81 188 GLN A O 1
ATOM 1447 N N . LEU A 1 189 ? -22.282 6.638 50.565 1.00 65.31 189 LEU A N 1
ATOM 1448 C CA . LEU A 1 189 ? -23.642 7.142 50.678 1.00 65.31 189 LEU A CA 1
ATOM 1449 C C . LEU A 1 189 ? -23.735 8.502 51.366 1.00 65.31 189 LEU A C 1
ATOM 1451 O O . LEU A 1 189 ? -24.731 9.199 51.187 1.00 65.31 189 LEU A O 1
ATOM 1455 N N . GLY A 1 190 ? -22.725 8.890 52.150 1.00 60.41 190 GLY A N 1
ATOM 1456 C CA . GLY A 1 190 ? -22.693 10.159 52.877 1.00 60.41 190 GLY A CA 1
ATOM 1457 C C . GLY A 1 190 ? -23.853 10.332 53.863 1.00 60.41 190 GLY A C 1
ATOM 1458 O O . GLY A 1 190 ? -24.214 11.466 54.185 1.00 60.41 190 GLY A O 1
ATOM 1459 N N . MET A 1 191 ? -24.499 9.237 54.280 1.00 52.16 191 MET A N 1
ATOM 1460 C CA . MET A 1 191 ? -25.805 9.289 54.933 1.00 52.16 191 MET A CA 1
ATOM 1461 C C . MET A 1 191 ? -25.967 8.220 56.007 1.00 52.16 191 MET A C 1
ATOM 1463 O O . MET A 1 191 ? -26.188 7.050 55.714 1.00 52.16 191 MET A O 1
ATOM 1467 N N . GLU A 1 192 ? -26.018 8.671 57.259 1.00 47.78 192 GLU A N 1
ATOM 1468 C CA . GLU A 1 192 ? -26.814 8.002 58.284 1.00 47.78 192 GLU A CA 1
ATOM 1469 C C . GLU A 1 192 ? -28.302 8.106 57.876 1.00 47.78 192 GLU A C 1
ATOM 1471 O O . GLU A 1 192 ? -28.909 9.175 57.962 1.00 47.78 192 GLU A O 1
ATOM 1476 N N . GLY A 1 193 ? -28.905 7.010 57.401 1.00 46.47 193 GLY A N 1
ATOM 1477 C CA . GLY A 1 193 ? -30.367 6.843 57.418 1.00 46.47 193 GLY A CA 1
ATOM 1478 C C . GLY A 1 193 ? -31.185 7.185 56.161 1.00 46.47 193 GLY A C 1
ATOM 1479 O O . GLY A 1 193 ? -32.381 7.444 56.302 1.00 46.47 193 GLY A O 1
ATOM 1480 N N . LYS A 1 194 ? -30.631 7.156 54.937 1.00 49.56 194 LYS A N 1
ATOM 1481 C CA . LYS A 1 194 ? -31.484 7.062 53.729 1.00 49.56 194 LYS A CA 1
ATOM 1482 C C . LYS A 1 194 ? -31.742 5.602 53.370 1.00 49.56 194 LYS A C 1
ATOM 1484 O O . LYS A 1 194 ? -30.806 4.831 53.206 1.00 49.56 194 LYS A O 1
ATOM 1489 N N . HIS A 1 195 ? -33.020 5.254 53.237 1.00 50.97 195 HIS A N 1
ATOM 1490 C CA . HIS A 1 195 ? -33.437 3.938 52.772 1.00 50.97 195 HIS A CA 1
ATOM 1491 C C . HIS A 1 195 ? -33.177 3.792 51.268 1.00 50.97 195 HIS A C 1
ATOM 1493 O O . HIS A 1 195 ? -33.575 4.675 50.503 1.00 50.97 195 HIS A O 1
ATOM 1499 N N . LEU A 1 196 ? -32.515 2.707 50.857 1.00 58.12 196 LEU A N 1
ATOM 1500 C CA . LEU A 1 196 ? -32.401 2.339 49.440 1.00 58.12 196 LEU A CA 1
ATOM 1501 C C . LEU A 1 196 ? -33.665 1.610 48.988 1.00 58.12 196 LEU A C 1
ATOM 1503 O O . LEU A 1 196 ? -34.501 1.223 49.807 1.00 58.12 196 LEU A O 1
ATOM 1507 N N . ALA A 1 197 ? -33.829 1.465 47.677 1.00 53.59 197 ALA A N 1
ATOM 1508 C CA . ALA A 1 197 ? -35.041 0.887 47.120 1.00 53.59 197 ALA A CA 1
ATOM 1509 C C . ALA A 1 197 ? -35.262 -0.570 47.520 1.00 53.59 197 ALA A C 1
ATOM 1511 O O . ALA A 1 197 ? -34.328 -1.348 47.695 1.00 53.59 197 ALA A O 1
ATOM 1512 N N . ASN A 1 198 ? -36.544 -0.914 47.610 1.00 55.22 198 ASN A N 1
ATOM 1513 C CA . ASN A 1 198 ? -37.019 -2.224 48.002 1.00 55.22 198 ASN A CA 1
ATOM 1514 C C . ASN A 1 198 ? -36.960 -3.190 46.794 1.00 55.22 198 ASN A C 1
ATOM 1516 O O . ASN A 1 198 ? -37.549 -2.875 45.760 1.00 55.22 198 ASN A O 1
ATOM 1520 N N . PRO A 1 199 ? -36.310 -4.364 46.892 1.00 51.84 199 PRO A N 1
ATOM 1521 C CA . PRO A 1 199 ? -35.969 -5.226 45.748 1.00 51.84 199 PRO A CA 1
ATOM 1522 C C . PRO A 1 199 ? -37.139 -5.932 45.038 1.00 51.84 199 PRO A C 1
ATOM 1524 O O . PRO A 1 199 ? -36.900 -6.692 44.101 1.00 51.84 199 PRO A O 1
ATOM 1527 N N . ASP A 1 200 ? -38.392 -5.705 45.439 1.00 55.50 200 ASP A N 1
ATOM 1528 C CA . ASP A 1 200 ? -39.567 -6.373 44.853 1.00 55.50 200 ASP A CA 1
ATOM 1529 C C . ASP A 1 200 ? -39.926 -5.881 43.430 1.00 55.50 200 ASP A C 1
ATOM 1531 O O . ASP A 1 200 ? -40.849 -6.401 42.795 1.00 55.50 200 ASP A O 1
ATOM 1535 N N . GLU A 1 201 ? -39.188 -4.916 42.873 1.00 55.50 201 GLU A N 1
ATOM 1536 C CA . GLU A 1 201 ? -39.362 -4.471 41.490 1.00 55.50 201 GLU A CA 1
ATOM 1537 C C . GLU A 1 201 ? -38.576 -5.358 40.506 1.00 55.50 201 GLU A C 1
ATOM 1539 O O . GLU A 1 201 ? -37.379 -5.217 40.281 1.00 55.50 201 GLU A O 1
ATOM 1544 N N . ILE A 1 202 ? -39.293 -6.275 39.849 1.00 48.66 202 ILE A N 1
ATOM 1545 C CA . ILE A 1 202 ? -38.804 -7.212 38.812 1.00 48.66 202 ILE A CA 1
ATOM 1546 C C . ILE A 1 202 ? -38.025 -6.522 37.664 1.00 48.66 202 ILE A C 1
ATOM 1548 O O . ILE A 1 202 ? -37.258 -7.180 36.959 1.00 48.66 202 ILE A O 1
ATOM 1552 N N . GLN A 1 203 ? -38.182 -5.208 37.470 1.00 58.19 203 GLN A N 1
ATOM 1553 C CA . GLN A 1 203 ? -37.454 -4.448 36.447 1.00 58.19 203 GLN A CA 1
ATOM 1554 C C . GLN A 1 203 ? -35.948 -4.325 36.744 1.00 58.19 203 GLN A C 1
ATOM 1556 O O . GLN A 1 203 ? -35.150 -4.240 35.810 1.00 58.19 203 GLN A O 1
ATOM 1561 N N . SER A 1 204 ? -35.534 -4.420 38.007 1.00 62.28 204 SER A N 1
ATOM 1562 C CA . SER A 1 204 ? -34.159 -4.136 38.426 1.00 62.28 204 SER A CA 1
ATOM 1563 C C . SER A 1 204 ? -33.148 -5.219 38.044 1.00 62.28 204 SER A C 1
ATOM 1565 O O . SER A 1 204 ? -32.041 -4.906 37.611 1.00 62.28 204 SER A O 1
ATOM 1567 N N . ASN A 1 205 ? -33.523 -6.503 38.108 1.00 67.25 205 ASN A N 1
ATOM 1568 C CA . ASN A 1 205 ? -32.617 -7.595 37.718 1.00 67.25 205 ASN A CA 1
ATOM 1569 C C . ASN A 1 205 ? -32.273 -7.553 36.221 1.00 67.25 205 ASN A C 1
ATOM 1571 O O . ASN A 1 205 ? -31.150 -7.868 35.835 1.00 67.25 205 ASN A O 1
ATOM 1575 N N . ALA A 1 206 ? -33.218 -7.139 35.368 1.00 70.81 206 ALA A N 1
ATOM 1576 C CA . ALA A 1 206 ? -32.966 -6.996 33.936 1.00 70.81 206 ALA A CA 1
ATOM 1577 C C . ALA A 1 206 ? -31.954 -5.875 33.645 1.00 70.81 206 ALA A C 1
ATOM 1579 O O . ALA A 1 206 ? -31.087 -6.043 32.787 1.00 70.81 206 ALA A O 1
ATOM 1580 N N . LEU A 1 207 ? -32.025 -4.767 34.391 1.00 74.00 207 LEU A N 1
ATOM 1581 C CA . LEU A 1 207 ? -31.088 -3.648 34.268 1.00 74.00 207 LEU A CA 1
ATOM 1582 C C . LEU A 1 207 ? -29.681 -4.017 34.737 1.00 74.00 207 LEU A C 1
ATOM 1584 O O . LEU A 1 207 ? -28.716 -3.697 34.048 1.00 74.00 207 LEU A O 1
ATOM 1588 N N . ILE A 1 208 ? -29.555 -4.753 35.844 1.00 71.38 208 ILE A N 1
ATOM 1589 C CA . ILE A 1 208 ? -28.245 -5.194 36.348 1.00 71.38 208 ILE A CA 1
ATOM 1590 C C . ILE A 1 208 ? -27.585 -6.179 35.373 1.00 71.38 208 ILE A C 1
ATOM 1592 O O . ILE A 1 208 ? -26.409 -6.027 35.042 1.00 71.38 208 ILE A O 1
ATOM 1596 N N . VAL A 1 209 ? -28.343 -7.146 34.842 1.00 77.25 209 VAL A N 1
ATOM 1597 C CA . VAL A 1 209 ? -27.834 -8.071 33.813 1.00 77.25 209 VAL A CA 1
ATOM 1598 C C . VAL A 1 209 ? -27.425 -7.312 32.548 1.00 77.25 209 VAL A C 1
ATOM 1600 O O . VAL A 1 209 ? -26.370 -7.601 31.980 1.00 77.25 209 VAL A O 1
ATOM 1603 N N . LYS A 1 210 ? -28.213 -6.313 32.121 1.00 78.69 210 LYS A N 1
ATOM 1604 C CA . LYS A 1 210 ? -27.859 -5.459 30.979 1.00 78.69 210 LYS A CA 1
ATOM 1605 C C . LYS A 1 210 ? -26.561 -4.687 31.242 1.00 78.69 210 LYS A C 1
ATOM 1607 O O . LYS A 1 210 ? -25.692 -4.664 30.378 1.00 78.69 210 LYS A O 1
ATOM 1612 N N . GLN A 1 211 ? -26.394 -4.114 32.431 1.00 79.38 211 GLN A N 1
ATOM 1613 C CA . GLN A 1 211 ? -25.183 -3.385 32.810 1.00 79.38 211 GLN A CA 1
ATOM 1614 C C . GLN A 1 211 ? -23.934 -4.281 32.793 1.00 79.38 211 GLN A C 1
ATOM 1616 O O . GLN A 1 211 ? -22.919 -3.902 32.216 1.00 79.38 211 GLN A O 1
ATOM 1621 N N . GLN A 1 212 ? -24.010 -5.483 33.375 1.00 79.56 212 GLN A N 1
ATOM 1622 C CA . GLN A 1 212 ? -22.904 -6.449 33.361 1.00 79.56 212 GLN A CA 1
ATOM 1623 C C . GLN A 1 212 ? -22.541 -6.885 31.935 1.00 79.56 212 GLN A C 1
ATOM 1625 O O . GLN A 1 212 ? -21.361 -7.018 31.608 1.00 79.56 212 GLN A O 1
ATOM 1630 N N . ALA A 1 213 ? -23.540 -7.073 31.065 1.00 77.81 213 ALA A N 1
ATOM 1631 C CA . ALA A 1 213 ? -23.306 -7.385 29.658 1.00 77.81 213 ALA A CA 1
ATOM 1632 C C . ALA A 1 213 ? -22.581 -6.244 28.920 1.00 77.81 213 ALA A C 1
ATOM 1634 O O . ALA A 1 213 ? -21.647 -6.520 28.169 1.00 77.81 213 ALA A O 1
ATOM 1635 N N . LEU A 1 214 ? -22.959 -4.986 29.175 1.00 80.06 214 LEU A N 1
ATOM 1636 C CA . LEU A 1 214 ? -22.307 -3.803 28.599 1.00 80.06 214 LEU A CA 1
ATOM 1637 C C . LEU A 1 214 ? -20.861 -3.636 29.100 1.00 80.06 214 LEU A C 1
ATOM 1639 O O . LEU A 1 214 ? -19.976 -3.345 28.303 1.00 80.06 214 LEU A O 1
ATOM 1643 N N . TYR A 1 215 ? -20.587 -3.880 30.389 1.00 78.25 215 TYR A N 1
ATOM 1644 C CA . TYR A 1 215 ? -19.208 -3.879 30.906 1.00 78.25 215 TYR A CA 1
ATOM 1645 C C . TYR A 1 215 ? -18.344 -4.952 30.246 1.00 78.25 215 TYR A C 1
ATOM 1647 O O . TYR A 1 215 ? -17.233 -4.669 29.815 1.00 78.25 215 TYR A O 1
ATOM 1655 N N . LYS A 1 216 ? -18.880 -6.161 30.064 1.00 79.94 216 LYS A N 1
ATOM 1656 C CA . LYS A 1 216 ? -18.157 -7.219 29.353 1.00 79.94 216 LYS A CA 1
ATOM 1657 C C . LYS A 1 216 ? -17.879 -6.861 27.888 1.00 79.94 216 LYS A C 1
ATOM 1659 O O . LYS A 1 216 ? -16.845 -7.250 27.355 1.00 79.94 216 LYS A O 1
ATOM 1664 N N . GLN A 1 217 ? -18.796 -6.153 27.226 1.00 77.56 217 GLN A N 1
ATOM 1665 C CA . GLN A 1 217 ? -18.556 -5.631 25.877 1.00 77.56 217 GLN A CA 1
ATOM 1666 C C . GLN A 1 217 ? -17.435 -4.585 25.880 1.00 77.56 217 GLN A C 1
ATOM 1668 O O . GLN A 1 217 ? -16.554 -4.666 25.029 1.00 77.56 217 GLN A O 1
ATOM 1673 N N . LEU A 1 218 ? -17.417 -3.666 26.854 1.00 78.88 218 LEU A N 1
ATOM 1674 C CA . LEU A 1 218 ? -16.341 -2.681 27.025 1.00 78.88 218 LEU A CA 1
ATOM 1675 C C . LEU A 1 218 ? -14.967 -3.345 27.204 1.00 78.88 218 LEU A C 1
ATOM 1677 O O . LEU A 1 218 ? -14.036 -2.979 26.490 1.00 78.88 218 LEU A O 1
ATOM 1681 N N . ASP A 1 219 ? -14.862 -4.362 28.063 1.00 77.00 219 ASP A N 1
ATOM 1682 C CA . ASP A 1 219 ? -13.608 -5.103 28.273 1.00 77.00 219 ASP A CA 1
ATOM 1683 C C . ASP A 1 219 ? -13.123 -5.770 26.974 1.00 77.00 219 ASP A C 1
ATOM 1685 O O . ASP A 1 219 ? -11.944 -5.713 26.627 1.00 77.00 219 ASP A O 1
ATOM 1689 N N . MET A 1 220 ? -14.043 -6.357 26.196 1.00 75.69 220 MET A N 1
ATOM 1690 C CA . MET A 1 220 ? -13.707 -6.938 24.891 1.00 75.69 220 MET A CA 1
ATOM 1691 C C . MET A 1 220 ? -13.205 -5.889 23.887 1.00 75.69 220 MET A C 1
ATOM 1693 O O . MET A 1 220 ? -12.365 -6.208 23.045 1.00 75.69 220 MET A O 1
ATOM 1697 N N . HIS A 1 221 ? -13.710 -4.654 23.950 1.00 76.06 221 HIS A N 1
ATOM 1698 C CA . HIS A 1 221 ? -13.224 -3.566 23.104 1.00 76.06 221 HIS A CA 1
ATOM 1699 C C . HIS A 1 221 ? -11.827 -3.081 23.520 1.00 76.06 221 HIS A C 1
ATOM 1701 O O . HIS A 1 221 ? -11.029 -2.773 22.634 1.00 76.06 221 HIS A O 1
ATOM 1707 N N . GLU A 1 222 ? -11.499 -3.049 24.817 1.00 74.69 222 GLU A N 1
ATOM 1708 C CA . GLU A 1 222 ? -10.145 -2.704 25.285 1.00 74.69 222 GLU A CA 1
ATOM 1709 C C . GLU A 1 222 ? -9.097 -3.716 24.800 1.00 74.69 222 GLU A C 1
ATOM 1711 O O . GLU A 1 222 ? -8.065 -3.321 24.249 1.00 74.69 222 GLU A O 1
ATOM 1716 N N . ASP A 1 223 ? -9.388 -5.016 24.906 1.00 72.50 223 ASP A N 1
ATOM 1717 C CA . ASP A 1 223 ? -8.490 -6.070 24.411 1.00 72.50 223 ASP A CA 1
ATOM 1718 C C . ASP A 1 223 ? -8.278 -5.980 22.885 1.00 72.50 223 ASP A C 1
ATOM 1720 O O . ASP A 1 223 ? -7.167 -6.185 22.380 1.00 72.50 223 ASP A O 1
ATOM 1724 N N . ASN A 1 224 ? -9.328 -5.625 22.137 1.00 70.94 224 ASN A N 1
ATOM 1725 C CA . ASN A 1 224 ? -9.254 -5.452 20.685 1.00 70.94 224 ASN A CA 1
ATOM 1726 C C . ASN A 1 224 ? -8.501 -4.174 20.273 1.00 70.94 224 ASN A C 1
ATOM 1728 O O . ASN A 1 224 ? -7.808 -4.183 19.251 1.00 70.94 224 ASN A O 1
ATOM 1732 N N . SER A 1 225 ? -8.566 -3.099 21.068 1.00 73.12 225 SER A N 1
ATOM 1733 C CA . SER A 1 225 ? -7.873 -1.835 20.773 1.00 73.12 225 SER A CA 1
ATOM 1734 C C . SER A 1 225 ? -6.356 -2.034 20.700 1.00 73.12 225 SER A C 1
ATOM 1736 O O . SER A 1 225 ? -5.707 -1.546 19.773 1.00 73.12 225 SER A O 1
ATOM 1738 N N . PHE A 1 226 ? -5.788 -2.819 21.620 1.00 65.69 226 PHE A N 1
ATOM 1739 C CA . PHE A 1 226 ? -4.348 -3.084 21.643 1.00 65.69 226 PHE A CA 1
ATOM 1740 C C . PHE A 1 226 ? -3.887 -3.903 20.426 1.00 65.69 226 PHE A C 1
ATOM 1742 O O . PHE A 1 226 ? -2.809 -3.669 19.870 1.00 65.69 226 PHE A O 1
ATOM 1749 N N . ALA A 1 227 ? -4.713 -4.854 19.977 1.00 70.31 227 ALA A N 1
ATOM 1750 C CA . ALA A 1 227 ? -4.449 -5.624 18.765 1.00 70.31 227 ALA A CA 1
ATOM 1751 C C . ALA A 1 227 ? -4.539 -4.752 17.497 1.00 70.31 227 ALA A C 1
ATOM 1753 O O . ALA A 1 227 ? -3.711 -4.906 16.593 1.00 70.31 227 ALA A O 1
ATOM 1754 N N . SER A 1 228 ? -5.491 -3.813 17.455 1.00 76.75 228 SER A N 1
ATOM 1755 C CA . SER A 1 228 ? -5.662 -2.858 16.353 1.00 76.75 228 SER A CA 1
ATOM 1756 C C . SER A 1 228 ? -4.454 -1.925 16.207 1.00 76.75 228 SER A C 1
ATOM 1758 O O . SER A 1 228 ? -3.947 -1.757 15.097 1.00 76.75 228 SER A O 1
ATOM 1760 N N . ASP A 1 229 ? -3.919 -1.384 17.306 1.00 75.75 229 ASP A N 1
ATOM 1761 C CA . ASP A 1 229 ? -2.748 -0.492 17.269 1.00 75.75 229 ASP A CA 1
ATOM 1762 C C . ASP A 1 229 ? -1.498 -1.198 16.714 1.00 75.75 229 ASP A C 1
ATOM 1764 O O . ASP A 1 229 ? -0.755 -0.648 15.892 1.00 75.75 229 ASP A O 1
ATOM 1768 N N . ALA A 1 230 ? -1.277 -2.454 17.117 1.00 77.25 230 ALA A N 1
ATOM 1769 C CA . ALA A 1 230 ? -0.179 -3.264 16.599 1.00 77.25 230 ALA A CA 1
ATOM 1770 C C . ALA A 1 230 ? -0.340 -3.550 15.095 1.00 77.25 230 ALA A C 1
ATOM 1772 O O . ALA A 1 230 ? 0.641 -3.491 14.348 1.00 77.25 230 ALA A O 1
ATOM 1773 N N . GLN A 1 231 ? -1.566 -3.825 14.638 1.00 77.19 231 GLN A N 1
ATOM 1774 C CA . GLN A 1 231 ? -1.863 -4.038 13.220 1.00 77.19 231 GLN A CA 1
ATOM 1775 C C . GLN A 1 231 ? -1.679 -2.761 12.394 1.00 77.19 231 GLN A C 1
ATOM 1777 O O . GLN A 1 231 ? -1.032 -2.820 11.348 1.00 77.19 231 GLN A O 1
ATOM 1782 N N . GLN A 1 232 ? -2.153 -1.607 12.877 1.00 78.94 232 GLN A N 1
ATOM 1783 C CA . GLN A 1 232 ? -1.940 -0.317 12.210 1.00 78.94 232 GLN A CA 1
ATOM 1784 C C . GLN A 1 232 ? -0.447 0.008 12.078 1.00 78.94 232 GLN A C 1
ATOM 1786 O O . GLN A 1 232 ? -0.001 0.437 11.016 1.00 78.94 232 GLN A O 1
ATOM 1791 N N . GLN A 1 233 ? 0.361 -0.269 13.108 1.00 83.38 233 GLN A N 1
ATOM 1792 C CA . GLN A 1 233 ? 1.805 -0.041 13.031 1.00 83.38 233 GLN A CA 1
ATOM 1793 C C . GLN A 1 233 ? 2.498 -0.945 11.998 1.00 83.38 233 GLN A C 1
ATOM 1795 O O . GLN A 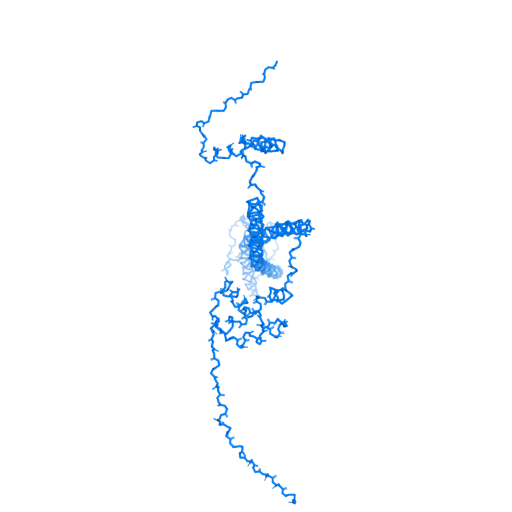1 233 ? 3.472 -0.527 11.365 1.00 83.38 233 GLN A O 1
ATOM 1800 N N . VAL A 1 234 ? 2.048 -2.194 11.846 1.00 84.12 234 VAL A N 1
ATOM 1801 C CA . VAL A 1 234 ? 2.587 -3.109 10.827 1.00 84.12 234 VAL A CA 1
ATOM 1802 C C . VAL A 1 234 ? 2.189 -2.641 9.430 1.00 84.12 234 VAL A C 1
ATOM 1804 O O . VAL A 1 234 ? 3.066 -2.535 8.575 1.00 84.12 234 VAL A O 1
ATOM 1807 N N . LEU A 1 235 ? 0.914 -2.299 9.222 1.00 81.12 235 LEU A N 1
ATOM 1808 C CA . LEU A 1 235 ? 0.409 -1.815 7.935 1.00 81.12 235 LEU A CA 1
ATOM 1809 C C . LEU A 1 235 ? 1.111 -0.523 7.501 1.00 81.12 235 LEU A C 1
ATOM 1811 O O . LEU A 1 235 ? 1.623 -0.477 6.388 1.00 81.12 235 LEU A O 1
ATOM 1815 N N . GLY A 1 236 ? 1.266 0.458 8.397 1.00 81.38 236 GLY A N 1
ATOM 1816 C CA . GLY A 1 236 ? 1.982 1.699 8.078 1.00 81.38 236 GLY A CA 1
ATOM 1817 C C . GLY A 1 236 ? 3.433 1.457 7.637 1.00 81.38 236 GLY A C 1
ATOM 1818 O O . GLY A 1 236 ? 3.895 2.031 6.656 1.00 81.38 236 GLY A O 1
ATOM 1819 N N . LYS A 1 237 ? 4.147 0.515 8.276 1.00 87.44 237 LYS A N 1
ATOM 1820 C CA . LYS A 1 237 ? 5.510 0.132 7.851 1.00 87.44 237 LYS A CA 1
ATOM 1821 C C . LYS A 1 237 ? 5.541 -0.541 6.478 1.00 87.44 237 LYS A C 1
ATOM 1823 O O . LYS A 1 237 ? 6.534 -0.407 5.761 1.00 87.44 237 LYS A O 1
ATOM 1828 N N . GLU A 1 238 ? 4.516 -1.319 6.136 1.00 82.56 238 GLU A N 1
ATOM 1829 C CA . GLU A 1 238 ? 4.398 -1.936 4.812 1.00 82.56 238 GLU A CA 1
ATOM 1830 C C . GLU A 1 238 ? 4.132 -0.880 3.734 1.00 82.56 238 GLU A C 1
ATOM 1832 O O . GLU A 1 238 ? 4.800 -0.913 2.696 1.00 82.56 238 GLU A O 1
ATOM 1837 N N . THR A 1 239 ? 3.249 0.086 4.009 1.00 83.44 239 THR A N 1
ATOM 1838 C CA . THR A 1 239 ? 2.971 1.235 3.135 1.00 83.44 239 THR A CA 1
ATOM 1839 C C . THR A 1 239 ? 4.232 2.070 2.897 1.00 83.44 239 THR A C 1
ATOM 1841 O O . THR A 1 239 ? 4.623 2.260 1.744 1.00 83.44 239 THR A O 1
ATOM 1844 N N . ASP A 1 240 ? 4.946 2.460 3.961 1.00 83.25 240 ASP A N 1
ATOM 1845 C CA . ASP A 1 240 ? 6.201 3.227 3.877 1.00 83.25 240 ASP A CA 1
ATOM 1846 C C . ASP A 1 240 ? 7.269 2.497 3.045 1.00 83.25 240 ASP A C 1
ATOM 1848 O O . ASP A 1 240 ? 8.002 3.088 2.245 1.00 83.25 240 ASP A O 1
ATOM 1852 N N . LYS A 1 241 ? 7.376 1.174 3.224 1.00 86.94 241 LYS A N 1
ATOM 1853 C CA . LYS A 1 241 ? 8.334 0.344 2.485 1.00 86.94 241 LYS A CA 1
ATOM 1854 C C . LYS A 1 241 ? 7.980 0.262 0.999 1.00 86.94 241 LYS A C 1
ATOM 1856 O O . LYS A 1 241 ? 8.887 0.310 0.163 1.00 86.94 241 LYS A O 1
ATOM 1861 N N . ALA A 1 242 ? 6.697 0.112 0.671 1.00 79.56 242 ALA A N 1
ATOM 1862 C CA . ALA A 1 242 ? 6.225 0.087 -0.709 1.00 79.56 242 ALA A CA 1
ATOM 1863 C C . ALA A 1 242 ? 6.449 1.447 -1.392 1.00 79.56 242 ALA A C 1
ATOM 1865 O O . ALA A 1 242 ? 6.991 1.492 -2.498 1.00 79.56 242 ALA A O 1
ATOM 1866 N N . GLU A 1 243 ? 6.161 2.552 -0.699 1.00 85.56 243 GLU A N 1
ATOM 1867 C CA . GLU A 1 243 ? 6.435 3.907 -1.189 1.00 85.56 243 GLU A CA 1
ATOM 1868 C C . GLU A 1 243 ? 7.932 4.125 -1.453 1.00 85.56 243 GLU A C 1
ATOM 1870 O O . GLU A 1 243 ? 8.331 4.590 -2.525 1.00 85.56 243 GLU A O 1
ATOM 1875 N N . GLY A 1 244 ? 8.787 3.719 -0.507 1.00 84.50 244 GLY A N 1
ATOM 1876 C CA . GLY A 1 244 ? 10.239 3.801 -0.652 1.00 84.50 244 GLY A CA 1
ATOM 1877 C C . GLY A 1 244 ? 10.766 3.030 -1.868 1.00 84.50 244 GLY A C 1
ATOM 1878 O O . GLY A 1 244 ? 11.653 3.521 -2.568 1.00 84.50 244 GLY A O 1
ATOM 1879 N N . LYS A 1 245 ? 10.193 1.855 -2.166 1.00 86.19 245 LYS A N 1
ATOM 1880 C CA . LYS A 1 245 ? 10.524 1.060 -3.363 1.00 86.19 245 LYS A CA 1
ATOM 1881 C C . LYS A 1 245 ? 10.143 1.801 -4.648 1.00 86.19 245 LYS A C 1
ATOM 1883 O O . LYS A 1 245 ? 10.971 1.892 -5.551 1.00 86.19 245 LYS A O 1
ATOM 1888 N N . VAL A 1 246 ? 8.935 2.368 -4.722 1.00 82.81 246 VAL A N 1
ATOM 1889 C CA . VAL A 1 246 ? 8.480 3.155 -5.886 1.00 82.81 246 VAL A CA 1
ATOM 1890 C C . VAL A 1 246 ? 9.394 4.358 -6.127 1.00 82.81 246 VAL A C 1
ATOM 1892 O O . VAL A 1 246 ? 9.817 4.597 -7.260 1.00 82.81 246 VAL A O 1
ATOM 1895 N N . ASN A 1 247 ? 9.735 5.098 -5.069 1.00 82.75 247 ASN A N 1
ATOM 1896 C CA . ASN A 1 247 ? 10.609 6.267 -5.172 1.00 82.75 247 ASN A CA 1
ATOM 1897 C C . ASN A 1 247 ? 12.025 5.882 -5.625 1.00 82.75 247 ASN A C 1
ATOM 1899 O O . ASN A 1 247 ? 12.550 6.500 -6.550 1.00 82.75 247 ASN A O 1
ATOM 1903 N N . GLY A 1 248 ? 12.594 4.805 -5.071 1.00 84.25 248 GLY A N 1
ATOM 1904 C CA . GLY A 1 248 ? 13.899 4.291 -5.499 1.00 84.25 248 GLY A CA 1
ATOM 1905 C C . GLY A 1 248 ? 13.943 3.926 -6.987 1.00 84.25 248 GLY A C 1
ATOM 1906 O O . GLY A 1 248 ? 14.856 4.340 -7.699 1.00 84.25 248 GLY A O 1
ATOM 1907 N N . LEU A 1 249 ? 12.918 3.235 -7.497 1.00 78.81 249 LEU A N 1
ATOM 1908 C CA . LEU A 1 249 ? 12.840 2.884 -8.921 1.00 78.81 249 LEU A CA 1
ATOM 1909 C C . LEU A 1 249 ? 12.659 4.122 -9.825 1.00 78.81 249 LEU A C 1
ATOM 1911 O O . LEU A 1 249 ? 13.216 4.189 -10.924 1.00 78.81 249 LEU A O 1
ATOM 1915 N N . LYS A 1 250 ? 11.917 5.144 -9.373 1.00 80.25 250 LYS A N 1
ATOM 1916 C CA . LYS A 1 250 ? 11.773 6.422 -10.101 1.00 80.25 250 LYS A CA 1
ATOM 1917 C C . LYS A 1 250 ? 13.096 7.189 -10.193 1.00 80.25 250 LYS A C 1
ATOM 1919 O O . LYS A 1 250 ? 13.367 7.800 -11.237 1.00 80.25 250 LYS A O 1
ATOM 1924 N N . ASP A 1 251 ? 13.920 7.128 -9.153 1.00 83.94 251 ASP A N 1
ATOM 1925 C CA . ASP A 1 251 ? 15.266 7.705 -9.156 1.00 83.94 251 ASP A CA 1
ATOM 1926 C C . ASP A 1 251 ? 16.183 6.961 -10.136 1.00 83.94 251 ASP A C 1
ATOM 1928 O O . ASP A 1 251 ? 16.820 7.593 -10.986 1.00 83.94 251 ASP A O 1
ATOM 1932 N N . GLU A 1 252 ? 16.174 5.623 -10.115 1.00 81.50 252 GLU A N 1
ATOM 1933 C CA . GLU A 1 252 ? 16.910 4.794 -11.082 1.00 81.50 252 GLU A CA 1
ATOM 1934 C C . GLU A 1 252 ? 16.516 5.121 -12.530 1.00 81.50 252 GLU A C 1
ATOM 1936 O O . GLU A 1 252 ? 17.381 5.289 -13.395 1.00 81.50 252 GLU A O 1
ATOM 1941 N N . ARG A 1 253 ? 15.219 5.331 -12.790 1.00 84.06 253 ARG A N 1
ATOM 1942 C CA . ARG A 1 253 ? 14.714 5.716 -14.118 1.00 84.06 253 ARG A CA 1
ATOM 1943 C C . ARG A 1 253 ? 15.264 7.063 -14.563 1.00 84.06 253 ARG A C 1
ATOM 1945 O O . ARG A 1 253 ? 15.557 7.256 -15.742 1.00 84.06 253 ARG A O 1
ATOM 1952 N N . THR A 1 254 ? 15.402 8.005 -13.637 1.00 82.56 254 THR A N 1
ATOM 1953 C CA . THR A 1 254 ? 15.957 9.334 -13.923 1.00 82.56 254 THR A CA 1
ATOM 1954 C C . THR A 1 254 ? 17.437 9.240 -14.297 1.00 82.56 254 THR A C 1
ATOM 1956 O O . THR A 1 254 ? 17.877 9.854 -15.276 1.00 82.56 254 THR A O 1
ATOM 1959 N N . VAL A 1 255 ? 18.197 8.412 -13.575 1.00 84.44 255 VAL A N 1
ATOM 1960 C CA . VAL A 1 255 ? 19.603 8.126 -13.896 1.00 84.44 255 VAL A CA 1
ATOM 1961 C C . VAL A 1 255 ? 19.723 7.461 -15.268 1.00 84.44 255 VAL A C 1
ATOM 1963 O O . VAL A 1 255 ? 20.560 7.873 -16.072 1.00 84.44 255 VAL A O 1
ATOM 1966 N N . LEU A 1 256 ? 18.875 6.476 -15.572 1.00 78.56 256 LEU A N 1
ATOM 1967 C CA . LEU A 1 256 ? 18.916 5.760 -16.846 1.00 78.56 256 LEU A CA 1
ATOM 1968 C C . LEU A 1 256 ? 18.561 6.663 -18.035 1.00 78.56 256 LEU A C 1
ATOM 1970 O O . LEU A 1 256 ? 19.279 6.666 -19.031 1.00 78.56 256 LEU A O 1
ATOM 1974 N N . LYS A 1 257 ? 17.537 7.517 -17.903 1.00 77.75 257 LYS A N 1
ATOM 1975 C CA . LYS A 1 257 ? 17.214 8.542 -18.913 1.00 77.75 257 LYS A CA 1
ATOM 1976 C C . LYS A 1 257 ? 18.378 9.497 -19.169 1.00 77.75 257 LYS A C 1
ATOM 1978 O O . LYS A 1 257 ? 18.632 9.856 -20.312 1.00 77.75 257 LYS A O 1
ATOM 1983 N N . SER A 1 258 ? 19.103 9.875 -18.117 1.00 81.69 258 SER A N 1
ATOM 1984 C CA . SER A 1 258 ? 20.286 10.732 -18.250 1.00 81.69 258 SER A CA 1
ATOM 1985 C C . SER A 1 258 ? 21.416 10.022 -19.005 1.00 81.69 258 SER A C 1
ATOM 1987 O O . SER A 1 258 ? 22.082 10.645 -19.824 1.00 81.69 258 SER A O 1
ATOM 1989 N N . LYS A 1 259 ? 21.613 8.714 -18.779 1.00 79.25 259 LYS A N 1
ATOM 1990 C CA . LYS A 1 259 ? 22.581 7.906 -19.543 1.00 79.25 259 LYS A CA 1
ATOM 1991 C C . LYS A 1 259 ? 22.207 7.806 -21.022 1.00 79.25 259 LYS A C 1
ATOM 1993 O O . LYS A 1 259 ? 23.090 7.961 -21.856 1.00 79.25 259 LYS A O 1
ATOM 1998 N N . ILE A 1 260 ? 20.927 7.585 -21.330 1.00 79.06 260 ILE A N 1
ATOM 1999 C CA . ILE A 1 260 ? 20.424 7.553 -22.713 1.00 79.06 260 ILE A CA 1
ATOM 2000 C C . ILE A 1 260 ? 20.695 8.894 -23.399 1.00 79.06 260 ILE A C 1
ATOM 2002 O O . ILE A 1 260 ? 21.338 8.905 -24.439 1.00 79.06 260 ILE A O 1
ATOM 2006 N N . ALA A 1 261 ? 20.329 10.014 -22.769 1.00 78.19 261 ALA A N 1
ATOM 2007 C CA . ALA A 1 261 ? 20.549 11.344 -23.338 1.00 78.19 261 ALA A CA 1
ATOM 2008 C C . ALA A 1 261 ? 22.034 11.635 -23.631 1.00 78.19 261 ALA A C 1
ATOM 2010 O O . ALA A 1 261 ? 22.364 12.198 -24.670 1.00 78.19 261 ALA A O 1
ATOM 2011 N N . VAL A 1 262 ? 22.946 11.223 -22.740 1.00 82.62 262 VAL A N 1
ATOM 2012 C CA . VAL A 1 262 ? 24.397 11.350 -22.976 1.00 82.62 262 VAL A CA 1
ATOM 2013 C C . VAL A 1 262 ? 24.850 10.476 -24.147 1.00 82.62 262 VAL A C 1
ATOM 2015 O O . VAL A 1 262 ? 25.685 10.904 -24.939 1.00 82.62 262 VAL A O 1
ATOM 2018 N N . GLN A 1 263 ? 24.322 9.257 -24.261 1.00 77.12 263 GLN A N 1
ATOM 2019 C CA . GLN A 1 263 ? 24.678 8.328 -25.331 1.00 77.12 263 GLN A CA 1
ATOM 2020 C C . GLN A 1 263 ? 24.154 8.800 -26.701 1.00 77.12 263 GLN A C 1
ATOM 2022 O O . GLN A 1 263 ? 24.861 8.660 -27.696 1.00 77.12 263 GLN A O 1
ATOM 2027 N N . GLU A 1 264 ? 22.969 9.412 -26.741 1.00 79.56 264 GLU A N 1
ATOM 2028 C CA . GLU A 1 264 ? 22.407 10.065 -27.932 1.00 79.56 264 GLU A CA 1
ATOM 2029 C C . GLU A 1 264 ? 23.241 11.287 -28.347 1.00 79.56 264 GLU A C 1
ATOM 2031 O O . GLU A 1 264 ? 23.617 11.407 -29.509 1.00 79.56 264 GLU A O 1
ATOM 2036 N N . GLU A 1 265 ? 23.650 12.139 -27.397 1.00 80.75 265 GLU A N 1
ATOM 2037 C CA . GLU A 1 265 ? 24.512 13.295 -27.696 1.00 80.75 265 GLU A CA 1
ATOM 2038 C C . GLU A 1 265 ? 25.888 12.873 -28.255 1.00 80.75 265 GLU A C 1
ATOM 2040 O O . GLU A 1 265 ? 26.490 13.588 -29.060 1.00 80.75 265 GLU A O 1
ATOM 2045 N N . LEU A 1 266 ? 26.410 11.714 -27.837 1.00 74.50 266 LEU A N 1
ATOM 2046 C CA . LEU A 1 266 ? 27.638 11.147 -28.403 1.00 74.50 266 LEU A CA 1
ATOM 2047 C C . LEU A 1 266 ? 27.434 10.658 -29.845 1.00 74.50 266 LEU A C 1
ATOM 2049 O O . LEU A 1 266 ? 28.321 10.861 -30.671 1.00 74.50 266 LEU A O 1
ATOM 2053 N N . GLN A 1 267 ? 26.272 10.081 -30.160 1.00 70.94 267 GLN A N 1
ATOM 2054 C CA . GLN A 1 267 ? 25.933 9.646 -31.517 1.00 70.94 267 GLN A CA 1
ATOM 2055 C C . GLN A 1 267 ? 25.806 10.836 -32.485 1.00 70.94 267 GLN A C 1
ATOM 2057 O O . GLN A 1 267 ? 26.308 10.781 -33.611 1.00 70.94 267 GLN A O 1
ATOM 2062 N N . ASP A 1 268 ? 25.205 11.939 -32.036 1.00 68.31 268 ASP A N 1
ATOM 2063 C CA . ASP A 1 268 ? 25.058 13.151 -32.849 1.00 68.31 268 ASP A CA 1
ATOM 2064 C C . ASP A 1 268 ? 26.417 13.814 -33.145 1.00 68.31 268 ASP A C 1
ATOM 2066 O O . ASP A 1 268 ? 26.669 14.258 -34.267 1.00 68.31 268 ASP A O 1
ATOM 2070 N N . LYS A 1 269 ? 27.348 13.814 -32.179 1.00 66.69 269 LYS A N 1
ATOM 2071 C CA . LYS A 1 269 ? 28.701 14.380 -32.361 1.00 66.69 269 LYS A CA 1
ATOM 2072 C C . LYS A 1 269 ? 29.588 13.571 -33.304 1.00 66.69 269 LYS A C 1
ATOM 2074 O O . LYS A 1 269 ? 30.427 14.159 -33.989 1.00 66.69 269 LYS A O 1
ATOM 2079 N N . ASP A 1 270 ? 29.418 12.253 -33.352 1.00 57.81 270 ASP A N 1
ATOM 2080 C CA . ASP A 1 270 ? 30.124 11.411 -34.325 1.00 57.81 270 ASP A CA 1
ATOM 2081 C C . ASP A 1 270 ? 29.590 11.646 -35.752 1.00 57.81 270 ASP A C 1
ATOM 2083 O O . ASP A 1 270 ? 30.363 11.617 -36.710 1.00 57.81 270 ASP A O 1
ATOM 2087 N N . SER A 1 271 ? 28.305 11.999 -35.882 1.00 55.78 271 SER A N 1
ATOM 2088 C CA . SER A 1 271 ? 27.652 12.331 -37.158 1.00 55.78 271 SER A CA 1
ATOM 2089 C C . SER A 1 271 ? 28.111 13.686 -37.727 1.00 55.78 271 SER A C 1
ATOM 2091 O O . SER A 1 271 ? 28.303 13.821 -38.934 1.00 55.78 271 SER A O 1
ATOM 2093 N N . GLU A 1 272 ? 28.362 14.690 -36.876 1.00 52.22 272 GLU A N 1
ATOM 2094 C CA . GLU A 1 272 ? 28.881 16.004 -37.309 1.00 52.22 272 GLU A CA 1
ATOM 2095 C C . GLU A 1 272 ? 30.347 15.952 -37.797 1.00 52.22 272 GLU A C 1
ATOM 2097 O O . GLU A 1 272 ? 30.776 16.804 -38.577 1.00 52.22 272 GLU A O 1
ATOM 2102 N N . ASN A 1 273 ? 31.126 14.939 -37.400 1.00 49.59 273 ASN A N 1
ATOM 2103 C CA . ASN A 1 273 ? 32.507 14.757 -37.868 1.00 49.59 273 ASN A CA 1
ATOM 2104 C C . ASN A 1 273 ? 32.615 14.081 -39.252 1.00 49.59 273 ASN A C 1
ATOM 2106 O O . ASN A 1 273 ? 33.691 14.123 -39.859 1.00 49.59 273 ASN A O 1
ATOM 2110 N N . GLU A 1 274 ? 31.535 13.499 -39.789 1.00 49.03 274 GLU A N 1
ATOM 2111 C CA . GLU A 1 274 ? 31.518 12.931 -41.148 1.00 49.03 274 GLU A CA 1
ATOM 2112 C C . GLU A 1 274 ? 31.468 14.006 -42.255 1.00 49.03 274 GLU A C 1
ATOM 2114 O O . GLU A 1 274 ? 31.872 13.738 -43.390 1.00 49.03 274 GLU A O 1
ATOM 2119 N N . GLU A 1 275 ? 31.087 15.253 -41.945 1.00 46.91 275 GLU A N 1
ATOM 2120 C CA . GLU A 1 275 ? 30.928 16.323 -42.950 1.00 46.91 275 GLU A CA 1
ATOM 2121 C C . GLU A 1 275 ? 32.267 16.895 -43.482 1.00 46.91 275 GLU A C 1
ATOM 2123 O O . GLU A 1 275 ? 32.289 17.683 -44.427 1.00 46.91 275 GLU A O 1
ATOM 2128 N N . ILE A 1 276 ? 33.417 16.475 -42.932 1.00 47.41 276 ILE A N 1
ATOM 2129 C CA . ILE A 1 276 ? 34.752 16.965 -43.342 1.00 47.41 276 ILE A CA 1
ATOM 2130 C C . ILE A 1 276 ? 35.432 16.057 -44.397 1.00 47.41 276 ILE A C 1
ATOM 2132 O O . ILE A 1 276 ? 36.436 16.452 -44.992 1.00 47.41 276 ILE A O 1
ATOM 2136 N N . ASN A 1 277 ? 34.876 14.880 -44.721 1.00 44.03 277 ASN A N 1
ATOM 2137 C CA . ASN A 1 277 ? 35.468 13.931 -45.683 1.00 44.03 277 ASN A CA 1
ATOM 2138 C C . ASN A 1 277 ? 34.637 13.720 -46.969 1.00 44.03 277 ASN A C 1
ATOM 2140 O O . ASN A 1 277 ? 34.646 12.626 -47.541 1.00 44.03 277 ASN A O 1
ATOM 2144 N N . ASP A 1 278 ? 33.985 14.768 -47.488 1.00 45.25 278 ASP A N 1
ATOM 2145 C CA . ASP A 1 278 ? 33.364 14.764 -48.826 1.00 45.25 278 ASP A CA 1
ATOM 2146 C C . ASP A 1 278 ? 34.426 14.811 -49.946 1.00 45.25 278 ASP A C 1
ATOM 2148 O O . ASP A 1 278 ? 34.645 15.810 -50.635 1.00 45.25 278 ASP A O 1
ATOM 2152 N N . ILE A 1 279 ? 35.142 13.696 -50.112 1.00 43.53 279 ILE A N 1
ATOM 2153 C CA . ILE A 1 279 ? 35.939 13.407 -51.306 1.00 43.53 279 ILE A CA 1
ATOM 2154 C C . ILE A 1 279 ? 35.235 12.284 -52.079 1.00 43.53 279 ILE A C 1
ATOM 2156 O O . ILE A 1 279 ? 35.698 11.147 -52.128 1.00 43.53 279 ILE A O 1
ATOM 2160 N N . GLY A 1 280 ? 34.097 12.616 -52.696 1.00 44.03 280 GLY A N 1
ATOM 2161 C CA . GLY A 1 280 ? 33.633 11.977 -53.932 1.00 44.03 280 GLY A CA 1
ATOM 2162 C C . GLY A 1 280 ? 33.121 10.537 -53.841 1.00 44.03 280 GLY A C 1
ATOM 2163 O O . GLY A 1 280 ? 33.237 9.804 -54.826 1.00 44.03 280 GLY A O 1
ATOM 2164 N N . ALA A 1 281 ? 32.540 10.116 -52.715 1.00 49.50 281 ALA A N 1
ATOM 2165 C CA . ALA A 1 281 ? 31.724 8.903 -52.724 1.00 49.50 281 ALA A CA 1
ATOM 2166 C C . ALA A 1 281 ? 30.452 9.159 -53.561 1.00 49.50 281 ALA A C 1
ATOM 2168 O O . ALA A 1 281 ? 29.845 10.227 -53.435 1.00 49.50 281 ALA A O 1
ATOM 2169 N N . PRO A 1 282 ? 30.044 8.232 -54.449 1.00 52.03 282 PRO A N 1
ATOM 2170 C CA . PRO A 1 282 ? 28.784 8.378 -55.164 1.00 52.03 282 PRO A CA 1
ATOM 2171 C C . PRO A 1 282 ? 27.661 8.493 -54.135 1.00 52.03 282 PRO A C 1
ATOM 2173 O O . PRO A 1 282 ? 27.609 7.704 -53.190 1.00 52.03 282 PRO A O 1
ATOM 2176 N N . LYS A 1 283 ? 26.791 9.495 -54.309 1.00 56.03 283 LYS A N 1
ATOM 2177 C CA . LYS A 1 283 ? 25.621 9.680 -53.447 1.00 56.03 283 LYS A CA 1
ATOM 2178 C C . LYS A 1 283 ? 24.880 8.345 -53.306 1.00 56.03 283 LYS A C 1
ATOM 2180 O O . LYS A 1 283 ? 24.759 7.644 -54.318 1.00 56.03 283 LYS A O 1
ATOM 2185 N N . PRO A 1 284 ? 24.413 7.990 -52.097 1.00 59.09 284 PRO A N 1
ATOM 2186 C CA . PRO A 1 284 ? 23.671 6.759 -51.898 1.00 59.09 284 PRO A CA 1
ATOM 2187 C C . PRO A 1 284 ? 22.494 6.698 -52.870 1.00 59.09 284 PRO A C 1
ATOM 2189 O O . PRO A 1 284 ? 21.805 7.693 -53.095 1.00 59.09 284 PRO A O 1
ATOM 2192 N N . ASP A 1 285 ? 22.317 5.532 -53.480 1.00 80.44 285 ASP A N 1
ATOM 2193 C CA . ASP A 1 285 ? 21.213 5.248 -54.387 1.00 80.44 285 ASP A CA 1
ATOM 2194 C C . ASP A 1 285 ? 19.884 5.437 -53.638 1.00 80.44 285 ASP A C 1
ATOM 2196 O O . ASP A 1 285 ? 19.683 4.831 -52.583 1.00 80.44 285 ASP A O 1
ATOM 2200 N N . GLU A 1 286 ? 19.006 6.299 -54.153 1.00 84.12 286 GLU A N 1
ATOM 2201 C CA . GLU A 1 286 ? 17.747 6.697 -53.506 1.00 84.12 286 GLU A CA 1
ATOM 2202 C C . GLU A 1 286 ? 16.859 5.481 -53.200 1.00 84.12 286 GLU A C 1
ATOM 2204 O O . GLU A 1 286 ? 16.293 5.386 -52.110 1.00 84.12 286 GLU A O 1
ATOM 2209 N N . ASP A 1 287 ? 16.862 4.483 -54.090 1.00 84.88 287 ASP A N 1
ATOM 2210 C CA . ASP A 1 287 ? 16.157 3.211 -53.900 1.00 84.88 287 ASP A CA 1
ATOM 2211 C C . ASP A 1 287 ? 16.680 2.428 -52.680 1.00 84.88 287 ASP A C 1
ATOM 2213 O O . ASP A 1 287 ? 15.913 1.801 -51.949 1.00 84.88 287 ASP A O 1
ATOM 2217 N N . MET A 1 288 ? 17.994 2.467 -52.433 1.00 86.06 288 MET A N 1
ATOM 2218 C CA . MET A 1 288 ? 18.614 1.753 -51.312 1.00 86.06 288 MET A CA 1
ATOM 2219 C C . MET A 1 288 ? 18.463 2.504 -49.988 1.00 86.06 288 MET A C 1
ATOM 2221 O O . MET A 1 288 ? 18.422 1.858 -48.941 1.00 86.06 288 MET A O 1
ATOM 2225 N N . MET A 1 289 ? 18.351 3.836 -50.024 1.00 84.94 289 MET A N 1
ATOM 2226 C CA . MET A 1 289 ? 17.997 4.631 -48.843 1.00 84.94 289 MET A CA 1
ATOM 2227 C C . MET A 1 289 ? 16.557 4.350 -48.412 1.00 84.94 289 MET A C 1
ATOM 2229 O O . MET A 1 289 ? 16.328 3.997 -47.257 1.00 84.94 289 MET A O 1
ATOM 2233 N N . LEU A 1 290 ? 15.609 4.392 -49.354 1.00 85.75 290 LEU A N 1
ATOM 2234 C CA . LEU A 1 290 ? 14.208 4.045 -49.093 1.00 85.75 290 LEU A CA 1
ATOM 2235 C C . LEU A 1 290 ? 14.064 2.607 -48.588 1.00 85.75 290 LEU A C 1
ATOM 2237 O O . LEU A 1 290 ? 13.322 2.346 -47.640 1.00 85.75 290 LEU A O 1
ATOM 2241 N N . PHE A 1 291 ? 14.818 1.670 -49.171 1.00 88.38 291 PHE A N 1
ATOM 2242 C CA . PHE A 1 291 ? 14.876 0.307 -48.659 1.00 88.38 291 PHE A CA 1
ATOM 2243 C C . PHE A 1 291 ? 15.406 0.252 -47.224 1.00 88.38 291 PHE A C 1
ATOM 2245 O O . PHE A 1 291 ? 14.803 -0.430 -46.403 1.00 88.38 291 PHE A O 1
ATOM 2252 N N . ALA A 1 292 ? 16.492 0.960 -46.895 1.00 84.69 292 ALA A N 1
ATOM 2253 C CA . ALA A 1 292 ? 17.054 0.962 -45.544 1.00 84.69 292 ALA A CA 1
ATOM 2254 C C . ALA A 1 292 ? 16.057 1.489 -44.497 1.00 84.69 292 ALA A C 1
ATOM 2256 O O . ALA A 1 292 ? 15.923 0.880 -43.436 1.00 84.69 292 ALA A O 1
ATOM 2257 N N . GLU A 1 293 ? 15.315 2.553 -44.818 1.00 86.69 293 GLU A N 1
ATOM 2258 C CA . GLU A 1 293 ? 14.272 3.119 -43.950 1.00 86.69 293 GLU A CA 1
ATOM 2259 C C . GLU A 1 293 ? 13.098 2.155 -43.722 1.00 86.69 293 GLU A C 1
ATOM 2261 O O . GLU A 1 293 ? 12.549 2.091 -42.624 1.00 86.69 293 GLU A O 1
ATOM 2266 N N . ARG A 1 294 ? 12.714 1.385 -44.748 1.00 89.75 294 ARG A N 1
ATOM 2267 C CA . ARG A 1 294 ? 11.549 0.475 -44.717 1.00 89.75 294 ARG A CA 1
ATOM 2268 C C . ARG A 1 294 ? 11.907 -0.987 -44.491 1.00 89.75 294 ARG A C 1
ATOM 2270 O O . ARG A 1 294 ? 11.040 -1.859 -44.527 1.00 89.75 294 ARG A O 1
ATOM 2277 N N . LYS A 1 295 ? 13.180 -1.274 -44.237 1.00 90.56 295 LYS A N 1
ATOM 2278 C CA . LYS A 1 295 ? 13.719 -2.632 -44.165 1.00 90.56 295 LYS A CA 1
ATOM 2279 C C . LYS A 1 295 ? 13.035 -3.490 -43.100 1.00 90.56 295 LYS A C 1
ATOM 2281 O O . LYS A 1 295 ? 12.751 -4.658 -43.357 1.00 90.56 295 LYS A O 1
ATOM 2286 N N . SER A 1 296 ? 12.763 -2.922 -41.926 1.00 85.88 296 SER A N 1
ATOM 2287 C CA . SER A 1 296 ? 12.084 -3.619 -40.827 1.00 85.88 296 SER A CA 1
ATOM 2288 C C . SER A 1 296 ? 10.621 -3.928 -41.150 1.00 85.88 296 SER A C 1
ATOM 2290 O O . SER A 1 296 ? 10.155 -5.024 -40.853 1.00 85.88 296 SER A O 1
ATOM 2292 N N . GLU A 1 297 ? 9.911 -3.005 -41.804 1.00 90.25 297 GLU A N 1
ATOM 2293 C CA . GLU A 1 297 ? 8.520 -3.197 -42.233 1.00 90.25 297 GLU A CA 1
ATOM 2294 C C . GLU A 1 297 ? 8.411 -4.289 -43.302 1.00 90.25 297 GLU A C 1
ATOM 2296 O O . GLU A 1 297 ? 7.599 -5.206 -43.178 1.00 90.25 297 GLU A O 1
ATOM 2301 N N . ILE A 1 298 ? 9.284 -4.241 -44.313 1.00 90.81 298 ILE A N 1
ATOM 2302 C CA . ILE A 1 298 ? 9.374 -5.275 -45.352 1.00 90.81 298 ILE A CA 1
ATOM 2303 C C . ILE A 1 298 ? 9.707 -6.629 -44.713 1.00 90.81 298 ILE A C 1
ATOM 2305 O O . ILE A 1 298 ? 9.084 -7.635 -45.048 1.00 90.81 298 ILE A O 1
ATOM 2309 N N . GLY A 1 299 ? 10.637 -6.660 -43.753 1.00 89.44 299 GLY A N 1
ATOM 2310 C CA . GLY A 1 299 ? 10.970 -7.874 -43.009 1.00 89.44 299 GLY A CA 1
ATOM 2311 C C . GLY A 1 299 ? 9.784 -8.449 -42.231 1.00 89.44 299 GLY A C 1
ATOM 2312 O O . GLY A 1 299 ? 9.551 -9.653 -42.290 1.00 89.44 299 GLY A O 1
ATOM 2313 N N . ALA A 1 300 ? 8.981 -7.604 -41.578 1.00 88.94 300 ALA A N 1
ATOM 2314 C CA . ALA A 1 300 ? 7.783 -8.038 -40.858 1.00 88.94 300 ALA A CA 1
ATOM 2315 C C . ALA A 1 300 ? 6.721 -8.652 -41.790 1.00 88.94 300 ALA A C 1
ATOM 2317 O O . ALA A 1 300 ? 6.076 -9.634 -41.426 1.00 88.94 300 ALA A O 1
ATOM 2318 N N . ILE A 1 301 ? 6.560 -8.118 -43.007 1.00 90.44 301 ILE A N 1
ATOM 2319 C CA . ILE A 1 301 ? 5.645 -8.686 -44.012 1.00 90.44 301 ILE A CA 1
ATOM 2320 C C . ILE A 1 301 ? 6.118 -10.079 -44.453 1.00 90.44 301 ILE A C 1
ATOM 2322 O O . ILE A 1 301 ? 5.302 -10.983 -44.632 1.00 90.44 301 ILE A O 1
ATOM 2326 N N . ILE A 1 302 ? 7.427 -10.275 -44.618 1.00 89.44 302 ILE A N 1
ATOM 2327 C CA . ILE A 1 302 ? 8.001 -11.574 -45.004 1.00 89.44 302 ILE A CA 1
ATOM 2328 C C . ILE A 1 302 ? 7.853 -12.589 -43.865 1.00 89.44 302 ILE A C 1
ATOM 2330 O O . ILE A 1 302 ? 7.426 -13.719 -44.103 1.00 89.44 302 ILE A O 1
ATOM 2334 N N . ASP A 1 303 ? 8.135 -12.181 -42.628 1.00 89.12 303 ASP A N 1
ATOM 2335 C CA . ASP A 1 303 ? 7.989 -13.030 -41.442 1.00 89.12 303 ASP A CA 1
ATOM 2336 C C . ASP A 1 303 ? 6.531 -13.468 -41.226 1.00 89.12 303 ASP A C 1
ATOM 2338 O O . ASP A 1 303 ? 6.254 -14.648 -41.007 1.00 89.12 303 ASP A O 1
ATOM 2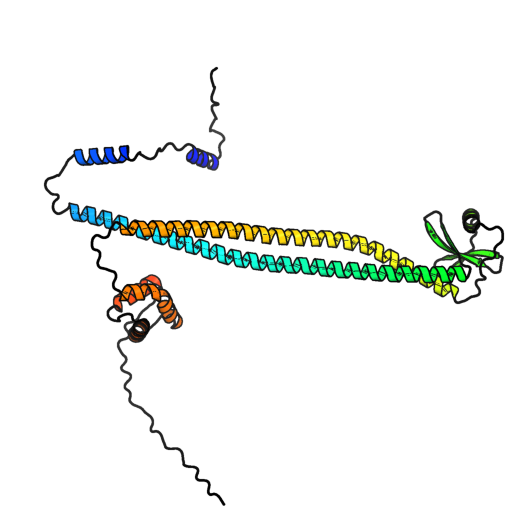342 N N . TYR A 1 304 ? 5.570 -12.556 -41.428 1.00 88.12 304 TYR A N 1
ATOM 2343 C CA . TYR A 1 304 ? 4.137 -12.872 -41.390 1.00 88.12 304 TYR A CA 1
ATOM 2344 C C . TYR A 1 304 ? 3.729 -13.949 -42.411 1.00 88.12 304 TYR A C 1
ATOM 2346 O O . TYR A 1 304 ? 2.817 -14.737 -42.154 1.00 88.12 304 TYR A O 1
ATOM 2354 N N . ASN A 1 305 ? 4.433 -14.032 -43.543 1.00 83.56 305 ASN A N 1
ATOM 2355 C CA . ASN A 1 305 ? 4.249 -15.070 -44.561 1.00 83.56 305 ASN A CA 1
ATOM 2356 C C . ASN A 1 305 ? 5.081 -16.341 -44.289 1.00 83.56 305 ASN A C 1
ATOM 2358 O O . ASN A 1 305 ? 5.328 -17.140 -45.191 1.00 83.56 305 ASN A O 1
ATOM 2362 N N . GLY A 1 306 ? 5.502 -16.556 -43.040 1.00 84.44 306 GLY A N 1
ATOM 2363 C CA . GLY A 1 306 ? 6.261 -17.735 -42.627 1.00 84.44 306 GLY A CA 1
ATOM 2364 C C . GLY A 1 306 ? 7.741 -17.675 -43.004 1.00 84.44 306 GLY A C 1
ATOM 2365 O O . GLY A 1 306 ? 8.369 -18.723 -43.134 1.00 84.44 306 GLY A O 1
ATOM 2366 N N . GLY A 1 307 ? 8.290 -16.474 -43.214 1.00 84.38 307 GLY A N 1
ATOM 2367 C CA . GLY A 1 307 ? 9.701 -16.268 -43.554 1.00 84.38 307 GLY A CA 1
ATOM 2368 C C . GLY A 1 307 ? 10.066 -16.628 -44.998 1.00 84.38 307 GLY A C 1
ATOM 2369 O O . GLY A 1 307 ? 11.245 -16.604 -45.352 1.00 84.38 307 GLY A O 1
ATOM 2370 N N . THR A 1 308 ? 9.070 -16.943 -45.832 1.00 84.31 308 THR A N 1
ATOM 2371 C CA . THR A 1 308 ? 9.234 -17.321 -47.241 1.00 84.31 308 THR A CA 1
ATOM 2372 C C . THR A 1 308 ? 8.311 -16.486 -48.120 1.00 84.31 308 THR A C 1
ATOM 2374 O O . THR A 1 308 ? 7.122 -16.370 -47.833 1.00 84.31 308 THR A O 1
ATOM 2377 N N . ILE A 1 309 ? 8.836 -15.927 -49.208 1.00 88.88 309 ILE A N 1
ATOM 2378 C CA . ILE A 1 309 ? 8.064 -15.148 -50.183 1.00 88.88 309 ILE A CA 1
ATOM 2379 C C . ILE A 1 309 ? 8.662 -15.338 -51.580 1.00 88.88 309 ILE A C 1
ATOM 2381 O O . ILE A 1 309 ? 9.874 -15.527 -51.713 1.00 88.88 309 ILE A O 1
ATOM 2385 N N . SER A 1 310 ? 7.833 -15.311 -52.625 1.00 89.12 310 SER A N 1
ATOM 2386 C CA . SER A 1 310 ? 8.333 -15.385 -54.002 1.00 89.12 310 SER A CA 1
ATOM 2387 C C . SER A 1 310 ? 8.931 -14.053 -54.468 1.00 89.12 310 SER A C 1
ATOM 2389 O O . SER A 1 310 ? 8.526 -12.984 -54.008 1.00 89.12 310 SER A O 1
ATOM 2391 N N . ASP A 1 311 ? 9.833 -14.097 -55.454 1.00 90.50 311 ASP A N 1
ATOM 2392 C CA . ASP A 1 311 ? 10.400 -12.888 -56.078 1.00 90.50 311 ASP A CA 1
ATOM 2393 C C . ASP A 1 311 ? 9.321 -11.916 -56.553 1.00 90.50 311 ASP A C 1
ATOM 2395 O O . ASP A 1 311 ? 9.440 -10.714 -56.363 1.00 90.50 311 ASP A O 1
ATOM 2399 N N . TYR A 1 312 ? 8.236 -12.430 -57.133 1.00 88.75 312 TYR A N 1
ATOM 2400 C CA . TYR A 1 312 ? 7.144 -11.600 -57.631 1.00 88.75 312 TYR A CA 1
ATOM 2401 C C . TYR A 1 312 ? 6.416 -10.849 -56.511 1.00 88.75 312 TYR A C 1
ATOM 2403 O O . TYR A 1 312 ? 6.078 -9.675 -56.659 1.00 88.75 312 TYR A O 1
ATOM 2411 N N . GLU A 1 313 ? 6.162 -11.524 -55.394 1.00 91.06 313 GLU A N 1
ATOM 2412 C CA . GLU A 1 313 ? 5.523 -10.908 -54.234 1.00 91.06 313 GLU A CA 1
ATOM 2413 C C . GLU A 1 313 ? 6.461 -9.891 -53.578 1.00 91.06 313 GLU A C 1
ATOM 2415 O O . GLU A 1 313 ? 6.025 -8.784 -53.263 1.00 91.06 313 GLU A O 1
ATOM 2420 N N . LEU A 1 314 ? 7.757 -10.205 -53.479 1.00 93.25 314 LEU A N 1
ATOM 2421 C CA . LEU A 1 314 ? 8.759 -9.261 -52.994 1.00 93.25 314 LEU A CA 1
ATOM 2422 C C . LEU A 1 314 ? 8.878 -8.037 -53.916 1.00 93.25 314 LEU A C 1
ATOM 2424 O O . LEU A 1 314 ? 8.875 -6.913 -53.428 1.00 93.25 314 LEU A O 1
ATOM 2428 N N . GLU A 1 315 ? 8.903 -8.212 -55.240 1.00 93.75 315 GLU A N 1
ATOM 2429 C CA . GLU A 1 315 ? 8.889 -7.096 -56.196 1.00 93.75 315 GLU A CA 1
ATOM 2430 C C . GLU A 1 315 ? 7.658 -6.198 -56.026 1.00 93.75 315 GLU A C 1
ATOM 2432 O O . GLU A 1 315 ? 7.768 -4.977 -56.153 1.00 93.75 315 GLU A O 1
ATOM 2437 N N . ASN A 1 316 ? 6.486 -6.781 -55.764 1.00 93.94 316 ASN A N 1
ATOM 2438 C CA . ASN A 1 316 ? 5.267 -6.006 -55.547 1.00 93.94 316 ASN A CA 1
ATOM 2439 C C . ASN A 1 316 ? 5.345 -5.202 -54.249 1.00 93.94 316 ASN A C 1
ATOM 2441 O O . ASN A 1 316 ? 5.047 -4.011 -54.284 1.00 93.94 316 ASN A O 1
ATOM 2445 N N . ILE A 1 317 ? 5.824 -5.806 -53.156 1.00 93.88 317 ILE A N 1
ATOM 2446 C CA . ILE A 1 317 ? 6.065 -5.094 -51.893 1.00 93.88 317 ILE A CA 1
ATOM 2447 C C . ILE A 1 317 ? 7.043 -3.938 -52.124 1.00 93.88 317 ILE A C 1
ATOM 2449 O O . ILE A 1 317 ? 6.770 -2.807 -51.733 1.00 93.88 317 ILE A O 1
ATOM 2453 N N . LEU A 1 318 ? 8.153 -4.174 -52.831 1.00 94.38 318 LEU A N 1
ATOM 2454 C CA . LEU A 1 318 ? 9.117 -3.115 -53.141 1.00 94.38 318 LEU A CA 1
ATOM 2455 C C . LEU A 1 318 ? 8.476 -1.969 -53.934 1.00 94.38 318 LEU A C 1
ATOM 2457 O O . LEU A 1 318 ? 8.678 -0.807 -53.589 1.00 94.38 318 LEU A O 1
ATOM 2461 N N . ARG A 1 319 ? 7.633 -2.273 -54.931 1.00 94.38 319 ARG A N 1
ATOM 2462 C CA . ARG A 1 319 ? 6.891 -1.244 -55.680 1.00 94.38 319 ARG A CA 1
ATOM 2463 C C . ARG A 1 319 ? 5.902 -0.471 -54.812 1.00 94.38 319 ARG A C 1
ATOM 2465 O O . ARG A 1 319 ? 5.755 0.729 -55.032 1.00 94.38 319 ARG A O 1
ATOM 2472 N N . GLU A 1 320 ? 5.235 -1.118 -53.858 1.00 94.25 320 GLU A N 1
ATOM 2473 C CA . GLU A 1 320 ? 4.327 -0.443 -52.916 1.00 94.25 320 GLU A CA 1
ATOM 2474 C C . GLU A 1 320 ? 5.066 0.590 -52.060 1.00 94.25 320 GLU A C 1
ATOM 2476 O O . GLU A 1 320 ? 4.540 1.675 -51.812 1.00 94.25 320 GLU A O 1
ATOM 2481 N N . TYR A 1 321 ? 6.319 0.302 -51.706 1.00 92.38 321 TYR A N 1
ATOM 2482 C CA . TYR A 1 321 ? 7.211 1.229 -51.008 1.00 92.38 321 TYR A CA 1
ATOM 2483 C C . TYR A 1 321 ? 7.964 2.197 -51.935 1.00 92.38 321 TYR A C 1
ATOM 2485 O O . TYR A 1 321 ? 8.793 2.976 -51.468 1.00 92.38 321 TYR A O 1
ATOM 2493 N N . GLY A 1 322 ? 7.681 2.181 -53.241 1.00 92.75 322 GLY A N 1
ATOM 2494 C CA . GLY A 1 322 ? 8.344 3.043 -54.222 1.00 92.75 322 GLY A CA 1
ATOM 2495 C C . GLY A 1 322 ? 9.801 2.671 -54.514 1.00 92.75 322 GLY A C 1
ATOM 2496 O O . GLY A 1 322 ? 10.508 3.470 -55.116 1.00 92.75 322 GLY A O 1
ATOM 2497 N N . ILE A 1 323 ? 10.245 1.475 -54.119 1.00 92.88 323 ILE A N 1
ATOM 2498 C CA . ILE A 1 323 ? 11.607 0.972 -54.321 1.00 92.88 323 ILE A CA 1
ATOM 2499 C C . ILE A 1 323 ? 11.684 0.249 -55.667 1.00 92.88 323 ILE A C 1
ATOM 2501 O O . ILE A 1 323 ? 10.888 -0.649 -55.963 1.00 92.88 323 ILE A O 1
ATOM 2505 N N . ASN A 1 324 ? 12.666 0.608 -56.494 1.00 90.50 324 ASN A N 1
ATOM 2506 C CA . ASN A 1 324 ? 12.846 -0.006 -57.804 1.00 90.50 324 ASN A CA 1
ATOM 2507 C C . ASN A 1 324 ? 13.214 -1.509 -57.719 1.00 90.50 324 ASN A C 1
ATOM 2509 O O . ASN A 1 324 ? 14.278 -1.864 -57.198 1.00 90.50 324 ASN A O 1
ATOM 2513 N N . PRO A 1 325 ? 12.426 -2.408 -58.342 1.00 89.12 325 PRO A N 1
ATOM 2514 C CA . PRO A 1 325 ? 12.719 -3.843 -58.387 1.00 89.12 325 PRO A CA 1
ATOM 2515 C C . PRO A 1 325 ? 14.036 -4.216 -59.075 1.00 89.12 325 PRO A C 1
ATOM 2517 O O . PRO A 1 325 ? 14.518 -5.329 -58.904 1.00 89.12 325 PRO A O 1
ATOM 2520 N N . ALA A 1 326 ? 14.667 -3.313 -59.831 1.00 88.88 326 ALA A N 1
ATOM 2521 C CA . ALA A 1 326 ? 15.984 -3.567 -60.422 1.00 88.88 326 ALA A CA 1
ATOM 2522 C C . ALA A 1 326 ? 17.072 -3.891 -59.372 1.00 88.88 326 ALA A C 1
ATOM 2524 O O . ALA A 1 326 ? 18.124 -4.425 -59.725 1.00 88.88 326 ALA A O 1
ATOM 2525 N N . LYS A 1 327 ? 16.825 -3.578 -58.092 1.00 88.44 327 LYS A N 1
ATOM 2526 C CA . LYS A 1 327 ? 17.699 -3.880 -56.948 1.00 88.44 327 LYS A CA 1
ATOM 2527 C C . LYS A 1 327 ? 17.329 -5.162 -56.200 1.00 88.44 327 LYS A C 1
ATOM 2529 O O . LYS A 1 327 ? 17.928 -5.433 -55.161 1.00 88.44 327 LYS A O 1
ATOM 2534 N N . LEU A 1 328 ? 16.382 -5.951 -56.718 1.00 90.38 328 LEU A N 1
ATOM 2535 C CA . LEU A 1 328 ? 15.823 -7.129 -56.050 1.00 90.38 328 LEU A CA 1
ATOM 2536 C C . LEU A 1 328 ? 16.905 -8.061 -55.496 1.00 90.38 328 LEU A C 1
ATOM 2538 O O . LEU A 1 328 ? 16.877 -8.363 -54.314 1.00 90.38 328 LEU A O 1
ATOM 2542 N N . GLU A 1 329 ? 17.899 -8.449 -56.297 1.00 89.81 329 GLU A N 1
ATOM 2543 C CA . GLU A 1 329 ? 18.964 -9.363 -55.848 1.00 89.81 329 GLU A CA 1
ATOM 2544 C C . GLU A 1 329 ? 19.785 -8.798 -54.678 1.00 89.81 329 GLU A C 1
ATOM 2546 O O . GLU A 1 329 ? 20.080 -9.499 -53.711 1.00 89.81 329 GLU A O 1
ATOM 2551 N N . THR A 1 330 ? 20.118 -7.506 -54.723 1.00 89.19 330 THR A N 1
ATOM 2552 C CA . THR A 1 330 ? 20.839 -6.834 -53.632 1.00 89.19 330 THR A CA 1
ATOM 2553 C C . THR A 1 330 ? 19.989 -6.770 -52.364 1.00 89.19 330 THR A C 1
ATOM 2555 O O . THR A 1 330 ? 20.497 -6.991 -51.265 1.00 89.19 330 THR A O 1
ATOM 2558 N N . ILE A 1 331 ? 18.693 -6.506 -52.513 1.00 91.19 331 ILE A N 1
ATOM 2559 C CA . ILE A 1 331 ? 17.731 -6.458 -51.412 1.00 91.19 331 ILE A CA 1
ATOM 2560 C C . ILE A 1 331 ? 17.513 -7.850 -50.808 1.00 91.19 331 ILE A C 1
ATOM 2562 O O . ILE A 1 331 ? 17.540 -7.985 -49.586 1.00 91.19 331 ILE A O 1
ATOM 2566 N N . LYS A 1 332 ? 17.383 -8.892 -51.638 1.00 92.62 332 LYS A N 1
ATOM 2567 C CA . LYS A 1 332 ? 17.264 -10.290 -51.203 1.00 92.62 332 LYS A CA 1
ATOM 2568 C C . LYS A 1 332 ? 18.456 -10.701 -50.351 1.00 92.62 332 LYS A C 1
ATOM 2570 O O . LYS A 1 332 ? 18.265 -11.207 -49.248 1.00 92.62 332 LYS A O 1
ATOM 2575 N N . GLN A 1 333 ? 19.670 -10.419 -50.827 1.00 89.44 333 GLN A N 1
ATOM 2576 C CA . GLN A 1 333 ? 20.884 -10.698 -50.065 1.00 89.44 333 GLN A CA 1
ATOM 2577 C C . GLN A 1 333 ? 20.874 -9.954 -48.725 1.00 89.44 333 GLN A C 1
ATOM 2579 O O . GLN A 1 333 ? 21.135 -10.551 -47.688 1.00 89.44 333 GLN A O 1
ATOM 2584 N N . ASN A 1 334 ? 20.495 -8.674 -48.719 1.00 90.56 334 ASN A N 1
ATOM 2585 C CA . ASN A 1 334 ? 20.465 -7.875 -47.496 1.00 90.56 334 ASN A CA 1
ATOM 2586 C C . ASN A 1 334 ? 19.436 -8.385 -46.468 1.00 90.56 334 ASN A C 1
ATOM 2588 O O . ASN A 1 334 ? 19.726 -8.419 -45.271 1.00 90.56 334 ASN A O 1
ATOM 2592 N N . LEU A 1 335 ? 18.248 -8.788 -46.926 1.00 89.19 335 LEU A N 1
ATOM 2593 C CA . LEU A 1 335 ? 17.191 -9.369 -46.094 1.00 89.19 335 LEU A CA 1
ATOM 2594 C C . LEU A 1 335 ? 17.594 -10.745 -45.549 1.00 89.19 335 LEU A C 1
ATOM 2596 O O . LEU A 1 335 ? 17.414 -10.996 -44.358 1.00 89.19 335 LEU A O 1
ATOM 2600 N N . SER A 1 336 ? 18.213 -11.587 -46.379 1.00 87.75 336 SER A N 1
ATOM 2601 C CA . SER A 1 336 ? 18.789 -12.869 -45.957 1.00 87.75 336 SER A CA 1
ATOM 2602 C C . SER A 1 336 ? 19.884 -12.671 -44.906 1.00 87.75 336 SER A C 1
ATOM 2604 O O . SER A 1 336 ? 19.866 -13.339 -43.878 1.00 87.75 336 SER A O 1
ATOM 2606 N N . ASP A 1 337 ? 20.811 -11.734 -45.118 1.00 82.38 337 ASP A N 1
ATOM 2607 C CA . ASP A 1 337 ? 21.929 -11.480 -44.198 1.00 82.38 337 ASP A CA 1
ATOM 2608 C C . ASP A 1 337 ? 21.464 -10.911 -42.850 1.00 82.38 337 ASP A C 1
ATOM 2610 O O . ASP A 1 337 ? 22.102 -11.137 -41.824 1.00 82.38 337 ASP A O 1
ATOM 2614 N N . SER A 1 338 ? 20.368 -10.147 -42.849 1.00 86.25 338 SER A N 1
ATOM 2615 C CA . SER A 1 338 ? 19.909 -9.423 -41.655 1.00 86.25 338 SER A CA 1
ATOM 2616 C C . SER A 1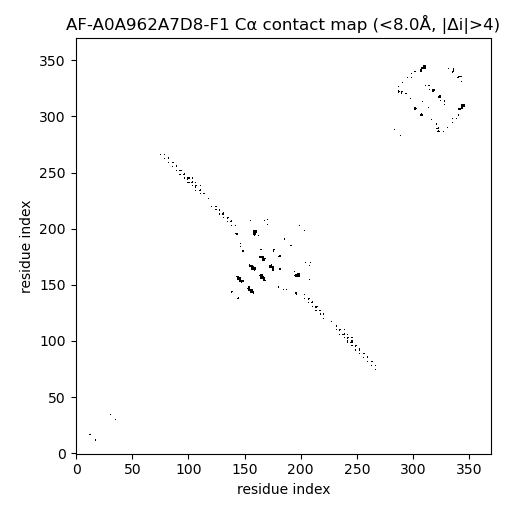 338 ? 18.883 -10.190 -40.833 1.00 86.25 338 SER A C 1
ATOM 2618 O O . SER A 1 338 ? 18.868 -10.052 -39.614 1.00 86.25 338 SER A O 1
ATOM 2620 N N . TYR A 1 339 ? 18.022 -10.967 -41.490 1.00 84.31 339 TYR A N 1
ATOM 2621 C CA . TYR A 1 339 ? 16.886 -11.637 -40.853 1.00 84.31 339 TYR A CA 1
ATOM 2622 C C . TYR A 1 339 ? 16.867 -13.152 -41.085 1.00 84.31 339 TYR A C 1
ATOM 2624 O O . TYR A 1 339 ? 16.051 -13.844 -40.488 1.00 84.31 339 TYR A O 1
ATOM 2632 N N . GLY A 1 340 ? 17.761 -13.690 -41.921 1.00 85.56 340 GLY A N 1
ATOM 2633 C CA . GLY A 1 340 ? 17.832 -15.125 -42.199 1.00 85.56 340 GLY A CA 1
ATOM 2634 C C . GLY A 1 340 ? 16.723 -15.654 -43.113 1.00 85.56 340 GLY A C 1
ATOM 2635 O O . GLY A 1 340 ? 16.475 -16.854 -43.105 1.00 85.56 340 GLY A O 1
ATOM 2636 N N . PHE A 1 341 ? 16.043 -14.792 -43.879 1.00 87.25 341 PHE A N 1
ATOM 2637 C CA . PHE A 1 341 ? 14.968 -15.222 -44.780 1.00 87.25 341 PHE A CA 1
ATOM 2638 C C . PHE A 1 341 ? 15.488 -16.048 -45.963 1.00 87.25 341 PHE A C 1
ATOM 2640 O O . PHE A 1 341 ? 16.433 -15.649 -46.646 1.00 87.25 341 PHE A O 1
ATOM 2647 N N . GLU A 1 342 ? 14.808 -17.158 -46.256 1.00 79.38 342 GLU A N 1
ATOM 2648 C CA . GLU A 1 342 ? 15.064 -17.989 -47.435 1.00 79.38 342 GLU A CA 1
ATOM 2649 C C . GLU A 1 342 ? 14.167 -17.523 -48.595 1.00 79.38 342 GLU A C 1
ATOM 2651 O O . GLU A 1 342 ? 12.988 -17.862 -48.689 1.00 79.38 342 GLU A O 1
ATOM 2656 N N . LEU A 1 343 ? 14.725 -16.689 -49.478 1.00 81.00 343 LEU A N 1
ATOM 2657 C CA . LEU A 1 343 ? 13.994 -16.076 -50.592 1.00 81.00 343 LEU A CA 1
ATOM 2658 C C . LEU A 1 343 ? 14.201 -16.888 -51.881 1.00 81.00 343 LEU A C 1
ATOM 2660 O O . LEU A 1 343 ? 15.192 -16.717 -52.599 1.00 81.00 343 LEU A O 1
ATOM 2664 N N . GLU A 1 344 ? 13.275 -17.805 -52.167 1.00 70.44 344 GLU A N 1
ATOM 2665 C CA . GLU A 1 344 ? 13.376 -18.738 -53.294 1.00 70.44 344 GLU A CA 1
ATOM 2666 C C . GLU A 1 344 ? 13.117 -18.082 -54.664 1.00 70.44 344 GLU A C 1
ATOM 2668 O O . GLU A 1 344 ? 12.117 -17.393 -54.874 1.00 70.44 344 GLU A O 1
ATOM 2673 N N . ASN A 1 345 ? 13.955 -18.418 -55.656 1.00 63.22 345 ASN A N 1
ATOM 2674 C CA . ASN A 1 345 ? 13.675 -18.160 -57.076 1.00 63.22 345 ASN A CA 1
ATOM 2675 C C . ASN A 1 345 ? 12.585 -19.122 -57.583 1.00 63.22 345 ASN A C 1
ATOM 2677 O O . ASN A 1 345 ? 12.856 -20.056 -58.347 1.00 63.22 345 ASN A O 1
ATOM 2681 N N . MET A 1 346 ? 11.334 -18.916 -57.177 1.00 56.25 346 MET A N 1
ATOM 2682 C CA . MET A 1 346 ? 10.205 -19.621 -57.779 1.00 56.25 346 MET A CA 1
ATOM 2683 C C . MET A 1 346 ? 9.913 -19.028 -59.162 1.00 56.25 346 MET A C 1
ATOM 2685 O O . MET A 1 346 ? 9.104 -18.114 -59.325 1.00 56.25 346 MET A O 1
ATOM 2689 N N . GLN A 1 347 ? 10.581 -19.562 -60.191 1.00 53.78 347 GLN A N 1
ATOM 2690 C CA . GLN A 1 347 ? 10.206 -19.303 -61.581 1.00 53.78 347 GLN A CA 1
ATOM 2691 C C . GLN A 1 347 ? 8.717 -19.611 -61.765 1.00 53.78 347 GLN A C 1
ATOM 2693 O O . GLN A 1 347 ? 8.256 -20.689 -61.385 1.00 53.78 347 GLN A O 1
ATOM 2698 N N . ARG A 1 348 ? 7.986 -18.651 -62.351 1.00 47.31 348 ARG A N 1
ATOM 2699 C CA . ARG A 1 348 ? 6.554 -18.721 -62.681 1.00 47.31 348 ARG A CA 1
ATOM 2700 C C . ARG A 1 348 ? 6.106 -20.157 -62.970 1.00 47.31 348 ARG A C 1
ATOM 2702 O O . ARG A 1 348 ? 6.336 -20.672 -64.063 1.00 47.31 348 ARG A O 1
ATOM 2709 N N . LYS A 1 349 ? 5.357 -20.769 -62.048 1.00 46.41 349 LYS A N 1
ATOM 2710 C CA . LYS A 1 349 ? 4.340 -21.730 -62.475 1.00 46.41 349 LYS A CA 1
ATOM 2711 C C . LYS A 1 349 ? 3.279 -20.905 -63.180 1.00 46.41 349 LYS A C 1
ATOM 2713 O O . LYS A 1 349 ? 2.479 -20.229 -62.544 1.00 46.41 349 LYS A O 1
ATOM 2718 N N . GLU A 1 350 ? 3.344 -20.904 -64.503 1.00 45.00 350 GLU A N 1
ATOM 2719 C CA . GLU A 1 350 ? 2.274 -20.445 -65.375 1.00 45.00 350 GLU A CA 1
ATOM 2720 C C . GLU A 1 350 ? 0.998 -21.201 -64.971 1.00 45.00 350 GLU A C 1
ATOM 2722 O O . GLU A 1 350 ? 0.791 -22.360 -65.330 1.00 45.00 350 GLU A O 1
ATOM 2727 N N . ILE A 1 351 ? 0.165 -20.584 -64.132 1.00 46.06 351 ILE A N 1
ATOM 2728 C CA . ILE A 1 351 ? -1.193 -21.063 -63.906 1.00 46.06 351 ILE A CA 1
ATOM 2729 C C . ILE A 1 351 ? -1.941 -20.695 -65.181 1.00 46.06 351 ILE A C 1
ATOM 2731 O O . ILE A 1 351 ? -2.381 -19.559 -65.360 1.00 46.06 351 ILE A O 1
ATOM 2735 N N . ALA A 1 352 ? -2.010 -21.653 -66.103 1.00 41.31 352 ALA A N 1
ATOM 2736 C CA . ALA A 1 352 ? -2.892 -21.585 -67.250 1.00 41.31 352 ALA A CA 1
ATOM 2737 C C . ALA A 1 352 ? -4.317 -21.314 -66.744 1.00 41.31 352 ALA A C 1
ATOM 2739 O O . ALA A 1 352 ? -4.922 -22.143 -66.062 1.00 41.31 352 ALA A O 1
ATOM 2740 N N . LEU A 1 353 ? -4.841 -20.130 -67.065 1.00 46.88 353 LEU A N 1
ATOM 2741 C CA . LEU A 1 353 ? -6.261 -19.809 -66.976 1.00 46.88 353 LEU A CA 1
ATOM 2742 C C . LEU A 1 353 ? -7.020 -20.652 -68.020 1.00 46.88 353 LEU A C 1
ATOM 2744 O O . LEU A 1 353 ? -7.418 -20.167 -69.071 1.00 46.88 353 LEU A O 1
ATOM 2748 N N . GLU A 1 354 ? -7.236 -21.928 -67.729 1.00 44.09 354 GLU A N 1
ATOM 2749 C CA . GLU A 1 354 ? -8.256 -22.746 -68.381 1.00 44.09 354 GLU A CA 1
ATOM 2750 C C . GLU A 1 354 ? -9.105 -23.366 -67.280 1.00 44.09 354 GLU A C 1
ATOM 2752 O O . GLU A 1 354 ? -8.715 -24.350 -66.659 1.00 44.09 354 GLU A O 1
ATOM 2757 N N . ASN A 1 355 ? -10.222 -22.697 -66.980 1.00 42.66 355 ASN A N 1
ATOM 2758 C CA . ASN A 1 355 ? -11.506 -23.238 -66.512 1.00 42.66 355 ASN A CA 1
ATOM 2759 C C . ASN A 1 355 ? -12.272 -22.150 -65.753 1.00 42.66 355 ASN A C 1
ATOM 2761 O O . ASN A 1 355 ? -12.389 -22.158 -64.530 1.00 42.66 355 ASN A O 1
ATOM 2765 N N . THR A 1 356 ? -12.830 -21.202 -66.503 1.00 41.81 356 THR A N 1
ATOM 2766 C CA . THR A 1 356 ? -14.007 -20.453 -66.054 1.00 41.81 356 THR A CA 1
ATOM 2767 C C . THR A 1 356 ? -15.220 -21.385 -66.178 1.00 41.81 356 THR A C 1
ATOM 2769 O O . THR A 1 356 ? -15.530 -21.810 -67.293 1.00 41.81 356 THR A O 1
ATOM 2772 N N . PRO A 1 357 ? -15.937 -21.732 -65.093 1.00 41.38 357 PRO A N 1
ATOM 2773 C CA . PRO A 1 357 ? -17.223 -22.398 -65.224 1.00 41.38 357 PRO A CA 1
ATOM 2774 C C . PRO A 1 357 ? -18.244 -21.388 -65.756 1.00 41.38 357 PRO A C 1
ATOM 2776 O O . PRO A 1 357 ? -18.346 -20.263 -65.262 1.00 41.38 357 PRO A O 1
ATOM 2779 N N . ALA A 1 358 ? -18.994 -21.795 -66.777 1.00 42.91 358 ALA A N 1
ATOM 2780 C CA . ALA A 1 358 ? -20.061 -21.011 -67.377 1.00 42.91 358 ALA A CA 1
ATOM 2781 C C . ALA A 1 358 ? -21.084 -20.555 -66.321 1.00 42.91 358 ALA A C 1
ATOM 2783 O O . ALA A 1 358 ? -21.689 -21.368 -65.624 1.00 42.91 358 ALA A O 1
ATOM 2784 N N . ILE A 1 359 ? -21.298 -19.242 -66.245 1.00 46.22 359 ILE A N 1
ATOM 2785 C CA . ILE A 1 359 ? -22.374 -18.622 -65.475 1.00 46.22 359 ILE A CA 1
ATOM 2786 C C . ILE A 1 359 ? -23.699 -19.018 -66.136 1.00 46.22 359 ILE A C 1
ATOM 2788 O O . ILE A 1 359 ? -24.036 -18.542 -67.220 1.00 46.22 359 ILE A O 1
ATOM 2792 N N . THR A 1 360 ? -24.461 -19.897 -65.492 1.00 45.12 360 THR A N 1
ATOM 2793 C CA . THR A 1 360 ? -25.871 -20.126 -65.826 1.00 45.12 360 THR A CA 1
ATOM 2794 C C . THR A 1 360 ? -26.710 -18.944 -65.325 1.00 45.12 360 THR A C 1
ATOM 2796 O O . THR A 1 360 ? -26.581 -18.583 -64.154 1.00 45.12 360 THR A O 1
ATOM 2799 N N . PRO A 1 361 ? -27.580 -18.338 -66.151 1.00 47.03 361 PRO A N 1
ATOM 2800 C CA . PRO A 1 361 ? -28.427 -17.236 -65.710 1.00 47.03 361 PRO A CA 1
ATOM 2801 C C . PRO A 1 361 ? -29.544 -17.733 -64.776 1.00 47.03 361 PRO A C 1
ATOM 2803 O O . PRO A 1 361 ? -30.285 -18.656 -65.114 1.00 47.03 361 PRO A O 1
ATOM 2806 N N . SER A 1 362 ? -29.674 -17.096 -63.608 1.00 44.16 362 SER A N 1
ATOM 2807 C CA . SER A 1 362 ? -30.798 -17.292 -62.682 1.00 44.16 362 SER A CA 1
ATOM 2808 C C . SER A 1 362 ? -32.125 -16.782 -63.272 1.00 44.16 362 SER A C 1
ATOM 2810 O O . SER A 1 362 ? -32.126 -15.807 -64.029 1.00 44.16 362 SER A O 1
ATOM 2812 N N . PRO A 1 363 ? -33.267 -17.405 -62.922 1.00 55.38 363 PRO A N 1
ATOM 2813 C CA . PRO A 1 363 ? -34.552 -17.122 -63.544 1.00 55.38 363 PRO A CA 1
ATOM 2814 C C . PRO A 1 363 ? -35.194 -15.834 -63.011 1.00 55.38 363 PRO A C 1
ATOM 2816 O O . PRO A 1 363 ? -35.228 -15.566 -61.811 1.00 55.38 363 PRO A O 1
ATOM 2819 N N . SER A 1 364 ? -35.744 -15.059 -63.946 1.00 51.47 364 SER A N 1
ATOM 2820 C CA . SER A 1 364 ? -36.590 -13.886 -63.723 1.00 51.47 364 SER A CA 1
ATOM 2821 C C . SER A 1 364 ? -37.872 -14.271 -62.972 1.00 51.47 364 SER A C 1
ATOM 2823 O O . SER A 1 364 ? -38.707 -15.017 -63.482 1.00 51.47 364 SER A O 1
ATOM 2825 N N . MET A 1 365 ? -38.033 -13.744 -61.757 1.00 50.78 365 MET A N 1
ATOM 2826 C CA . MET A 1 365 ? -39.308 -13.716 -61.040 1.00 50.78 365 MET A CA 1
ATOM 2827 C C . MET A 1 365 ? -40.144 -12.552 -61.580 1.00 50.78 365 MET A C 1
ATOM 2829 O O . MET A 1 365 ? -39.957 -11.405 -61.183 1.00 50.78 365 MET A O 1
ATOM 2833 N N . ASN A 1 366 ? -41.062 -12.861 -62.494 1.00 52.06 366 ASN A N 1
ATOM 2834 C CA . ASN A 1 366 ? -42.199 -12.005 -62.816 1.00 52.06 366 ASN A CA 1
ATOM 2835 C C . ASN A 1 366 ? -43.326 -12.293 -61.817 1.00 52.06 366 ASN A C 1
ATOM 2837 O O . ASN A 1 366 ? -43.925 -13.368 -61.847 1.00 52.06 366 ASN A O 1
ATOM 2841 N N . THR A 1 367 ? -43.651 -11.326 -60.967 1.00 57.66 367 THR A N 1
ATOM 2842 C CA . THR A 1 367 ? -44.942 -11.254 -60.274 1.00 57.66 367 THR A CA 1
ATOM 2843 C C . THR A 1 367 ? -45.916 -10.425 -61.118 1.00 57.66 367 THR A C 1
ATOM 2845 O O . THR A 1 367 ? -45.601 -9.282 -61.453 1.00 57.66 367 THR A O 1
ATOM 2848 N N . PRO A 1 368 ? -47.110 -10.938 -61.467 1.00 60.59 368 PRO A N 1
ATOM 2849 C CA . PRO A 1 368 ? -48.182 -10.099 -61.974 1.00 60.59 368 PRO A CA 1
ATOM 2850 C C . PRO A 1 368 ? -48.939 -9.464 -60.801 1.00 60.59 368 PRO A C 1
ATOM 2852 O O . PRO A 1 368 ? -49.357 -10.153 -59.872 1.00 60.59 368 PRO A O 1
ATOM 2855 N N . LEU A 1 369 ? -49.132 -8.145 -60.864 1.00 52.56 369 LEU A N 1
ATOM 2856 C CA . LEU A 1 369 ? -50.168 -7.457 -60.099 1.00 52.56 369 LEU A CA 1
ATOM 2857 C C . LEU A 1 369 ? -51.544 -7.859 -60.644 1.00 52.56 369 LEU A C 1
ATOM 2859 O O . LEU A 1 369 ? -51.810 -7.629 -61.826 1.00 52.56 369 LEU A O 1
ATOM 2863 N N . SER A 1 370 ? -52.416 -8.376 -59.778 1.00 58.84 370 SER A N 1
ATOM 2864 C CA . SER A 1 370 ? -53.867 -8.109 -59.729 1.00 58.84 370 SER A CA 1
ATOM 2865 C C . SER A 1 370 ? -54.442 -8.640 -58.424 1.00 58.84 370 SER A C 1
ATOM 2867 O O . SER A 1 370 ? -54.227 -9.841 -58.149 1.00 58.84 370 SER A O 1
#

Mean predicted aligned error: 20.94 Å

Nearest PDB structures (foldseek):
  3g67-assembly1_A  TM=4.918E-01  e=1.376E+00  Thermotoga maritima
  6z6f-ass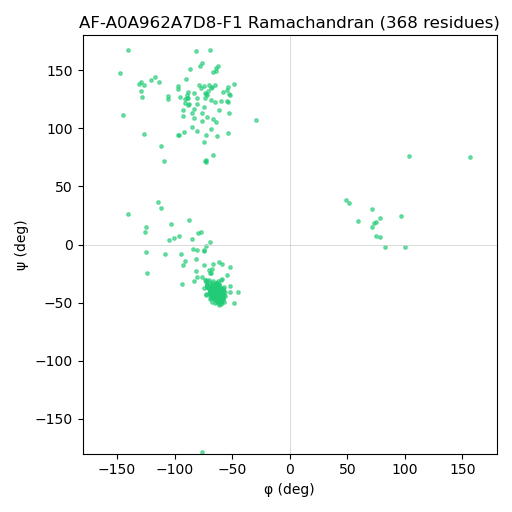embly1_C  TM=6.541E-01  e=6.272E+00  Saccharomyces cerevisiae S288C
  6z6o-assembly1_C  TM=6.049E-01  e=7.018E+00  Saccharomyces cerevisiae S288C
  8c5v-assembly1_I  TM=4.342E-01  e=5.300E+00  Escherichia coli

Secondary structure (DSSP, 8-state):
---PPP---GGG--HHHHHHHHHHH---PPPPHHHHHHHHHHHHHT-S-SSS-SSHHHHHHHHHHHHHHHHHHHHHHHHHHHHHHHHHHHHHHHHHHHHHHHHHHHHHHHHHHHHHHHHHHHHHHHHHHHHHHHHHHHHHHTT-EEEE-TTS-EEEEEE-TTS-EEEEETTEEEE---HHHHHHHHHHHT-SSPPPPPTT-THHHHHHHHHHHHHHHHHHHHHHHHHHHHHHHHHHHHHHHHHHHHHHHHHHHHHHHHHHHHHHHHHHHHHHGGGG--S-PPPPPHHHHHHHHHHHHHHHHHHHTTT---HHHHHHHHHHTT--GGGHHHHHHHHHHHH----------------PPP-PPPP---PPP-

Solvent-accessible surface area (backbone atoms only — not comparable to full-atom values): 21817 Å² total; per-residue (Å²): 138,83,86,82,79,83,84,78,78,79,89,80,63,53,74,69,56,50,51,53,51,46,68,75,66,59,85,68,76,74,76,50,72,68,57,54,51,52,52,51,50,51,59,61,68,63,65,87,74,92,85,75,60,87,72,62,50,58,58,53,54,50,50,51,50,51,51,47,54,49,49,51,53,52,50,55,49,53,52,51,53,50,50,52,51,53,52,52,52,50,51,52,50,52,52,54,38,50,54,33,47,56,52,26,54,53,40,49,48,52,45,51,54,49,50,53,50,55,53,50,54,52,50,54,50,52,52,49,52,52,51,46,51,52,48,51,52,52,37,44,75,59,35,35,42,82,45,64,50,98,89,62,56,76,39,48,35,36,21,43,90,85,71,46,46,28,36,58,53,96,94,40,78,44,72,66,81,48,69,69,60,49,52,49,53,42,59,75,63,72,46,95,83,73,84,45,32,62,75,85,51,78,67,53,63,59,48,52,53,49,48,55,53,46,51,55,52,50,54,54,48,56,63,47,48,61,55,48,54,56,48,52,56,51,43,52,53,52,31,54,51,31,48,52,50,35,52,51,49,53,51,52,50,52,54,50,52,51,52,49,54,54,54,50,55,51,53,55,56,58,57,65,63,57,74,79,68,85,76,79,73,77,76,79,55,66,48,57,52,53,43,63,76,43,42,66,61,56,48,50,57,34,48,75,53,74,38,42,52,43,58,70,58,50,39,50,53,33,48,75,72,70,26,62,57,93,46,46,70,63,50,50,52,52,46,26,76,73,71,67,41,60,72,48,88,67,73,79,79,78,77,73,91,77,79,80,78,81,84,77,83,79,83,85,85,82,79,80,90,130

Radius of gyration: 48.82 Å; Cα contacts (8 Å, |Δi|>4): 206; chains: 1; bounding box: 119×43×127 Å